Protein AF-A0A932Y9D5-F1 (afdb_monomer_lite)

Foldseek 3Di:
DVLVVVLVVLLVLLPPLPPDDPPPPPVQPPCPDPVVVVLLVVLLVLLVLLQDPPRDLVRLLVSLVVLLVQCQDPRLSSVQSSLNSCSSRPLLDPVSLLSLLVSLLVQLDCVNHVRLNSNLSSLSSLLSSLSSLVSVLVPDDDDPVSNVSSVVSNVSSLVSLLCQLVPPPDLSSNLSSLSSLLVVVLVVDPSSLVSLVVQCVPPRPSSVVSSVVSVPPHNPCPPPDDDPDDDDDDDDDPPVVVVVVVVVVVVVVVVVPPPWDFLQADLVQDDDFDKDKDDPFDPQAPHQNQFANCVLPDDVDDVPDPCSSNAFGGGAAEPVRGVVHHFFKIKMKTAGPAWDWFFKKKWFWPALLLDAQWKWKWFDDPHDIDTFDTGNGDCQRVPDDRPPGGMDMDGGATDTGRMMMIMGGRNRRCNPPDDPVVPPSGRTINHMGTGDDPVRHPDD

Structure (mmCIF, N/CA/C/O backbone):
data_AF-A0A932Y9D5-F1
#
_entry.id   AF-A0A932Y9D5-F1
#
loop_
_atom_site.group_PDB
_atom_site.id
_atom_site.type_symbol
_atom_site.label_atom_id
_atom_site.label_alt_id
_atom_site.label_comp_id
_atom_site.label_asym_id
_atom_site.label_entity_id
_atom_site.label_seq_id
_atom_site.pdbx_PDB_ins_code
_atom_site.Cartn_x
_atom_site.Cartn_y
_atom_site.Cartn_z
_atom_site.occupancy
_atom_site.B_iso_or_equiv
_atom_site.auth_seq_id
_atom_site.auth_comp_id
_atom_site.auth_asym_id
_atom_site.auth_atom_id
_atom_site.pdbx_PDB_model_num
ATOM 1 N N . MET A 1 1 ? -9.494 17.603 19.123 1.00 37.09 1 MET A N 1
ATOM 2 C CA . MET A 1 1 ? -8.384 16.661 18.813 1.00 37.09 1 MET A CA 1
ATOM 3 C C . MET A 1 1 ? -8.783 15.398 18.034 1.00 37.09 1 MET A C 1
ATOM 5 O O . MET A 1 1 ? -8.013 15.004 17.170 1.00 37.09 1 MET A O 1
ATOM 9 N N . LYS A 1 2 ? -9.971 14.791 18.225 1.00 31.47 2 LYS A N 1
ATOM 10 C CA . LYS A 1 2 ? -10.396 13.561 17.504 1.00 31.47 2 LYS A CA 1
ATOM 11 C C . LYS A 1 2 ? -10.462 13.665 15.957 1.00 31.47 2 LYS A C 1
ATOM 13 O O . LYS A 1 2 ? -10.260 12.664 15.281 1.00 31.47 2 LYS A O 1
ATOM 18 N N . ARG A 1 3 ? -10.670 14.862 15.383 1.00 32.28 3 ARG A N 1
ATOM 19 C CA . ARG A 1 3 ? -10.868 15.081 13.927 1.00 32.28 3 ARG A CA 1
ATOM 20 C C . ARG A 1 3 ? -9.587 15.143 13.071 1.00 32.28 3 ARG A C 1
ATOM 22 O O . ARG A 1 3 ? -9.663 14.926 11.871 1.00 32.28 3 ARG A O 1
ATOM 29 N N . ARG A 1 4 ? -8.401 15.387 13.649 1.00 28.61 4 ARG A N 1
ATOM 30 C CA . ARG A 1 4 ? -7.119 15.357 12.896 1.00 28.61 4 ARG A CA 1
ATOM 31 C C . ARG A 1 4 ? -6.656 13.926 12.577 1.00 28.61 4 ARG A C 1
ATOM 33 O O . ARG A 1 4 ? -5.939 13.715 11.602 1.00 28.61 4 ARG A O 1
ATOM 40 N N . ASN A 1 5 ? -7.096 12.944 13.367 1.00 31.56 5 ASN A N 1
ATOM 41 C CA . ASN A 1 5 ? -6.723 11.538 13.199 1.00 31.56 5 ASN A CA 1
ATOM 42 C C . ASN A 1 5 ? -7.509 10.831 12.085 1.00 31.56 5 ASN A C 1
ATOM 44 O O . ASN A 1 5 ? -7.007 9.857 11.535 1.00 31.56 5 ASN A O 1
ATOM 48 N N . SER A 1 6 ? -8.698 11.313 11.711 1.00 33.47 6 SER A N 1
ATOM 49 C CA . SER A 1 6 ? -9.490 10.739 10.614 1.00 33.47 6 SER A CA 1
ATOM 50 C C . SER A 1 6 ? -8.975 11.147 9.229 1.00 33.47 6 SER A C 1
ATOM 52 O O . SER A 1 6 ? -8.921 10.289 8.356 1.00 33.47 6 SER A O 1
ATOM 54 N N . LEU A 1 7 ? -8.474 12.377 9.040 1.00 32.88 7 LEU A N 1
ATOM 55 C CA . LEU A 1 7 ? -7.841 12.801 7.777 1.00 32.88 7 LEU A CA 1
ATOM 56 C C . LEU A 1 7 ? -6.569 11.981 7.473 1.00 32.88 7 LEU A C 1
ATOM 58 O O . LEU A 1 7 ? -6.405 11.476 6.367 1.00 32.88 7 LEU A O 1
ATOM 62 N N . LYS A 1 8 ? -5.719 11.734 8.486 1.00 31.05 8 LYS A N 1
ATOM 63 C CA . LYS A 1 8 ? -4.554 10.831 8.367 1.00 31.05 8 LYS A CA 1
ATOM 64 C C . LYS A 1 8 ? -4.951 9.379 8.059 1.00 31.05 8 LYS A C 1
ATOM 66 O O . LYS A 1 8 ? -4.165 8.659 7.454 1.00 31.05 8 LYS A O 1
ATOM 71 N N . ARG A 1 9 ? -6.148 8.941 8.473 1.00 32.66 9 ARG A N 1
ATOM 72 C CA . ARG A 1 9 ? -6.675 7.583 8.239 1.00 32.66 9 ARG A CA 1
ATOM 73 C C . ARG A 1 9 ? -7.303 7.423 6.854 1.00 32.66 9 ARG A C 1
ATOM 75 O O . ARG A 1 9 ? -7.087 6.382 6.253 1.00 32.66 9 ARG A O 1
ATOM 82 N N . VAL A 1 10 ? -7.998 8.439 6.336 1.00 32.72 10 VAL A N 1
ATOM 83 C CA . VAL A 1 10 ? -8.574 8.456 4.976 1.00 32.72 10 VAL A CA 1
ATOM 84 C C . VAL A 1 10 ? -7.474 8.598 3.917 1.00 32.72 10 VAL A C 1
ATOM 86 O O . VAL A 1 10 ? -7.485 7.863 2.938 1.00 32.72 10 VAL A O 1
ATOM 89 N N . VAL A 1 11 ? -6.448 9.423 4.170 1.00 32.12 11 VAL A N 1
ATOM 90 C CA . VAL A 1 11 ? -5.249 9.529 3.312 1.00 32.12 11 VAL A CA 1
ATOM 91 C C . VAL A 1 11 ? -4.384 8.255 3.367 1.00 32.12 11 VAL A C 1
ATOM 93 O O . VAL A 1 11 ? -3.810 7.870 2.360 1.00 32.12 11 VAL A O 1
ATOM 96 N N . LYS A 1 12 ? -4.342 7.519 4.490 1.00 30.41 12 LYS A N 1
ATOM 97 C CA . LYS A 1 12 ? -3.697 6.185 4.560 1.00 30.41 12 LYS A CA 1
ATOM 98 C C . LYS A 1 12 ? -4.517 5.062 3.901 1.00 30.41 12 LYS A C 1
ATOM 100 O O . LYS A 1 12 ? -3.966 3.992 3.630 1.00 30.41 12 LYS A O 1
ATOM 105 N N . LEU A 1 13 ? -5.822 5.262 3.665 1.00 30.56 13 LEU A N 1
ATOM 106 C CA . LEU A 1 13 ? -6.749 4.205 3.231 1.00 30.56 13 LEU A CA 1
ATOM 107 C C . LEU A 1 13 ? -6.671 3.869 1.727 1.00 30.56 13 LEU A C 1
ATOM 109 O O . LEU A 1 13 ? -7.210 2.849 1.294 1.00 30.56 13 LEU A O 1
ATOM 113 N N . THR A 1 14 ? -5.962 4.668 0.940 1.00 34.12 14 THR A N 1
ATOM 114 C CA . THR A 1 14 ? -5.955 4.568 -0.532 1.00 34.12 14 THR A CA 1
ATOM 115 C C . THR A 1 14 ? -4.533 4.401 -1.098 1.00 34.12 14 THR A C 1
ATOM 117 O O . THR A 1 14 ? -4.371 4.112 -2.279 1.00 34.12 14 THR A O 1
ATOM 120 N N . THR A 1 15 ? -3.477 4.459 -0.262 1.00 32.62 15 THR A N 1
ATOM 121 C CA . THR A 1 15 ? -2.047 4.343 -0.684 1.00 32.62 15 THR A CA 1
ATOM 122 C C . THR A 1 15 ? -1.628 2.936 -1.072 1.00 32.62 15 THR A C 1
ATOM 124 O O . THR A 1 15 ? -0.558 2.734 -1.631 1.00 32.62 15 THR A O 1
ATOM 127 N N . LEU A 1 16 ? -2.526 1.981 -0.869 1.00 33.66 16 LEU A N 1
ATOM 128 C CA . LEU A 1 16 ? -2.295 0.548 -0.985 1.00 33.66 16 LEU A CA 1
ATOM 129 C C . LEU A 1 16 ? -2.865 -0.094 -2.265 1.00 33.66 16 LEU A C 1
ATOM 131 O O . LEU A 1 16 ? -2.818 -1.308 -2.389 1.00 33.66 16 LEU A O 1
ATOM 135 N N . ILE A 1 17 ? -3.399 0.673 -3.224 1.00 41.03 17 ILE A N 1
ATOM 136 C CA . ILE A 1 17 ? -4.200 0.122 -4.347 1.00 41.03 17 ILE A CA 1
ATOM 137 C C . ILE A 1 17 ? -3.358 -0.252 -5.600 1.00 41.03 17 ILE A C 1
ATOM 139 O O . ILE A 1 17 ? -3.897 -0.495 -6.679 1.00 41.03 17 ILE A O 1
ATOM 143 N N . LEU A 1 18 ? -2.022 -0.321 -5.526 1.00 38.31 18 LEU A N 1
ATOM 144 C CA . LEU A 1 18 ? -1.179 -0.308 -6.743 1.00 38.31 18 LEU A CA 1
ATOM 145 C C . LEU A 1 18 ? -0.335 -1.551 -7.074 1.00 38.31 18 LEU A C 1
ATOM 147 O O . LEU A 1 18 ? 0.439 -1.470 -8.018 1.00 38.31 18 LEU A O 1
ATOM 151 N N . ILE A 1 19 ? -0.503 -2.710 -6.427 1.00 40.38 19 ILE A N 1
ATOM 152 C CA . ILE A 1 19 ? 0.405 -3.860 -6.664 1.00 40.38 19 ILE A CA 1
ATOM 153 C C . ILE A 1 19 ? -0.346 -5.119 -7.135 1.00 40.38 19 ILE A C 1
ATOM 155 O O . ILE A 1 19 ? -0.313 -6.160 -6.492 1.00 40.38 19 ILE A O 1
ATOM 159 N N . SER A 1 20 ? -1.083 -5.026 -8.249 1.00 32.78 20 SER A N 1
ATOM 160 C CA . SER A 1 20 ? -1.786 -6.190 -8.841 1.00 32.78 20 SER A CA 1
ATOM 161 C C . SER A 1 20 ? -1.726 -6.294 -10.368 1.00 32.78 20 SER A C 1
ATOM 163 O O . SER A 1 20 ? -2.248 -7.249 -10.937 1.00 32.78 20 SER A O 1
ATOM 165 N N . CYS A 1 21 ? -1.075 -5.355 -11.056 1.00 34.72 21 CYS A N 1
ATOM 166 C CA . CYS A 1 21 ? -0.730 -5.546 -12.460 1.00 34.72 21 CYS A CA 1
ATOM 167 C C . CYS A 1 21 ? 0.728 -5.219 -12.652 1.00 34.72 21 CYS A C 1
ATOM 169 O O . CYS A 1 21 ? 1.192 -4.203 -12.137 1.00 34.72 21 CYS A O 1
ATOM 171 N N . SER A 1 22 ? 1.394 -6.039 -13.459 1.00 34.00 22 SER A N 1
ATOM 172 C CA . SER A 1 22 ? 2.572 -5.637 -14.199 1.00 34.00 22 SER A CA 1
ATOM 173 C C . SER A 1 22 ? 2.224 -4.310 -14.861 1.00 34.00 22 SER A C 1
ATOM 175 O O . SER A 1 22 ? 1.527 -4.252 -15.875 1.00 34.00 22 SER A O 1
ATOM 177 N N . VAL A 1 23 ? 2.646 -3.213 -14.236 1.00 35.41 23 VAL A N 1
ATOM 178 C CA . VAL A 1 23 ? 2.933 -2.008 -14.980 1.00 35.41 23 VAL A CA 1
ATOM 179 C C . VAL A 1 23 ? 4.067 -2.501 -15.852 1.00 35.41 23 VAL A C 1
ATOM 181 O O . VAL A 1 23 ? 5.213 -2.558 -15.415 1.00 35.41 23 VAL A O 1
ATOM 184 N N . SER A 1 24 ? 3.756 -2.934 -17.077 1.00 34.12 24 SER A N 1
ATOM 185 C CA . SER A 1 24 ? 4.700 -2.659 -18.137 1.00 34.12 24 SER A CA 1
ATOM 186 C C . SER A 1 24 ? 4.987 -1.191 -17.903 1.00 34.12 24 SER A C 1
ATOM 188 O O . SER A 1 24 ? 4.091 -0.359 -18.078 1.00 34.12 24 SER A O 1
ATOM 190 N N . ARG A 1 25 ? 6.201 -0.882 -17.405 1.00 38.19 25 ARG A N 1
ATOM 191 C CA . ARG A 1 25 ? 6.871 0.369 -17.750 1.00 38.19 25 ARG A CA 1
ATOM 192 C C . ARG A 1 25 ? 6.384 0.560 -19.160 1.00 38.19 25 ARG A C 1
ATOM 194 O O . ARG A 1 25 ? 6.577 -0.384 -19.948 1.00 38.19 25 ARG A O 1
ATOM 201 N N . ALA A 1 26 ? 5.596 1.613 -19.416 1.00 37.22 26 ALA A N 1
ATOM 202 C CA . ALA A 1 26 ? 5.177 1.860 -20.780 1.00 37.22 26 ALA A CA 1
ATOM 203 C C . ALA A 1 26 ? 6.438 1.568 -21.587 1.00 37.22 26 ALA A C 1
ATOM 205 O O . ALA A 1 26 ? 7.541 1.922 -21.138 1.00 37.22 26 ALA A O 1
ATOM 206 N N . GLN A 1 27 ? 6.330 0.787 -22.658 1.00 37.28 27 GLN A N 1
ATOM 207 C CA . GLN A 1 27 ? 7.337 0.879 -23.696 1.00 37.28 27 GLN A CA 1
ATOM 208 C C . GLN A 1 27 ? 7.244 2.346 -24.125 1.00 37.28 27 GLN A C 1
ATOM 210 O O . GLN A 1 27 ? 6.546 2.707 -25.064 1.00 37.28 27 GLN A O 1
ATOM 215 N N . THR A 1 28 ? 7.783 3.223 -23.278 1.00 40.41 28 THR A N 1
ATOM 216 C CA . THR A 1 28 ? 7.935 4.634 -23.431 1.00 40.41 28 THR A CA 1
ATOM 217 C C . THR A 1 28 ? 8.837 4.581 -24.611 1.00 40.41 28 THR A C 1
ATOM 219 O O . THR A 1 28 ? 9.941 4.034 -24.499 1.00 40.41 28 THR A O 1
ATOM 222 N N . ALA A 1 29 ? 8.275 4.981 -25.751 1.00 42.28 29 ALA A N 1
ATOM 223 C CA . ALA A 1 29 ? 9.026 5.316 -26.934 1.00 42.28 29 ALA A CA 1
ATOM 224 C C . ALA A 1 29 ? 10.408 5.737 -26.455 1.00 42.28 29 ALA A C 1
ATOM 226 O O . ALA A 1 29 ? 10.497 6.680 -25.661 1.00 42.28 29 ALA A O 1
ATOM 227 N N . ASN A 1 30 ? 11.400 4.900 -26.778 1.00 40.31 30 ASN A N 1
ATOM 228 C CA . ASN A 1 30 ? 12.802 5.115 -26.464 1.00 40.31 30 ASN A CA 1
ATOM 229 C C . ASN A 1 30 ? 13.024 6.629 -26.523 1.00 40.31 30 ASN A C 1
ATOM 231 O O . ASN A 1 30 ? 12.700 7.167 -27.587 1.00 40.31 30 ASN A O 1
ATOM 235 N N . PRO A 1 31 ? 13.346 7.331 -25.414 1.00 46.00 31 PRO A N 1
ATOM 236 C CA . PRO A 1 31 ? 13.372 8.784 -25.416 1.00 46.00 31 PRO A CA 1
ATOM 237 C C . PRO A 1 31 ? 14.482 9.191 -26.373 1.00 46.00 31 PRO A C 1
ATOM 239 O O . PRO A 1 31 ? 15.647 9.287 -26.023 1.00 46.00 31 PRO A O 1
ATOM 242 N N . SER A 1 32 ? 14.121 9.373 -27.635 1.00 55.09 32 SER A N 1
ATOM 243 C CA . SER A 1 32 ? 15.052 9.589 -28.733 1.00 55.09 32 SER A CA 1
ATOM 244 C C . SER A 1 32 ? 15.627 11.005 -28.701 1.00 55.09 32 SER A C 1
ATOM 246 O O . SER A 1 32 ? 16.377 11.385 -29.593 1.00 55.09 32 SER A O 1
ATOM 248 N N . SER A 1 33 ? 15.300 11.778 -27.658 1.00 63.97 33 SER A N 1
ATOM 249 C CA . SER A 1 33 ? 15.859 13.085 -27.360 1.00 63.97 33 SER A CA 1
ATOM 250 C C . SER A 1 33 ? 16.179 13.202 -25.857 1.00 63.97 33 SER A C 1
ATOM 252 O O . SER A 1 33 ? 15.265 13.046 -25.036 1.00 63.97 33 SER A O 1
ATOM 254 N N . PRO A 1 34 ? 17.433 13.535 -25.494 1.00 67.81 34 PRO A N 1
ATOM 255 C CA . PRO A 1 34 ? 17.852 13.851 -24.123 1.00 67.81 34 PRO A CA 1
ATOM 256 C C . PRO A 1 34 ? 16.986 14.920 -23.431 1.00 67.81 34 PRO A C 1
ATOM 258 O O . PRO A 1 34 ? 16.823 14.901 -22.209 1.00 67.81 34 PRO A O 1
ATOM 261 N N . ASP A 1 35 ? 16.367 15.819 -24.203 1.00 83.88 35 ASP A N 1
ATOM 262 C CA . ASP A 1 35 ? 15.508 16.880 -23.671 1.00 83.88 35 ASP A CA 1
ATOM 263 C C . ASP A 1 35 ? 14.213 16.330 -23.065 1.00 83.88 35 ASP A C 1
ATOM 265 O O . ASP A 1 35 ? 13.718 16.863 -22.070 1.00 83.88 35 ASP A O 1
ATOM 269 N N . LEU A 1 36 ? 13.658 15.253 -23.633 1.00 81.94 36 LEU A N 1
ATOM 270 C CA . LEU A 1 36 ? 12.440 14.625 -23.118 1.00 81.94 36 LEU A CA 1
ATOM 271 C C . LEU A 1 36 ? 12.712 13.885 -21.805 1.00 81.94 36 LEU A C 1
ATOM 273 O O . LEU A 1 36 ? 11.913 13.974 -20.874 1.00 81.94 36 LEU A O 1
ATOM 277 N N . GLU A 1 37 ? 13.832 13.168 -21.722 1.00 79.56 37 GLU A N 1
ATOM 278 C CA . GLU A 1 37 ? 14.228 12.457 -20.505 1.00 79.56 37 GLU A CA 1
ATOM 279 C C . GLU A 1 37 ? 14.465 13.437 -19.351 1.00 79.56 37 GLU A C 1
ATOM 281 O O . GLU A 1 37 ? 13.924 13.252 -18.259 1.00 79.56 37 GLU A O 1
ATOM 286 N N . SER A 1 38 ? 15.165 14.542 -19.622 1.00 84.38 38 SER A N 1
ATOM 287 C CA . SER A 1 38 ? 15.363 15.629 -18.660 1.00 84.38 38 SER A CA 1
ATOM 288 C C . SER A 1 38 ? 14.034 16.232 -18.184 1.00 84.38 38 SER A C 1
ATOM 290 O O . SER A 1 38 ? 13.810 16.398 -16.981 1.00 84.38 38 SER A O 1
ATOM 292 N N . GLN A 1 39 ? 13.091 16.483 -19.101 1.00 89.62 39 GLN A N 1
ATOM 293 C CA . GLN A 1 39 ? 11.755 16.980 -18.751 1.00 89.62 39 GLN A CA 1
ATOM 294 C C . GLN A 1 39 ? 10.980 15.994 -17.870 1.00 89.62 39 GLN A C 1
ATOM 296 O O . GLN A 1 39 ? 10.440 16.389 -16.835 1.00 89.62 39 GLN A O 1
ATOM 301 N N . VAL A 1 40 ? 10.954 14.710 -18.228 1.00 87.25 40 VAL A N 1
ATOM 302 C CA . VAL A 1 40 ? 10.297 13.660 -17.435 1.00 87.25 40 VAL A CA 1
ATOM 303 C C . VAL A 1 40 ? 10.918 13.567 -16.039 1.00 87.25 40 VAL A C 1
ATOM 305 O O . VAL A 1 40 ? 10.194 13.556 -15.041 1.00 87.25 40 VAL A O 1
ATOM 308 N N . GLN A 1 41 ? 12.248 13.590 -15.949 1.00 85.38 41 GLN A N 1
ATOM 309 C CA . GLN A 1 41 ? 12.958 13.534 -14.676 1.00 85.38 41 GLN A CA 1
ATOM 310 C C . GLN A 1 41 ? 12.672 14.761 -13.804 1.00 85.38 41 GLN A C 1
ATOM 312 O O . GLN A 1 41 ? 12.440 14.618 -12.602 1.00 85.38 41 GLN A O 1
ATOM 317 N N . SER A 1 42 ? 12.600 15.956 -14.398 1.00 91.69 42 SER A N 1
ATOM 318 C CA . SER A 1 42 ? 12.236 17.182 -13.677 1.00 91.69 42 SER A CA 1
ATOM 319 C C . SER A 1 42 ? 10.837 17.090 -13.048 1.00 91.69 42 SER A C 1
ATOM 321 O O . SER A 1 42 ? 10.621 17.534 -11.922 1.00 91.69 42 SER A O 1
ATOM 323 N N . ILE A 1 43 ? 9.887 16.431 -13.721 1.00 93.38 43 ILE A N 1
ATOM 324 C CA . ILE A 1 43 ? 8.523 16.234 -13.212 1.00 93.38 43 ILE A CA 1
ATOM 325 C C . ILE A 1 43 ? 8.498 15.213 -12.072 1.00 93.38 43 ILE A C 1
ATOM 327 O O . ILE A 1 43 ? 7.768 15.401 -11.092 1.00 93.38 43 ILE A O 1
ATOM 331 N N . TYR A 1 44 ? 9.303 14.152 -12.154 1.00 87.75 44 TYR A N 1
ATOM 332 C CA . TYR A 1 44 ? 9.463 13.208 -11.047 1.00 87.75 44 TYR A CA 1
ATOM 333 C C . TYR A 1 44 ? 10.098 13.864 -9.819 1.00 87.75 44 TYR A C 1
ATOM 335 O O . TYR A 1 44 ? 9.637 13.626 -8.703 1.00 87.75 44 TYR A O 1
ATOM 343 N N . GLN A 1 45 ? 11.083 14.743 -10.013 1.00 88.19 45 GLN A N 1
ATOM 344 C CA . GLN A 1 45 ? 11.694 15.515 -8.927 1.00 88.19 45 GLN A CA 1
ATOM 345 C C . GLN A 1 45 ? 10.686 16.425 -8.214 1.00 88.19 45 GLN A C 1
ATOM 347 O O . GLN A 1 45 ? 10.746 16.583 -6.998 1.00 88.19 45 GLN A O 1
ATOM 352 N N . ILE A 1 46 ? 9.706 16.986 -8.930 1.00 92.06 46 ILE A N 1
ATOM 353 C CA . ILE A 1 46 ? 8.599 17.701 -8.279 1.00 92.06 46 ILE A CA 1
ATOM 354 C C . ILE A 1 46 ? 7.810 16.746 -7.366 1.00 92.06 46 ILE A C 1
ATOM 356 O O . ILE A 1 46 ? 7.463 17.106 -6.241 1.00 92.06 46 ILE A O 1
ATOM 360 N N . GLY A 1 47 ? 7.547 15.517 -7.818 1.00 82.81 47 GLY A N 1
ATOM 361 C CA . GLY A 1 47 ? 6.874 14.488 -7.023 1.00 82.81 47 GLY A CA 1
ATOM 362 C C . GLY A 1 47 ? 7.653 14.077 -5.771 1.00 82.81 47 GLY A C 1
ATOM 363 O O . GLY A 1 47 ? 7.051 13.923 -4.710 1.00 82.81 47 GLY A O 1
ATOM 364 N N . THR A 1 48 ? 8.981 13.948 -5.854 1.00 83.06 48 THR A N 1
ATOM 365 C CA . THR A 1 48 ? 9.821 13.636 -4.684 1.00 83.06 48 THR A CA 1
ATOM 366 C C . THR A 1 48 ? 9.863 14.794 -3.688 1.00 83.06 48 THR A C 1
ATOM 368 O O . THR A 1 48 ? 9.741 14.563 -2.488 1.00 83.06 48 THR A O 1
ATOM 371 N N . GLN A 1 49 ? 9.916 16.044 -4.157 1.00 84.19 49 GLN A N 1
ATOM 372 C CA . GLN A 1 49 ? 9.800 17.221 -3.285 1.00 84.19 49 GLN A CA 1
ATOM 373 C C . GLN A 1 49 ? 8.440 17.291 -2.577 1.00 84.19 49 GLN A C 1
ATOM 375 O O . GLN A 1 49 ? 8.359 17.701 -1.424 1.00 84.19 49 GLN A O 1
ATOM 380 N N . LEU A 1 50 ? 7.357 16.869 -3.236 1.00 81.69 50 LEU A N 1
ATOM 381 C CA . LEU A 1 50 ? 6.036 16.793 -2.606 1.00 81.69 50 LEU A CA 1
ATOM 382 C C . LEU A 1 50 ? 5.951 15.719 -1.505 1.00 81.69 50 LEU A C 1
ATOM 384 O O . LEU A 1 50 ? 5.122 15.846 -0.604 1.00 81.69 50 LEU A O 1
ATOM 388 N N . GLN A 1 51 ? 6.797 14.685 -1.551 1.00 78.88 51 GLN A N 1
ATOM 389 C CA . GLN A 1 51 ? 6.884 13.654 -0.507 1.00 78.88 51 GLN A CA 1
ATOM 390 C C . GLN A 1 51 ? 7.680 14.100 0.718 1.00 78.88 51 GLN A C 1
ATOM 392 O O . GLN A 1 51 ? 7.459 13.569 1.807 1.00 78.88 51 GLN A O 1
ATOM 397 N N . ASP A 1 52 ? 8.604 15.043 0.543 1.00 77.62 52 ASP A N 1
ATOM 398 C CA . ASP A 1 52 ? 9.493 15.490 1.603 1.00 77.62 52 ASP A CA 1
ATOM 399 C C . ASP A 1 52 ? 8.705 16.272 2.678 1.00 77.62 52 ASP A C 1
ATOM 401 O O . ASP A 1 52 ? 8.150 17.345 2.403 1.00 77.62 52 ASP A O 1
ATOM 405 N N . PRO A 1 53 ? 8.640 15.763 3.926 1.00 71.88 53 PRO A N 1
ATOM 406 C CA . PRO A 1 53 ? 7.902 16.409 5.006 1.00 71.88 53 PRO A CA 1
ATOM 407 C C . PRO A 1 53 ? 8.522 17.738 5.465 1.00 71.88 53 PRO A C 1
ATOM 409 O O . PRO A 1 53 ? 7.862 18.478 6.195 1.00 71.88 53 PRO A O 1
ATOM 412 N N . SER A 1 54 ? 9.762 18.045 5.067 1.00 78.38 54 SER A N 1
ATOM 413 C CA . SER A 1 54 ? 10.438 19.314 5.363 1.00 78.38 54 SER A CA 1
ATOM 414 C C . SER A 1 54 ? 9.982 20.462 4.453 1.00 78.38 54 SER A C 1
ATOM 416 O O . SER A 1 54 ? 10.126 21.637 4.805 1.00 78.38 54 SER A O 1
ATOM 418 N N . VAL A 1 55 ? 9.373 20.150 3.302 1.00 79.31 55 VAL A N 1
ATOM 419 C CA . VAL A 1 55 ? 8.925 21.155 2.337 1.00 79.31 55 VAL A CA 1
ATOM 420 C C . VAL A 1 55 ? 7.689 21.880 2.865 1.00 79.31 55 VAL A C 1
ATOM 422 O O . VAL A 1 55 ? 6.661 21.285 3.192 1.00 79.31 55 VAL A O 1
ATOM 425 N N . SER A 1 56 ? 7.767 23.213 2.925 1.00 82.69 56 SER A N 1
ATOM 426 C CA . SER A 1 56 ? 6.680 24.037 3.461 1.00 82.69 56 SER A CA 1
ATOM 427 C C . SER A 1 56 ? 5.379 23.878 2.662 1.00 82.69 56 SER A C 1
ATOM 429 O O . SER A 1 56 ? 5.393 23.745 1.438 1.00 82.69 56 SER A O 1
ATOM 431 N N . ALA A 1 57 ? 4.227 24.020 3.324 1.00 78.06 57 ALA A N 1
ATOM 432 C CA . ALA A 1 57 ? 2.924 23.960 2.654 1.00 78.06 57 ALA A CA 1
ATOM 433 C C . ALA A 1 57 ? 2.768 25.005 1.528 1.00 78.06 57 ALA A C 1
ATOM 435 O O . ALA A 1 57 ? 2.057 24.762 0.555 1.00 78.06 57 ALA A O 1
ATOM 436 N N . LYS A 1 58 ? 3.425 26.170 1.640 1.00 86.00 58 LYS A N 1
ATOM 437 C CA . LYS A 1 58 ? 3.449 27.191 0.579 1.00 86.00 58 LYS A CA 1
ATOM 438 C C . LYS A 1 58 ? 4.226 26.684 -0.638 1.00 86.00 58 LYS A C 1
ATOM 440 O O . LYS A 1 58 ? 3.739 26.797 -1.758 1.00 86.00 58 LYS A O 1
ATOM 445 N N . THR A 1 59 ? 5.394 26.091 -0.409 1.00 87.38 59 THR A N 1
ATOM 446 C CA . THR A 1 59 ? 6.215 25.486 -1.464 1.00 87.38 59 THR A CA 1
ATOM 447 C C . THR A 1 59 ? 5.464 24.343 -2.141 1.00 87.38 59 THR A C 1
ATOM 449 O O . THR A 1 59 ? 5.342 24.348 -3.360 1.00 87.38 59 THR A O 1
ATOM 452 N N . GLN A 1 60 ? 4.845 23.442 -1.371 1.00 82.12 60 GLN A N 1
ATOM 453 C CA . GLN A 1 60 ? 4.043 22.344 -1.919 1.00 82.12 60 GLN A CA 1
ATOM 454 C C . GLN A 1 60 ? 2.918 22.846 -2.837 1.00 82.12 60 GLN A C 1
ATOM 456 O O . GLN A 1 60 ? 2.712 22.285 -3.907 1.00 82.12 60 GLN A O 1
ATOM 461 N N . ARG A 1 61 ? 2.214 23.932 -2.479 1.00 86.12 61 ARG A N 1
ATOM 462 C CA . ARG A 1 61 ? 1.187 24.530 -3.357 1.00 86.12 61 ARG A CA 1
ATOM 463 C C . ARG A 1 61 ? 1.765 25.045 -4.672 1.00 86.12 61 ARG A C 1
ATOM 465 O O . ARG A 1 61 ? 1.130 24.868 -5.707 1.00 86.12 61 ARG A O 1
ATOM 472 N N . ASN A 1 62 ? 2.947 25.655 -4.640 1.00 91.62 62 ASN A N 1
ATOM 473 C CA . ASN A 1 62 ? 3.604 26.199 -5.831 1.00 91.62 62 ASN A CA 1
ATOM 474 C C . ASN A 1 62 ? 4.118 25.106 -6.781 1.00 91.62 62 ASN A C 1
ATOM 476 O O . ASN A 1 62 ? 4.299 25.369 -7.967 1.00 91.62 62 ASN A O 1
ATOM 480 N N . LEU A 1 63 ? 4.305 23.883 -6.281 1.00 92.50 63 LEU A N 1
ATOM 481 C CA . LEU A 1 63 ? 4.730 22.724 -7.065 1.00 92.50 63 LEU A CA 1
ATOM 482 C C . LEU A 1 63 ? 3.587 22.055 -7.851 1.00 92.50 63 LEU A C 1
ATOM 484 O O . LEU A 1 63 ? 3.846 21.317 -8.797 1.00 92.50 63 LEU A O 1
ATOM 488 N N . VAL A 1 64 ? 2.317 22.319 -7.520 1.00 92.12 64 VAL A N 1
ATOM 489 C CA . VAL A 1 64 ? 1.164 21.670 -8.180 1.00 92.12 64 VAL A CA 1
ATOM 490 C C . VAL A 1 64 ? 0.843 22.218 -9.585 1.00 92.12 64 VAL A C 1
ATOM 492 O O . VAL A 1 64 ? 0.558 21.411 -10.473 1.00 92.12 64 VAL A O 1
ATOM 495 N N . PRO A 1 65 ? 0.864 23.542 -9.858 1.00 95.25 65 PRO A N 1
ATOM 496 C CA . PRO A 1 65 ? 0.533 24.074 -11.182 1.00 95.25 65 PRO A CA 1
ATOM 497 C C . PRO A 1 65 ? 1.376 23.503 -12.339 1.00 95.25 65 PRO A C 1
ATOM 499 O O . PRO A 1 65 ? 0.777 23.163 -13.365 1.00 95.25 65 PRO A O 1
ATOM 502 N N . PRO A 1 66 ? 2.708 23.318 -12.205 1.00 94.88 66 PRO A N 1
ATOM 503 C CA . PRO A 1 66 ? 3.508 22.640 -13.227 1.00 94.88 66 PRO A CA 1
ATOM 504 C C . PRO A 1 66 ? 3.015 21.222 -13.541 1.00 94.88 66 PRO A C 1
ATOM 506 O O . PRO A 1 66 ? 2.926 20.850 -14.709 1.00 94.88 66 PRO A O 1
ATOM 509 N N . LEU A 1 67 ? 2.610 20.455 -12.524 1.00 95.50 67 LEU A N 1
ATOM 510 C CA . LEU A 1 67 ? 2.085 19.100 -12.712 1.00 95.50 67 LEU A CA 1
ATOM 511 C C . LEU A 1 67 ? 0.730 19.096 -13.435 1.00 95.50 67 LEU A C 1
ATOM 513 O O . LEU A 1 67 ? 0.502 18.280 -14.324 1.00 95.50 67 LEU A O 1
ATOM 517 N N . ILE A 1 68 ? -0.162 20.041 -13.112 1.00 94.94 68 ILE A N 1
ATOM 518 C CA . ILE A 1 68 ? -1.441 20.201 -13.828 1.00 94.94 68 ILE A CA 1
ATOM 519 C C . ILE A 1 68 ? -1.205 20.545 -15.303 1.00 94.94 68 ILE A C 1
ATOM 521 O O . ILE A 1 68 ? -1.918 20.044 -16.175 1.00 94.94 68 ILE A O 1
ATOM 525 N N . LYS A 1 69 ? -0.208 21.390 -15.593 1.00 95.25 69 LYS A N 1
ATOM 526 C CA . LYS A 1 69 ? 0.185 21.700 -16.971 1.00 95.25 69 LYS A CA 1
ATOM 527 C C . LYS A 1 69 ? 0.675 20.436 -17.686 1.00 95.25 69 LYS A C 1
ATOM 529 O O . LYS A 1 69 ? 0.186 20.138 -18.771 1.00 95.25 69 LYS A O 1
ATOM 534 N N . ALA A 1 70 ? 1.557 19.668 -17.048 1.00 94.25 70 ALA A N 1
ATOM 535 C CA . ALA A 1 70 ? 2.119 18.436 -17.597 1.00 94.25 70 ALA A CA 1
ATOM 536 C C . ALA A 1 70 ? 1.072 17.324 -17.830 1.00 94.25 70 ALA A C 1
ATOM 538 O O . ALA A 1 70 ? 1.187 16.564 -18.785 1.00 94.25 70 ALA A O 1
ATOM 539 N N . LEU A 1 71 ? -0.020 17.270 -17.055 1.00 93.00 71 LEU A N 1
ATOM 540 C CA . LEU A 1 71 ? -1.151 16.368 -17.338 1.00 93.00 71 LEU A CA 1
ATOM 541 C C . LEU A 1 71 ? -1.823 16.615 -18.702 1.00 93.00 71 LEU A C 1
ATOM 543 O O . LEU A 1 71 ? -2.487 15.726 -19.239 1.00 93.00 71 LEU A O 1
ATOM 547 N N . SER A 1 72 ? -1.698 17.829 -19.243 1.00 90.62 72 SER A N 1
ATOM 548 C CA . SER A 1 72 ? -2.255 18.198 -20.548 1.00 90.62 72 SER A CA 1
ATOM 549 C C . SER A 1 72 ? -1.247 18.048 -21.691 1.00 90.62 72 SER A C 1
ATOM 551 O O . SER A 1 72 ? -1.613 18.301 -22.837 1.00 90.62 72 SER A O 1
ATOM 553 N N . ASP A 1 73 ? -0.005 17.656 -21.398 1.00 92.19 73 ASP A N 1
ATOM 554 C CA . ASP A 1 73 ? 1.047 17.493 -22.402 1.00 92.19 73 ASP A CA 1
ATOM 555 C C . ASP A 1 73 ? 0.697 16.360 -23.378 1.00 92.19 73 ASP A C 1
ATOM 557 O O . ASP A 1 73 ? 0.204 15.334 -22.925 1.00 92.19 73 ASP A O 1
ATOM 561 N N . PRO A 1 74 ? 0.895 16.482 -24.700 1.00 88.19 74 PRO A N 1
ATOM 562 C CA . PRO A 1 74 ? 0.606 15.390 -25.633 1.00 88.19 74 PRO A CA 1
ATOM 563 C C . PRO A 1 74 ? 1.469 14.139 -25.407 1.00 88.19 74 PRO A C 1
ATOM 565 O O . PRO A 1 74 ? 1.033 13.040 -25.758 1.00 88.19 74 PRO A O 1
ATOM 568 N N . ASN A 1 75 ? 2.657 14.280 -24.815 1.00 87.31 75 ASN A N 1
ATOM 569 C CA . ASN A 1 75 ? 3.590 13.190 -24.590 1.00 87.31 75 ASN A CA 1
ATOM 570 C C . ASN A 1 75 ? 3.124 12.270 -23.438 1.00 87.31 75 ASN A C 1
ATOM 572 O O . ASN A 1 75 ? 2.988 12.716 -22.292 1.00 87.31 75 ASN A O 1
ATOM 576 N N . PRO A 1 76 ? 2.926 10.960 -23.690 1.00 83.56 76 PRO A N 1
ATOM 577 C CA . PRO A 1 76 ? 2.488 10.014 -22.666 1.00 83.56 76 PRO A CA 1
ATOM 578 C C . PRO A 1 76 ? 3.431 9.894 -21.463 1.00 83.56 76 PRO A C 1
ATOM 580 O O . PRO A 1 76 ? 2.946 9.714 -20.350 1.00 83.56 76 PRO A O 1
ATOM 583 N N . ALA A 1 77 ? 4.750 10.020 -21.652 1.00 80.31 77 ALA A N 1
ATOM 584 C CA . ALA A 1 77 ? 5.721 9.935 -20.561 1.00 80.31 77 ALA A CA 1
ATOM 585 C C . ALA A 1 77 ? 5.614 11.142 -19.615 1.00 80.31 77 ALA A C 1
ATOM 587 O O . ALA A 1 77 ? 5.625 10.973 -18.397 1.00 80.31 77 ALA A O 1
ATOM 588 N N . ILE A 1 78 ? 5.410 12.344 -20.166 1.00 88.81 78 ILE A N 1
ATOM 589 C CA . ILE A 1 78 ? 5.184 13.571 -19.387 1.00 88.81 78 ILE A CA 1
ATOM 590 C C . ILE A 1 78 ? 3.867 13.474 -18.606 1.00 88.81 78 ILE A C 1
ATOM 592 O O . ILE A 1 78 ? 3.854 13.716 -17.396 1.00 88.81 78 ILE A O 1
ATOM 596 N N . LYS A 1 79 ? 2.771 13.036 -19.251 1.00 90.75 79 LYS A N 1
ATOM 597 C CA . LYS A 1 79 ? 1.493 12.792 -18.554 1.00 90.75 79 LYS A CA 1
ATOM 598 C C . LYS A 1 79 ? 1.638 11.762 -17.439 1.00 90.75 79 LYS A C 1
ATOM 600 O O . LYS A 1 79 ? 1.077 11.944 -16.361 1.00 90.75 79 LYS A O 1
ATOM 605 N N . HIS A 1 80 ? 2.359 10.675 -17.705 1.00 83.50 80 HIS A N 1
ATOM 606 C CA . HIS A 1 80 ? 2.573 9.598 -16.748 1.00 83.50 80 HIS A CA 1
ATOM 607 C C . HIS A 1 80 ? 3.349 10.089 -15.524 1.00 83.50 80 HIS A C 1
ATOM 609 O O . HIS A 1 80 ? 2.900 9.872 -14.399 1.00 83.50 80 HIS A O 1
ATOM 615 N N . ALA A 1 81 ? 4.463 10.796 -15.733 1.00 81.06 81 ALA A N 1
ATOM 616 C CA . ALA A 1 81 ? 5.241 11.395 -14.653 1.00 81.06 81 ALA A CA 1
ATOM 617 C C . ALA A 1 81 ? 4.395 12.385 -13.841 1.00 81.06 81 ALA A C 1
ATOM 619 O O . ALA A 1 81 ? 4.402 12.349 -12.613 1.00 81.06 81 ALA A O 1
ATOM 620 N N . ALA A 1 82 ? 3.585 13.209 -14.510 1.00 92.12 82 ALA A N 1
ATOM 621 C CA . ALA A 1 82 ? 2.699 14.159 -13.847 1.00 92.12 82 ALA A CA 1
ATOM 622 C C . ALA A 1 82 ? 1.615 13.474 -13.001 1.00 92.12 82 ALA A C 1
ATOM 624 O O . ALA A 1 82 ? 1.387 13.881 -11.862 1.00 92.12 82 ALA A O 1
ATOM 625 N N . ALA A 1 83 ? 0.977 12.420 -13.523 1.00 85.56 83 ALA A N 1
ATOM 626 C CA . ALA A 1 83 ? -0.016 11.636 -12.789 1.00 85.56 83 ALA A CA 1
ATOM 627 C C . ALA A 1 83 ? 0.604 10.929 -11.575 1.00 85.56 83 ALA A C 1
ATOM 629 O O . ALA A 1 83 ? 0.029 10.939 -10.492 1.00 85.56 83 ALA A O 1
ATOM 630 N N . TRP A 1 84 ? 1.810 10.372 -11.718 1.00 84.56 84 TRP A N 1
ATOM 631 C CA . TRP A 1 84 ? 2.532 9.784 -10.591 1.00 84.56 84 TRP A CA 1
ATOM 632 C C . TRP A 1 84 ? 2.867 10.832 -9.517 1.00 84.56 84 TRP A C 1
ATOM 634 O O . TRP A 1 84 ? 2.616 10.600 -8.334 1.00 84.56 84 TRP A O 1
ATOM 644 N N . SER A 1 85 ? 3.379 12.001 -9.917 1.00 85.44 85 SER A N 1
ATOM 645 C CA . SER A 1 85 ? 3.793 13.067 -8.994 1.00 85.44 85 SER A CA 1
ATOM 646 C C . SER A 1 85 ? 2.614 13.715 -8.262 1.00 85.44 85 SER A C 1
ATOM 648 O O . SER A 1 85 ? 2.735 14.063 -7.086 1.00 85.44 85 SER A O 1
ATOM 650 N N . LEU A 1 86 ? 1.454 13.859 -8.916 1.00 86.69 86 LEU A N 1
ATOM 651 C CA . LEU A 1 86 ? 0.268 14.487 -8.321 1.00 86.69 86 LEU A CA 1
ATOM 652 C C . LEU A 1 86 ? -0.293 13.728 -7.125 1.00 86.69 86 LEU A C 1
ATOM 654 O O . LEU A 1 86 ? -0.871 14.359 -6.242 1.00 86.69 86 LEU A O 1
ATOM 658 N N . ARG A 1 87 ? -0.065 12.418 -7.037 1.00 76.38 87 ARG A N 1
ATOM 659 C CA . ARG A 1 87 ? -0.455 11.596 -5.886 1.00 76.38 87 ARG A CA 1
ATOM 660 C C . ARG A 1 87 ? 0.071 12.131 -4.549 1.00 76.38 87 ARG A C 1
ATOM 662 O O . ARG A 1 87 ? -0.530 11.880 -3.505 1.00 76.38 87 ARG A O 1
ATOM 669 N N . TYR A 1 88 ? 1.194 12.844 -4.579 1.00 79.00 88 TYR A N 1
ATOM 670 C CA . TYR A 1 88 ? 1.857 13.399 -3.400 1.00 79.00 88 TYR A CA 1
ATOM 671 C C . TYR A 1 88 ? 1.453 14.849 -3.109 1.00 79.00 88 TYR A C 1
ATOM 673 O O . TYR A 1 88 ? 1.919 15.440 -2.138 1.00 79.00 88 TYR A O 1
ATOM 681 N N . ALA A 1 89 ? 0.573 15.440 -3.921 1.00 78.25 89 ALA A N 1
ATOM 682 C CA . ALA A 1 89 ? 0.114 16.804 -3.712 1.00 78.25 89 ALA A CA 1
ATOM 683 C C . ALA A 1 89 ? -0.651 16.953 -2.376 1.00 78.25 89 ALA A C 1
ATOM 685 O O . ALA A 1 89 ? -1.312 16.020 -1.906 1.00 78.25 89 ALA A O 1
ATOM 686 N N . PRO A 1 90 ? -0.615 18.146 -1.750 1.00 71.88 90 PRO A N 1
ATOM 687 C CA . PRO A 1 90 ? -1.211 18.376 -0.438 1.00 71.88 90 PRO A CA 1
ATOM 688 C C . PRO A 1 90 ? -2.741 18.514 -0.527 1.00 71.88 90 PRO A C 1
ATOM 690 O O . PRO A 1 90 ? -3.296 19.599 -0.353 1.00 71.88 90 PRO A O 1
ATOM 693 N N . PHE A 1 91 ? -3.455 17.405 -0.736 1.00 65.69 91 PHE A N 1
ATOM 694 C CA . PHE A 1 91 ? -4.926 17.365 -0.838 1.00 65.69 91 PHE A CA 1
ATOM 695 C C . PHE A 1 91 ? -5.673 17.784 0.449 1.00 65.69 91 PHE A C 1
ATOM 697 O O . PHE A 1 91 ? -6.898 17.827 0.494 1.00 65.69 91 PHE A O 1
ATOM 704 N N . GLY A 1 92 ? -4.952 18.128 1.520 1.00 61.97 92 GLY A N 1
ATOM 705 C CA . GLY A 1 92 ? -5.522 18.820 2.679 1.00 61.97 92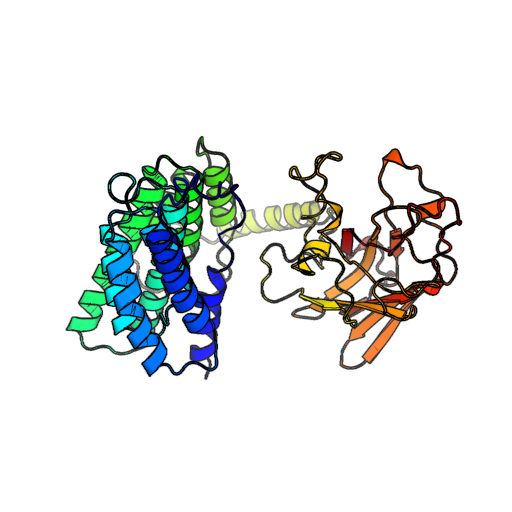 GLY A CA 1
ATOM 706 C C . GLY A 1 92 ? -5.884 20.288 2.406 1.00 61.97 92 GLY A C 1
ATOM 707 O O . GLY A 1 92 ? -6.651 20.871 3.171 1.00 61.97 92 GLY A O 1
ATOM 708 N N . ASP A 1 93 ? -5.363 20.890 1.331 1.00 67.62 93 ASP A N 1
ATOM 709 C CA . ASP A 1 93 ? -5.754 22.220 0.864 1.00 67.62 93 ASP A CA 1
ATOM 710 C C . ASP A 1 93 ? -6.951 22.115 -0.097 1.00 67.62 93 ASP A C 1
ATOM 712 O O . ASP A 1 93 ? -6.891 21.485 -1.158 1.00 67.62 93 ASP A O 1
ATOM 716 N N . SER A 1 94 ? -8.061 22.751 0.283 1.00 66.25 94 SER A N 1
ATOM 717 C CA . SER A 1 94 ? -9.314 22.719 -0.478 1.00 66.25 94 SER A CA 1
ATOM 718 C C . SER A 1 94 ? -9.194 23.352 -1.876 1.00 66.25 94 SER A C 1
ATOM 720 O O . SER A 1 94 ? -9.803 22.866 -2.832 1.00 66.25 94 SER A O 1
ATOM 722 N N . GLY A 1 95 ? -8.355 24.384 -2.027 1.00 74.25 95 GLY A N 1
ATOM 723 C CA . GLY A 1 95 ? -8.106 25.052 -3.302 1.00 74.25 95 GLY A CA 1
ATOM 724 C C . GLY A 1 95 ? -7.313 24.165 -4.257 1.00 74.25 95 GLY A C 1
ATOM 725 O O . GLY A 1 95 ? -7.712 24.002 -5.411 1.00 74.25 95 GLY A O 1
ATOM 726 N N . VAL A 1 96 ? -6.248 23.531 -3.758 1.00 79.38 96 VAL A N 1
ATOM 727 C CA . VAL A 1 96 ? -5.436 22.574 -4.528 1.00 79.38 96 VAL A CA 1
ATOM 728 C C . VAL A 1 96 ? -6.281 21.381 -4.963 1.00 79.38 96 VAL A C 1
ATOM 730 O O . VAL A 1 96 ? -6.336 21.070 -6.152 1.00 79.38 96 VAL A O 1
ATOM 733 N N . SER A 1 97 ? -7.006 20.766 -4.025 1.00 79.62 97 SER A N 1
ATOM 734 C CA . SER A 1 97 ? -7.829 19.581 -4.295 1.00 79.62 97 SER A CA 1
ATOM 735 C C . SER A 1 97 ? -8.845 19.838 -5.400 1.00 79.62 97 SER A C 1
ATOM 737 O O . SER A 1 97 ? -8.951 19.065 -6.349 1.00 79.62 97 SER A O 1
ATOM 739 N N . ARG A 1 98 ? -9.531 20.987 -5.345 1.00 83.62 98 ARG A N 1
ATOM 740 C CA . ARG A 1 98 ? -10.521 21.366 -6.358 1.00 83.62 98 ARG A CA 1
ATOM 741 C C . ARG A 1 98 ? -9.916 21.473 -7.755 1.00 83.62 98 ARG A C 1
ATOM 743 O O . ARG A 1 98 ? -10.543 21.054 -8.728 1.00 83.62 98 ARG A O 1
ATOM 750 N N . VAL A 1 99 ? -8.746 22.101 -7.870 1.00 87.56 99 VAL A N 1
ATOM 751 C CA . VAL A 1 99 ? -8.101 22.338 -9.167 1.00 87.56 99 VAL A CA 1
ATOM 752 C C . VAL A 1 99 ? -7.571 21.027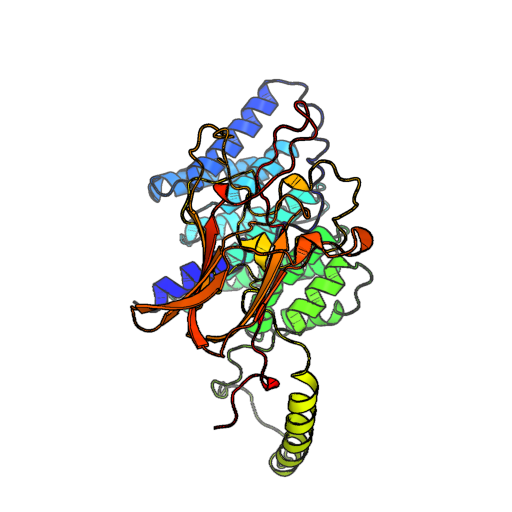 -9.743 1.00 87.56 99 VAL A C 1
ATOM 754 O O . VAL A 1 99 ? -7.856 20.730 -10.903 1.00 87.56 99 VAL A O 1
ATOM 757 N N . VAL A 1 100 ? -6.886 20.214 -8.934 1.00 88.56 100 VAL A N 1
ATOM 758 C CA . VAL A 1 100 ? -6.364 18.913 -9.377 1.00 88.56 100 VAL A CA 1
ATOM 759 C C . VAL A 1 100 ? -7.507 17.985 -9.784 1.00 88.56 100 VAL A C 1
ATOM 761 O O . VAL A 1 100 ? -7.469 17.409 -10.866 1.00 88.56 100 VAL A O 1
ATOM 764 N N . GLN A 1 101 ? -8.577 17.903 -8.992 1.00 89.44 101 GLN A N 1
ATOM 765 C CA . GLN A 1 101 ? -9.709 17.021 -9.286 1.00 89.44 101 GLN A CA 1
ATOM 766 C C . GLN A 1 101 ? -10.387 17.383 -10.611 1.00 89.44 101 GLN A C 1
ATOM 768 O O . GLN A 1 101 ? -10.675 16.500 -11.414 1.00 89.44 101 GLN A O 1
ATOM 773 N N . LYS A 1 102 ? -10.568 18.678 -10.907 1.00 90.75 102 LYS A N 1
ATOM 774 C CA . LYS A 1 102 ? -11.068 19.119 -12.220 1.00 90.75 102 LYS A CA 1
ATOM 775 C C . LYS A 1 102 ? -10.123 18.749 -13.364 1.00 90.75 102 LYS A C 1
ATOM 777 O O . LYS A 1 102 ? -10.599 18.322 -14.415 1.00 90.75 102 LYS A O 1
ATOM 782 N N . ALA A 1 103 ? -8.816 18.925 -13.174 1.00 92.75 103 ALA A N 1
ATOM 783 C CA . ALA A 1 103 ? -7.818 18.592 -14.187 1.00 92.75 103 ALA A CA 1
ATOM 784 C C . ALA A 1 103 ? -7.827 17.090 -14.500 1.00 92.75 103 ALA A C 1
ATOM 786 O O . ALA A 1 103 ? -7.936 16.709 -15.663 1.00 92.75 103 ALA A O 1
ATOM 787 N N . VAL A 1 104 ? -7.819 16.244 -13.467 1.00 92.81 104 VAL A N 1
ATOM 788 C CA . VAL A 1 104 ? -7.843 14.787 -13.621 1.00 92.81 104 VAL A CA 1
ATOM 789 C C . VAL A 1 104 ? -9.150 14.312 -14.267 1.00 92.81 104 VAL A C 1
ATOM 791 O O . VAL A 1 104 ? -9.112 13.524 -15.211 1.00 92.81 104 VAL A O 1
ATOM 794 N N . LEU A 1 105 ? -10.310 14.838 -13.848 1.00 93.31 105 LEU A N 1
ATOM 795 C CA . LEU A 1 105 ? -11.607 14.481 -14.445 1.00 93.31 105 LEU A CA 1
ATOM 796 C C . LEU A 1 105 ? -11.679 14.763 -15.952 1.00 93.31 105 LEU A C 1
ATOM 798 O O . LEU A 1 105 ? -12.364 14.039 -16.671 1.00 93.31 105 LEU A O 1
ATOM 802 N N . LYS A 1 106 ? -10.971 15.788 -16.442 1.00 93.25 106 LYS A N 1
ATOM 803 C CA . LYS A 1 106 ? -10.935 16.138 -17.870 1.00 93.25 106 LYS A CA 1
ATOM 804 C C . LYS A 1 106 ? -10.216 15.082 -18.717 1.00 93.25 106 LYS A C 1
ATOM 806 O O . LYS A 1 106 ? -10.543 14.927 -19.891 1.00 93.25 106 LYS A O 1
ATOM 811 N N . ILE A 1 107 ? -9.247 14.372 -18.140 1.00 92.62 107 ILE A N 1
ATOM 812 C CA . ILE A 1 107 ? -8.364 13.451 -18.871 1.00 92.62 107 ILE A CA 1
ATOM 813 C C . ILE A 1 107 ? -8.567 11.974 -18.506 1.00 92.62 107 ILE A C 1
ATOM 815 O O . ILE A 1 107 ? -7.971 11.102 -19.142 1.00 92.62 107 ILE A O 1
ATOM 819 N N . LEU A 1 108 ? -9.432 11.672 -17.530 1.00 93.56 108 LEU A N 1
ATOM 820 C CA . LEU A 1 108 ? -9.758 10.313 -17.096 1.00 93.56 108 LEU A CA 1
ATOM 821 C C . LEU A 1 108 ? -10.699 9.620 -18.097 1.00 93.56 108 LEU A C 1
ATOM 823 O O . LEU A 1 108 ? -11.891 9.437 -17.859 1.00 93.56 108 LEU A O 1
ATOM 827 N N . SER A 1 109 ? -10.162 9.262 -19.261 1.00 92.50 109 SER A N 1
ATOM 828 C CA . SER A 1 109 ? -10.835 8.419 -20.250 1.00 92.50 109 SER A CA 1
ATOM 829 C C . SER A 1 109 ? -9.814 7.706 -21.141 1.00 92.50 109 SER A C 1
ATOM 831 O O . SER A 1 109 ? -8.730 8.256 -21.362 1.00 92.50 109 SER A O 1
ATOM 833 N N . PRO A 1 110 ? -10.153 6.541 -21.724 1.00 88.81 110 PRO A N 1
ATOM 834 C CA . PRO A 1 110 ? -9.277 5.857 -22.678 1.00 88.81 110 PRO A CA 1
ATOM 835 C C . PRO A 1 110 ? -8.912 6.721 -23.893 1.00 88.81 110 PRO A C 1
ATOM 837 O O . PRO A 1 110 ? -7.810 6.612 -24.417 1.00 88.81 110 PRO A O 1
ATOM 840 N N . LYS A 1 111 ? -9.811 7.625 -24.312 1.00 89.94 111 LYS A N 1
ATOM 841 C CA . LYS A 1 111 ? -9.575 8.547 -25.433 1.00 89.94 111 LYS A CA 1
ATOM 842 C C . LYS A 1 111 ? -8.538 9.623 -25.098 1.00 89.94 111 LYS A C 1
ATOM 844 O O . LYS A 1 111 ? -7.684 9.924 -25.920 1.00 89.94 111 LYS A O 1
ATOM 849 N N . ALA A 1 112 ? -8.631 10.234 -23.917 1.00 88.81 112 ALA A N 1
ATOM 850 C CA . ALA A 1 112 ? -7.729 11.318 -23.516 1.00 88.81 112 ALA A CA 1
ATOM 851 C C . ALA A 1 112 ? -6.375 10.805 -22.993 1.00 88.81 112 ALA A C 1
ATOM 853 O O . ALA A 1 112 ? -5.355 11.487 -23.127 1.00 88.81 112 ALA A O 1
ATOM 854 N N . THR A 1 113 ? -6.376 9.607 -22.408 1.00 89.56 113 THR A N 1
ATOM 855 C CA . THR A 1 113 ? -5.206 8.962 -21.810 1.00 89.56 113 THR A CA 1
ATOM 856 C C . THR A 1 113 ? -5.192 7.490 -22.225 1.00 89.56 113 THR A C 1
ATOM 858 O O . THR A 1 113 ? -5.761 6.666 -21.512 1.00 89.56 113 THR A O 1
ATOM 861 N N . PRO A 1 114 ? -4.590 7.135 -23.375 1.00 85.81 114 PRO A N 1
ATOM 862 C CA . PRO A 1 114 ? -4.597 5.758 -23.879 1.00 85.81 114 PRO A CA 1
ATOM 863 C C . PRO A 1 114 ? -3.818 4.767 -23.007 1.00 85.81 114 PRO A C 1
ATOM 865 O O . PRO A 1 114 ? -4.221 3.608 -22.914 1.00 85.81 114 PRO A O 1
ATOM 868 N N . ASP A 1 115 ? -2.770 5.226 -22.313 1.00 85.56 115 ASP A N 1
ATOM 869 C CA . ASP A 1 115 ? -1.969 4.397 -21.406 1.00 85.56 115 ASP A CA 1
ATOM 870 C C . ASP A 1 115 ? -2.773 3.981 -20.155 1.00 85.56 115 ASP A C 1
ATOM 872 O O . ASP A 1 115 ? -3.183 4.844 -19.365 1.00 85.56 115 ASP A O 1
ATOM 876 N N . PRO A 1 116 ? -3.003 2.674 -19.927 1.00 82.69 116 PRO A N 1
ATOM 877 C CA . PRO A 1 116 ? -3.687 2.194 -18.731 1.00 82.69 116 PRO A CA 1
ATOM 878 C C . PRO A 1 116 ? -2.924 2.491 -17.434 1.00 82.69 116 PRO A C 1
ATOM 880 O O . PRO A 1 116 ? -3.561 2.691 -16.400 1.00 82.69 116 PRO A O 1
ATOM 883 N N . GLY A 1 117 ? -1.586 2.550 -17.473 1.00 79.00 117 GLY A N 1
ATOM 884 C CA . GLY A 1 117 ? -0.758 2.873 -16.307 1.00 79.00 117 GLY A CA 1
ATOM 885 C C . GLY A 1 117 ? -1.047 4.277 -15.775 1.00 79.00 117 GLY A C 1
ATOM 886 O O . GLY A 1 117 ? -1.399 4.446 -14.607 1.00 79.00 117 GLY A O 1
ATOM 887 N N . THR A 1 118 ? -1.011 5.280 -16.654 1.00 85.56 118 THR A N 1
ATOM 888 C CA . THR A 1 118 ? -1.397 6.659 -16.341 1.00 85.56 118 THR A CA 1
ATOM 889 C C . THR A 1 118 ? -2.849 6.730 -15.881 1.00 85.56 118 THR A C 1
ATOM 891 O O . THR A 1 118 ? -3.118 7.333 -14.844 1.00 85.56 118 THR A O 1
ATOM 894 N N . ARG A 1 119 ? -3.796 6.076 -16.577 1.00 92.25 119 ARG A N 1
ATOM 895 C CA . ARG A 1 119 ? -5.204 6.071 -16.130 1.00 92.25 119 ARG A CA 1
ATOM 896 C C . ARG A 1 119 ? -5.369 5.495 -14.729 1.00 92.25 119 ARG A C 1
ATOM 898 O O . ARG A 1 119 ? -6.156 6.037 -13.960 1.00 92.25 119 ARG A O 1
ATOM 905 N N . ARG A 1 120 ? -4.621 4.452 -14.361 1.00 83.31 120 ARG A N 1
ATOM 906 C CA . ARG A 1 120 ? -4.674 3.867 -13.014 1.00 83.31 120 ARG A CA 1
ATOM 907 C C . ARG A 1 120 ? -4.238 4.865 -11.936 1.00 83.31 120 ARG A C 1
ATOM 909 O O . ARG A 1 120 ? -4.903 4.949 -10.903 1.00 83.31 120 ARG A O 1
ATOM 916 N N . TYR A 1 121 ? -3.184 5.650 -12.176 1.00 80.50 121 TYR A N 1
ATOM 917 C CA . TYR A 1 121 ? -2.800 6.734 -11.260 1.00 80.50 121 TYR A CA 1
ATOM 918 C C . TYR A 1 121 ? -3.907 7.781 -11.135 1.00 80.50 121 TYR A C 1
ATOM 920 O O . TYR A 1 121 ? -4.327 8.094 -10.025 1.00 80.50 121 TYR A O 1
ATOM 928 N N . LEU A 1 122 ? -4.477 8.218 -12.260 1.00 88.25 122 LEU A N 1
ATOM 929 C CA . LEU A 1 122 ? -5.572 9.191 -12.276 1.00 88.25 122 LEU A CA 1
ATOM 930 C C . LEU A 1 122 ? -6.827 8.693 -11.530 1.00 88.25 122 LEU A C 1
ATOM 932 O O . LEU A 1 122 ? -7.473 9.470 -10.828 1.00 88.25 122 LEU A O 1
ATOM 936 N N . VAL A 1 123 ? -7.173 7.404 -11.639 1.00 86.88 123 VAL A N 1
ATOM 937 C CA . VAL A 1 123 ? -8.262 6.780 -10.859 1.00 86.88 123 VAL A CA 1
ATOM 938 C C . VAL A 1 123 ? -7.982 6.872 -9.363 1.00 86.88 123 VAL A C 1
ATOM 940 O O . VAL A 1 123 ? -8.849 7.299 -8.598 1.00 86.88 123 VAL A O 1
ATOM 943 N N . SER A 1 124 ? -6.768 6.499 -8.954 1.00 78.50 124 SER A N 1
ATOM 944 C CA . SER A 1 124 ? -6.330 6.584 -7.563 1.00 78.50 124 SER A CA 1
ATOM 945 C C . SER A 1 124 ? -6.428 8.023 -7.052 1.00 78.50 124 SER A C 1
ATOM 947 O O . SER A 1 124 ? -7.065 8.261 -6.023 1.00 78.50 124 SER A O 1
ATOM 949 N N . ASP A 1 125 ? -5.878 8.988 -7.792 1.00 79.38 125 ASP A N 1
ATOM 950 C CA . ASP A 1 125 ? -5.903 10.411 -7.442 1.00 79.38 125 ASP A CA 1
ATOM 951 C C . ASP A 1 125 ? -7.331 10.931 -7.276 1.00 79.38 125 ASP A C 1
ATOM 953 O O . ASP A 1 125 ? -7.630 11.599 -6.286 1.00 79.38 125 ASP A O 1
ATOM 957 N N . ILE A 1 126 ? -8.252 10.570 -8.178 1.00 86.44 126 ILE A N 1
ATOM 958 C CA . ILE A 1 126 ? -9.673 10.908 -8.026 1.00 86.44 126 ILE A CA 1
ATOM 959 C C . ILE A 1 126 ? -10.270 10.297 -6.764 1.00 86.44 126 ILE A C 1
ATOM 961 O O . ILE A 1 126 ? -10.996 10.997 -6.056 1.00 86.44 126 ILE A O 1
ATOM 965 N N . GLY A 1 127 ? -9.972 9.037 -6.447 1.00 80.31 127 GLY A N 1
ATOM 966 C CA . GLY A 1 127 ? -10.429 8.410 -5.206 1.00 80.31 127 GLY A CA 1
ATOM 967 C C . GLY A 1 127 ? -9.979 9.188 -3.965 1.00 80.31 127 GLY A C 1
ATOM 968 O O . GLY A 1 127 ? -10.797 9.503 -3.099 1.00 80.31 127 GLY A O 1
ATOM 969 N N . TYR A 1 128 ? -8.702 9.576 -3.909 1.00 70.25 128 TYR A N 1
ATOM 970 C CA . TYR A 1 128 ? -8.163 10.399 -2.822 1.00 70.25 128 TYR A CA 1
ATOM 971 C C . TYR A 1 128 ? -8.799 11.774 -2.729 1.00 70.25 128 TYR A C 1
ATOM 973 O O . TYR A 1 128 ? -9.210 12.190 -1.648 1.00 70.25 128 TYR A O 1
ATOM 981 N N . LEU A 1 129 ? -8.866 12.478 -3.856 1.00 74.88 129 LEU A N 1
ATOM 982 C CA . LEU A 1 129 ? -9.405 13.828 -3.940 1.00 74.88 129 LEU A CA 1
ATOM 983 C C . LEU A 1 129 ? -10.876 13.862 -3.537 1.00 74.88 129 LEU A C 1
ATOM 985 O O . LEU A 1 129 ? -11.298 14.775 -2.828 1.00 74.88 129 LEU A O 1
ATOM 989 N N . THR A 1 130 ? -11.641 12.841 -3.923 1.00 77.94 130 THR A N 1
ATOM 990 C CA . THR A 1 130 ? -13.045 12.681 -3.523 1.00 77.94 130 THR A CA 1
ATOM 991 C C . THR A 1 130 ? -13.154 12.526 -2.012 1.00 77.94 130 THR A C 1
ATOM 993 O O . THR A 1 130 ? -13.878 13.289 -1.376 1.00 77.94 130 THR A O 1
ATOM 996 N N . ALA A 1 131 ? -12.371 11.625 -1.415 1.00 70.44 131 ALA A N 1
ATOM 997 C CA . ALA A 1 131 ? -12.413 11.375 0.024 1.00 70.44 131 ALA A CA 1
ATOM 998 C C . ALA A 1 131 ? -11.918 12.580 0.853 1.00 70.44 131 ALA A C 1
ATOM 1000 O O . ALA A 1 131 ? -12.493 12.916 1.891 1.00 70.44 131 ALA A O 1
ATOM 1001 N N . ALA A 1 132 ? -10.876 13.272 0.382 1.00 68.12 132 ALA A N 1
ATOM 1002 C CA . ALA A 1 132 ? -10.379 14.502 0.992 1.00 68.12 132 ALA A CA 1
ATOM 1003 C C . ALA A 1 132 ? -11.426 15.627 0.921 1.00 68.12 132 ALA A C 1
ATOM 1005 O O . ALA A 1 132 ? -11.680 16.308 1.916 1.00 68.12 132 ALA A O 1
ATOM 1006 N N . THR A 1 133 ? -12.090 15.784 -0.226 1.00 70.75 133 THR A N 1
ATOM 1007 C CA . THR A 1 133 ? -13.138 16.794 -0.425 1.00 70.75 133 THR A CA 1
ATOM 1008 C C . THR A 1 133 ? -14.376 16.505 0.426 1.00 70.75 133 THR A C 1
ATOM 1010 O O . THR A 1 133 ? -14.910 17.421 1.049 1.00 70.75 133 THR A O 1
ATOM 1013 N N . GLU A 1 134 ? -14.808 15.245 0.525 1.00 73.00 134 GLU A N 1
ATOM 1014 C CA . GLU A 1 134 ? -15.898 14.825 1.420 1.00 73.00 134 GLU A CA 1
ATOM 1015 C C . GLU A 1 134 ? -15.585 15.142 2.884 1.00 73.00 134 GLU A C 1
ATOM 1017 O O . GLU A 1 134 ? -16.429 15.682 3.603 1.00 73.00 134 GLU A O 1
ATOM 1022 N N . PHE A 1 135 ? -14.351 14.879 3.325 1.00 67.19 135 PHE A N 1
ATOM 1023 C CA . PHE A 1 135 ? -13.918 15.239 4.671 1.00 67.19 135 PHE A CA 1
ATOM 1024 C C . PHE A 1 135 ? -14.000 16.749 4.917 1.00 67.19 135 PHE A C 1
ATOM 1026 O O . PHE A 1 135 ? -14.472 17.177 5.971 1.00 67.19 135 PHE A O 1
ATOM 1033 N N . LEU A 1 136 ? -13.555 17.564 3.957 1.00 66.06 136 LEU A N 1
ATOM 1034 C CA . LEU A 1 136 ? -13.611 19.021 4.066 1.00 66.06 136 LEU A CA 1
ATOM 1035 C C . LEU A 1 136 ? -15.061 19.514 4.175 1.00 66.06 136 LEU A C 1
ATOM 1037 O O . LEU A 1 136 ? -15.363 20.308 5.066 1.00 66.06 136 LEU A O 1
ATOM 1041 N N . VAL A 1 137 ? -15.963 18.994 3.336 1.00 68.12 137 VAL A N 1
ATOM 1042 C CA . VAL A 1 137 ? -17.399 19.328 3.343 1.00 68.12 137 VAL A CA 1
ATOM 1043 C C . VAL A 1 137 ? -18.076 18.948 4.662 1.00 68.12 137 VAL A C 1
ATOM 1045 O O . VAL A 1 137 ? -18.894 19.716 5.159 1.00 68.12 137 VAL A O 1
ATOM 1048 N N . ASN A 1 138 ? -17.724 17.800 5.246 1.00 66.50 138 ASN A N 1
ATOM 1049 C CA . ASN A 1 138 ? -18.330 17.312 6.490 1.00 66.50 138 ASN A CA 1
ATOM 1050 C C . ASN A 1 138 ? -17.666 17.882 7.760 1.00 66.50 138 ASN A C 1
ATOM 1052 O O . ASN A 1 138 ? -18.240 17.823 8.848 1.00 66.50 138 ASN A O 1
ATOM 1056 N N . GLY A 1 139 ? -16.436 18.393 7.653 1.00 57.12 139 GLY A N 1
ATOM 1057 C CA . GLY A 1 139 ? -15.620 18.838 8.786 1.00 57.12 139 GLY A CA 1
ATOM 1058 C C . GLY A 1 139 ? -15.600 20.348 9.028 1.00 57.12 139 GLY A C 1
ATOM 1059 O O . GLY A 1 139 ? -15.250 20.769 10.134 1.00 57.12 139 GLY A O 1
ATOM 1060 N N . THR A 1 140 ? -15.963 21.153 8.029 1.00 53.25 140 THR A N 1
ATOM 1061 C CA . THR A 1 140 ? -15.999 22.621 8.110 1.00 53.25 140 THR A CA 1
ATOM 1062 C C . THR A 1 140 ? -17.425 23.148 7.920 1.00 53.25 140 THR A C 1
ATOM 1064 O O . THR A 1 140 ? -18.309 22.416 7.488 1.00 53.25 140 THR A O 1
ATOM 1067 N N . GLN A 1 141 ? -17.659 24.422 8.245 1.00 51.88 141 GLN A N 1
ATOM 1068 C CA . GLN A 1 141 ? -18.823 25.197 7.796 1.00 51.88 141 GLN A CA 1
ATOM 1069 C C . GLN A 1 141 ? -18.364 26.091 6.622 1.00 51.88 141 GLN A C 1
ATOM 1071 O O . GLN A 1 141 ? -18.093 27.272 6.844 1.00 51.88 141 GLN A O 1
ATOM 1076 N N . PRO A 1 142 ? -18.142 25.575 5.391 1.00 56.94 142 PRO A N 1
ATOM 1077 C CA . PRO A 1 142 ? -17.822 26.447 4.269 1.00 56.94 142 PRO A CA 1
ATOM 1078 C C . PRO A 1 142 ? -19.009 27.360 3.964 1.00 56.94 142 PRO A C 1
ATOM 1080 O O . PRO A 1 142 ? -20.160 27.022 4.239 1.00 56.94 142 PRO A O 1
ATOM 1083 N N . SER A 1 143 ? -18.739 28.488 3.308 1.00 59.47 143 SER A N 1
ATOM 1084 C CA . SER A 1 143 ? -19.810 29.292 2.722 1.00 59.47 143 SER A CA 1
ATOM 1085 C C . SER A 1 143 ? -20.683 28.432 1.797 1.00 59.47 143 SER A C 1
ATOM 1087 O O . SER A 1 143 ? -20.193 27.525 1.112 1.00 59.47 143 SER A O 1
ATOM 1089 N N . SER A 1 144 ? -21.983 28.726 1.752 1.00 61.28 144 SER A N 1
ATOM 1090 C CA . SER A 1 144 ? -22.982 27.959 0.991 1.00 61.28 144 SER A CA 1
ATOM 1091 C C . SER A 1 144 ? -22.577 27.720 -0.473 1.00 61.28 144 SER A C 1
ATOM 1093 O O . SER A 1 144 ? -22.706 26.607 -0.982 1.00 61.28 144 SER A O 1
ATOM 1095 N N . LYS A 1 145 ? -21.986 28.724 -1.137 1.00 67.75 145 LYS A N 1
ATOM 1096 C CA . LYS A 1 145 ? -21.487 28.616 -2.523 1.00 67.75 145 LYS A CA 1
ATOM 1097 C C . LYS A 1 145 ? -20.330 27.616 -2.678 1.00 67.75 145 LYS A C 1
ATOM 1099 O O . LYS A 1 145 ? -20.302 26.856 -3.647 1.00 67.75 145 LYS A O 1
ATOM 1104 N N . SER A 1 146 ? -19.392 27.581 -1.731 1.00 68.88 146 SER A N 1
ATOM 1105 C CA . SER A 1 146 ? -18.264 26.638 -1.754 1.00 68.88 146 SER A CA 1
ATOM 1106 C C . SER A 1 146 ? -18.729 25.206 -1.483 1.00 68.88 146 SER A C 1
ATOM 1108 O O . SER A 1 146 ? -18.304 24.290 -2.185 1.00 68.88 146 SER A O 1
ATOM 1110 N N . LEU A 1 147 ? -19.665 25.016 -0.545 1.00 71.50 147 LEU A N 1
ATOM 1111 C CA . LEU A 1 147 ? -20.294 23.718 -0.264 1.00 71.50 147 LEU A CA 1
ATOM 1112 C C . LEU A 1 147 ? -20.955 23.107 -1.504 1.00 71.50 147 LEU A C 1
ATOM 1114 O O . LEU A 1 147 ? -20.709 21.943 -1.819 1.00 71.50 147 LEU A O 1
ATOM 1118 N N . ILE A 1 148 ? -21.755 23.895 -2.229 1.00 77.44 148 ILE A N 1
ATOM 1119 C CA . ILE A 1 148 ? -22.428 23.448 -3.459 1.00 77.44 148 ILE A CA 1
ATOM 1120 C C . ILE A 1 148 ? -21.396 23.015 -4.507 1.00 77.44 148 ILE A C 1
ATOM 1122 O O . ILE A 1 148 ? -21.529 21.951 -5.114 1.00 77.44 148 ILE A O 1
ATOM 1126 N N . SER A 1 149 ? -20.332 23.804 -4.692 1.00 79.88 149 SER A N 1
ATOM 1127 C CA . SER A 1 149 ? -19.274 23.472 -5.650 1.00 79.88 149 SER A CA 1
ATOM 1128 C C . SER A 1 149 ? -18.535 22.181 -5.292 1.00 79.88 149 SER A C 1
ATOM 1130 O O . SER A 1 149 ? -18.205 21.424 -6.204 1.00 79.88 149 SER A O 1
ATOM 1132 N N . TYR A 1 150 ? -18.248 21.929 -4.012 1.00 79.19 150 TYR A N 1
ATOM 1133 C CA . TYR A 1 150 ? -17.552 20.712 -3.585 1.00 79.19 150 TYR A CA 1
ATOM 1134 C C . TYR A 1 150 ? -18.443 19.475 -3.687 1.00 79.19 150 TYR A C 1
ATOM 1136 O O . TYR A 1 150 ? -17.996 18.459 -4.210 1.00 79.19 150 TYR A O 1
ATOM 1144 N N . ARG A 1 151 ? -19.718 19.570 -3.289 1.00 83.19 151 ARG A N 1
ATOM 1145 C CA . ARG A 1 151 ? -20.687 18.472 -3.451 1.00 83.19 151 ARG A CA 1
ATOM 1146 C C . ARG A 1 151 ? -20.852 18.068 -4.913 1.00 83.19 151 ARG A C 1
ATOM 1148 O O . ARG A 1 151 ? -20.805 16.884 -5.227 1.00 83.19 151 ARG A O 1
ATOM 1155 N N . ARG A 1 152 ? -20.956 19.046 -5.820 1.00 87.62 152 ARG A N 1
ATOM 1156 C CA . ARG A 1 152 ? -21.006 18.777 -7.265 1.00 87.62 152 ARG A CA 1
ATOM 1157 C C . ARG A 1 152 ? -19.752 18.055 -7.761 1.00 87.62 152 ARG A C 1
ATOM 1159 O O . ARG A 1 152 ? -19.851 17.189 -8.621 1.00 87.62 152 ARG A O 1
ATOM 1166 N N . LEU A 1 153 ? -18.583 18.423 -7.248 1.00 85.81 153 LEU A N 1
ATOM 1167 C CA . LEU A 1 153 ? -17.316 17.835 -7.672 1.00 85.81 153 LEU A CA 1
ATOM 1168 C C . LEU A 1 153 ? -17.140 16.398 -7.153 1.00 85.81 153 LEU A C 1
ATOM 1170 O O . LEU A 1 153 ? -16.695 15.536 -7.905 1.00 85.81 153 LEU A O 1
ATOM 1174 N N . ILE A 1 154 ? -17.558 16.131 -5.911 1.00 85.62 154 ILE A N 1
ATOM 1175 C CA . ILE A 1 154 ? -17.643 14.776 -5.342 1.00 85.62 154 ILE A CA 1
ATOM 1176 C C . ILE A 1 154 ? -18.520 13.890 -6.230 1.00 85.62 154 ILE A C 1
ATOM 1178 O O . ILE A 1 154 ? -18.100 12.810 -6.639 1.00 85.62 154 ILE A O 1
ATOM 1182 N N . GLU A 1 155 ? -19.704 14.382 -6.592 1.00 89.69 155 GLU A N 1
ATOM 1183 C CA . GLU A 1 155 ? -20.642 13.649 -7.439 1.00 89.69 155 GLU A CA 1
ATOM 1184 C C . GLU A 1 155 ? -20.058 13.356 -8.830 1.00 89.69 155 GLU A C 1
ATOM 1186 O O . GLU A 1 155 ? -20.087 12.223 -9.308 1.00 89.69 155 GLU A O 1
ATOM 1191 N N . GLN A 1 156 ? -19.417 14.348 -9.456 1.00 92.50 156 GLN A N 1
ATOM 1192 C CA . GLN A 1 156 ? -18.724 14.157 -10.734 1.00 92.50 156 GLN A CA 1
ATOM 1193 C C . GLN A 1 156 ? -17.632 13.084 -10.657 1.00 92.50 156 GLN A C 1
ATOM 1195 O O . GLN A 1 156 ? -17.465 12.308 -11.601 1.00 92.50 156 GLN A O 1
ATOM 1200 N N . SER A 1 157 ? -16.900 13.018 -9.546 1.00 90.88 157 SER A N 1
ATOM 1201 C CA . SER A 1 157 ? -15.882 11.994 -9.333 1.00 90.88 157 SER A CA 1
ATOM 1202 C C . SER A 1 157 ? -16.459 10.602 -9.135 1.00 90.88 157 SER A C 1
ATOM 1204 O O . SER A 1 157 ? -15.952 9.661 -9.741 1.00 90.88 157 SER A O 1
ATOM 1206 N N . ARG A 1 158 ? -17.548 10.457 -8.377 1.00 90.62 158 ARG A N 1
ATOM 1207 C CA . ARG A 1 158 ? -18.245 9.171 -8.215 1.00 90.62 158 ARG A CA 1
ATOM 1208 C C . ARG A 1 158 ? -18.784 8.652 -9.547 1.00 90.62 158 ARG A C 1
ATOM 1210 O O . ARG A 1 158 ? -18.568 7.489 -9.893 1.00 90.62 158 ARG A O 1
ATOM 1217 N N . GLN A 1 159 ? -19.390 9.530 -10.345 1.00 93.31 159 GLN A N 1
ATOM 1218 C CA . GLN A 1 159 ? -19.850 9.197 -11.694 1.00 93.31 159 GLN A CA 1
ATOM 1219 C C . GLN A 1 159 ? -18.690 8.819 -12.620 1.00 93.31 159 GLN A C 1
ATOM 1221 O O . GLN A 1 159 ? -18.805 7.887 -13.415 1.00 93.31 159 GLN A O 1
ATOM 1226 N N . ALA A 1 160 ? -17.555 9.519 -12.532 1.00 94.38 160 ALA A N 1
ATOM 1227 C CA . ALA A 1 160 ? -16.369 9.175 -13.307 1.00 94.38 160 ALA A CA 1
ATOM 1228 C C . ALA A 1 160 ? -15.818 7.793 -12.928 1.00 94.38 160 ALA A C 1
ATOM 1230 O O . ALA A 1 160 ? -15.592 6.985 -13.823 1.00 94.38 160 ALA A O 1
ATOM 1231 N N . LEU A 1 161 ? -15.677 7.492 -11.633 1.00 93.88 161 LEU A N 1
ATOM 1232 C CA . LEU A 1 161 ? -15.229 6.180 -11.152 1.00 93.88 161 LEU A CA 1
ATOM 1233 C C . LEU A 1 161 ? -16.191 5.060 -11.567 1.00 93.88 161 LEU A C 1
ATOM 1235 O O . LEU A 1 161 ? -15.746 4.018 -12.038 1.00 93.88 161 LEU A O 1
ATOM 1239 N N . THR A 1 162 ? -17.502 5.295 -11.481 1.00 94.38 162 THR A N 1
ATOM 1240 C CA . THR A 1 162 ? -18.518 4.337 -11.946 1.00 94.38 162 THR A CA 1
ATOM 1241 C C . THR A 1 162 ? -18.375 4.068 -13.443 1.00 94.38 162 THR A C 1
ATOM 1243 O O . THR A 1 162 ? -18.308 2.916 -13.861 1.00 94.38 162 THR A O 1
ATOM 1246 N N . ARG A 1 163 ? -18.216 5.116 -14.264 1.00 94.94 163 ARG A N 1
ATOM 1247 C CA . ARG A 1 163 ? -17.967 4.953 -15.706 1.00 94.94 163 ARG A CA 1
ATOM 1248 C C . ARG A 1 163 ? -16.671 4.204 -16.001 1.00 94.94 163 ARG A C 1
ATOM 1250 O O . ARG A 1 163 ? -16.646 3.433 -16.953 1.00 94.94 163 ARG A O 1
ATOM 1257 N N . VAL A 1 164 ? -15.612 4.428 -15.225 1.00 95.94 164 VAL A N 1
ATOM 1258 C CA . VAL A 1 164 ? -14.346 3.696 -15.371 1.00 95.94 164 VAL A CA 1
ATOM 1259 C C . VAL A 1 164 ? -14.544 2.211 -15.070 1.00 95.94 164 VAL A C 1
ATOM 1261 O O . VAL A 1 164 ? -14.128 1.376 -15.867 1.00 95.94 164 VAL A O 1
ATOM 1264 N N . LEU A 1 165 ? -15.219 1.874 -13.970 1.00 95.06 165 LEU A N 1
ATOM 1265 C CA . LEU A 1 165 ? -15.539 0.489 -13.622 1.00 95.06 165 LEU A CA 1
ATOM 1266 C C . LEU A 1 165 ? -16.319 -0.211 -14.751 1.00 95.06 165 LEU A C 1
ATOM 1268 O O . LEU A 1 165 ? -15.958 -1.313 -15.174 1.00 95.06 165 LEU A O 1
ATOM 1272 N N . GLU A 1 166 ? -17.340 0.462 -15.281 1.00 93.06 166 GLU A N 1
ATOM 1273 C CA . GLU A 1 166 ? -18.228 -0.101 -16.299 1.00 93.06 166 GLU A CA 1
ATOM 1274 C C . GLU A 1 166 ? -17.615 -0.172 -17.702 1.00 93.06 166 GLU A C 1
ATOM 1276 O O . GLU A 1 166 ? -17.932 -1.092 -18.453 1.00 93.06 166 GLU A O 1
ATOM 1281 N N . LYS A 1 167 ? -16.802 0.818 -18.094 1.00 94.19 167 LYS A N 1
ATOM 1282 C CA . LYS A 1 167 ? -16.446 1.043 -19.506 1.00 94.19 167 LYS A CA 1
ATOM 1283 C C . LYS A 1 167 ? -14.951 1.069 -19.800 1.00 94.19 167 LYS A C 1
ATOM 1285 O O . LYS A 1 167 ? -14.596 1.092 -20.977 1.00 94.19 167 LYS A O 1
ATOM 1290 N N . ASP A 1 168 ? -14.069 1.113 -18.798 1.00 95.19 168 ASP A N 1
ATOM 1291 C CA . ASP A 1 168 ? -12.634 1.086 -19.093 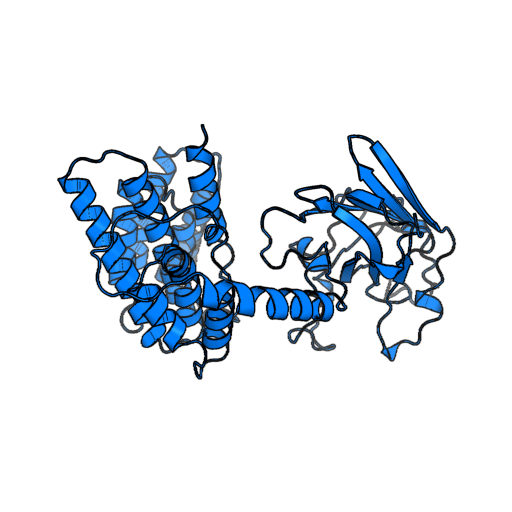1.00 95.19 168 ASP A CA 1
ATOM 1292 C C . ASP A 1 168 ? -12.231 -0.309 -19.603 1.00 95.19 168 ASP A C 1
ATOM 1294 O O . ASP A 1 168 ? -12.531 -1.314 -18.945 1.00 95.19 168 ASP A O 1
ATOM 1298 N N . PRO A 1 169 ? -11.555 -0.395 -20.765 1.00 92.75 169 PRO A N 1
ATOM 1299 C CA . PRO A 1 169 ? -11.147 -1.675 -21.336 1.00 92.75 169 PRO A CA 1
ATOM 1300 C C . PRO A 1 169 ? -10.083 -2.379 -20.489 1.00 92.75 169 PRO A C 1
ATOM 1302 O O . PRO A 1 169 ? -9.925 -3.594 -20.583 1.00 92.75 169 PRO A O 1
ATOM 1305 N N . SER A 1 170 ? -9.344 -1.640 -19.657 1.00 90.75 170 SER A N 1
ATOM 1306 C CA . SER A 1 170 ? -8.325 -2.224 -18.799 1.00 90.75 170 SER A CA 1
ATOM 1307 C C . SER A 1 170 ? -8.931 -2.739 -17.498 1.00 90.75 170 SER A C 1
ATOM 1309 O O . SER A 1 170 ? -9.437 -1.965 -16.678 1.00 90.75 170 SER A O 1
ATOM 1311 N N . SER A 1 171 ? -8.798 -4.046 -17.253 1.00 87.06 171 SER A N 1
ATOM 1312 C CA . SER A 1 171 ? -9.225 -4.660 -15.992 1.00 87.06 171 SER A CA 1
ATOM 1313 C C . SER A 1 171 ? -8.517 -4.059 -14.777 1.00 87.06 171 SER A C 1
ATOM 1315 O O . SER A 1 171 ? -9.125 -3.973 -13.717 1.00 87.06 171 SER A O 1
ATOM 1317 N N . CYS A 1 172 ? -7.281 -3.575 -14.929 1.00 81.12 172 CYS A N 1
ATOM 1318 C CA . CYS A 1 172 ? -6.512 -2.975 -13.839 1.00 81.12 172 CYS A CA 1
ATOM 1319 C C . CYS A 1 172 ? -6.996 -1.568 -13.464 1.00 81.12 172 CYS A C 1
ATOM 1321 O O . CYS A 1 172 ? -6.975 -1.184 -12.294 1.00 81.12 172 CYS A O 1
ATOM 1323 N N . VAL A 1 173 ? -7.467 -0.804 -14.453 1.00 86.31 173 VAL A N 1
ATOM 1324 C CA . VAL A 1 173 ? -8.024 0.537 -14.241 1.00 86.31 173 VAL A CA 1
ATOM 1325 C C . VAL A 1 173 ? -9.422 0.415 -13.631 1.00 86.31 173 VAL A C 1
ATOM 1327 O O . VAL A 1 173 ? -9.731 1.101 -12.656 1.00 86.31 173 VAL A O 1
ATOM 1330 N N . ALA A 1 174 ? -10.235 -0.516 -14.141 1.00 92.00 174 ALA A N 1
ATOM 1331 C CA . ALA A 1 174 ? -11.545 -0.832 -13.581 1.00 92.00 174 ALA A CA 1
ATOM 1332 C C . ALA A 1 174 ? -11.453 -1.388 -12.147 1.00 92.00 174 ALA A C 1
ATOM 1334 O O . ALA A 1 174 ? -12.228 -0.977 -11.287 1.00 92.00 174 ALA A O 1
ATOM 1335 N N . GLU A 1 175 ? -10.474 -2.252 -11.853 1.00 86.12 175 GLU A N 1
ATOM 1336 C CA . GLU A 1 175 ? -10.193 -2.730 -10.491 1.00 86.12 175 GLU A CA 1
ATOM 1337 C C . GLU A 1 175 ? -9.897 -1.558 -9.543 1.00 86.12 175 GLU A C 1
ATOM 1339 O O . GLU A 1 175 ? -10.483 -1.464 -8.463 1.00 86.12 175 GLU A O 1
ATOM 1344 N N . GLY A 1 176 ? -9.038 -0.622 -9.962 1.00 81.00 176 GLY A N 1
ATOM 1345 C CA . GLY A 1 176 ? -8.757 0.595 -9.198 1.00 81.00 176 GLY A CA 1
ATOM 1346 C C . GLY A 1 176 ? -10.028 1.381 -8.861 1.00 81.00 176 GLY A C 1
ATOM 1347 O O . GLY A 1 176 ? -10.185 1.844 -7.732 1.00 81.00 176 GLY A O 1
ATOM 1348 N N . ALA A 1 177 ? -10.976 1.465 -9.800 1.00 90.62 177 ALA A N 1
ATOM 1349 C CA . ALA A 1 177 ? -12.250 2.136 -9.568 1.00 90.62 177 ALA A CA 1
ATOM 1350 C C . ALA A 1 177 ? -13.117 1.417 -8.521 1.00 90.62 177 ALA A C 1
ATOM 1352 O O . ALA A 1 177 ? -13.719 2.097 -7.690 1.00 90.62 177 ALA A O 1
ATOM 1353 N N . VAL A 1 178 ? -13.128 0.076 -8.481 1.00 86.12 178 VAL A N 1
ATOM 1354 C CA . VAL A 1 178 ? -13.810 -0.689 -7.414 1.00 86.12 178 VAL A CA 1
ATOM 1355 C C . VAL A 1 178 ? -13.254 -0.317 -6.041 1.00 86.12 178 VAL A C 1
ATOM 1357 O O . VAL A 1 178 ? -14.012 -0.021 -5.115 1.00 86.12 178 VAL A O 1
ATOM 1360 N N . TRP A 1 179 ? -11.928 -0.288 -5.906 1.00 81.12 179 TRP A N 1
ATOM 1361 C CA . TRP A 1 179 ? -11.283 0.052 -4.640 1.00 81.12 179 TRP A CA 1
ATOM 1362 C C . TRP A 1 179 ? -11.564 1.493 -4.200 1.00 81.12 179 TRP A C 1
ATOM 1364 O O . TRP A 1 179 ? -11.751 1.734 -3.006 1.00 81.12 179 TRP A O 1
ATOM 1374 N N . CYS A 1 180 ? -11.643 2.439 -5.140 1.00 83.25 180 CYS A N 1
ATOM 1375 C CA . CYS A 1 180 ? -11.999 3.830 -4.855 1.00 83.25 180 CYS A CA 1
ATOM 1376 C C . CYS A 1 180 ? -13.488 4.014 -4.515 1.00 83.25 180 CYS A C 1
ATOM 1378 O O . CYS A 1 180 ? -13.815 4.843 -3.668 1.00 83.25 180 CYS A O 1
ATOM 1380 N N . LEU A 1 181 ? -14.386 3.236 -5.126 1.00 85.62 181 LEU A N 1
ATOM 1381 C CA . LEU A 1 181 ? -15.821 3.253 -4.817 1.00 85.62 181 LEU A CA 1
ATOM 1382 C C . LEU A 1 181 ? -16.147 2.531 -3.502 1.00 85.62 181 LEU A C 1
ATOM 1384 O O . LEU A 1 181 ? -17.134 2.860 -2.853 1.00 85.62 181 LEU A O 1
ATOM 1388 N N . GLY A 1 182 ? -15.321 1.579 -3.061 1.00 79.44 182 GLY A N 1
ATOM 1389 C CA . GLY A 1 182 ? -15.591 0.774 -1.869 1.00 79.44 182 GLY A CA 1
ATOM 1390 C C . GLY A 1 182 ? -15.818 1.558 -0.568 1.00 79.44 182 GLY A C 1
ATOM 1391 O O . GLY A 1 182 ? -16.782 1.263 0.136 1.00 79.44 182 GLY A O 1
ATOM 1392 N N . PRO A 1 183 ? -14.988 2.557 -0.208 1.00 73.25 183 PRO A N 1
ATOM 1393 C CA . PRO A 1 183 ? -15.264 3.433 0.931 1.00 73.25 183 PRO A CA 1
ATOM 1394 C C . PRO A 1 183 ? -16.603 4.172 0.821 1.00 73.25 183 PRO A C 1
ATOM 1396 O O . PRO A 1 183 ? -17.294 4.309 1.825 1.00 73.25 183 PRO A O 1
ATOM 1399 N N . VAL A 1 184 ? -16.973 4.604 -0.388 1.00 74.62 184 VAL A N 1
ATOM 1400 C CA . VAL A 1 184 ? -18.223 5.327 -0.666 1.00 74.62 184 VAL A CA 1
ATOM 1401 C C . VAL A 1 184 ? -19.426 4.391 -0.517 1.00 74.62 184 VAL A C 1
ATOM 1403 O O . VAL A 1 184 ? -20.393 4.730 0.158 1.00 74.62 184 VAL A O 1
ATOM 1406 N N . ALA A 1 185 ? -19.324 3.167 -1.040 1.00 75.31 185 ALA A N 1
ATOM 1407 C CA . ALA A 1 185 ? -20.336 2.128 -0.869 1.00 75.31 185 ALA A CA 1
ATOM 1408 C C . ALA A 1 185 ? -20.531 1.746 0.610 1.00 75.31 185 ALA A C 1
ATOM 1410 O O . ALA A 1 185 ? -21.663 1.638 1.074 1.00 75.31 185 ALA A O 1
ATOM 1411 N N . ARG A 1 186 ? -19.443 1.615 1.384 1.00 71.44 186 ARG A N 1
ATOM 1412 C CA . ARG A 1 186 ? -19.515 1.357 2.836 1.00 71.44 186 ARG A CA 1
ATOM 1413 C C . ARG A 1 186 ? -20.172 2.489 3.620 1.00 71.44 186 ARG A C 1
ATOM 1415 O O . ARG A 1 186 ? -20.771 2.228 4.650 1.00 71.44 186 ARG A O 1
ATOM 1422 N N . ALA A 1 187 ? -20.086 3.724 3.133 1.00 66.19 187 ALA A N 1
ATOM 1423 C CA . ALA A 1 187 ? -20.790 4.861 3.718 1.00 66.19 187 ALA A CA 1
ATOM 1424 C C . ALA A 1 187 ? -22.296 4.897 3.366 1.00 66.19 187 ALA A C 1
ATOM 1426 O O . ALA A 1 187 ? -22.979 5.851 3.736 1.00 66.19 187 ALA A O 1
ATOM 1427 N N . GLY A 1 188 ? -22.819 3.884 2.664 1.00 69.12 188 GLY A N 1
ATOM 1428 C CA . GLY A 1 188 ? -24.241 3.747 2.339 1.00 69.12 188 GLY A CA 1
ATOM 1429 C C . GLY A 1 188 ? -24.661 4.373 1.008 1.00 69.12 188 GLY A C 1
ATOM 1430 O O . GLY A 1 188 ? -25.856 4.520 0.756 1.00 69.12 188 GLY A O 1
ATOM 1431 N N . ASP A 1 189 ? -23.713 4.752 0.147 1.00 76.44 189 ASP A N 1
ATOM 1432 C CA . ASP A 1 189 ? -24.030 5.297 -1.172 1.00 76.44 189 ASP A CA 1
ATOM 1433 C C . ASP A 1 189 ? -24.608 4.211 -2.092 1.00 76.44 189 ASP A C 1
ATOM 1435 O O . ASP A 1 189 ? -23.913 3.282 -2.513 1.00 76.44 189 ASP A O 1
ATOM 1439 N N . SER A 1 190 ? -25.899 4.327 -2.405 1.00 80.25 190 SER A N 1
ATOM 1440 C CA . SER A 1 190 ? -26.632 3.310 -3.161 1.00 80.25 190 SER A CA 1
ATOM 1441 C C . SER A 1 190 ? -26.119 3.133 -4.589 1.00 80.25 190 SER A C 1
ATOM 1443 O O . SER A 1 190 ? -26.151 2.014 -5.100 1.00 80.25 190 SER A O 1
ATOM 1445 N N . GLN A 1 191 ? -25.608 4.192 -5.222 1.00 84.62 191 GLN A N 1
ATOM 1446 C CA . GLN A 1 191 ? -25.067 4.117 -6.578 1.00 84.62 191 GLN A CA 1
ATOM 1447 C C . GLN A 1 191 ? -23.731 3.376 -6.592 1.00 84.62 191 GLN A C 1
ATOM 1449 O O . GLN A 1 191 ? -23.532 2.493 -7.426 1.00 84.62 191 GLN A O 1
ATOM 1454 N N . ALA A 1 192 ? -22.841 3.668 -5.640 1.00 83.81 192 ALA A N 1
ATOM 1455 C CA . ALA A 1 192 ? -21.584 2.941 -5.491 1.00 83.81 192 ALA A CA 1
ATOM 1456 C C . ALA A 1 192 ? -21.823 1.465 -5.128 1.00 83.81 192 ALA A C 1
ATOM 1458 O O . ALA A 1 192 ? -21.169 0.588 -5.693 1.00 83.81 192 ALA A O 1
ATOM 1459 N N . ILE A 1 193 ? -22.786 1.178 -4.240 1.00 84.06 193 ILE A N 1
ATOM 1460 C CA . ILE A 1 193 ? -23.197 -0.197 -3.913 1.00 84.06 193 ILE A CA 1
ATOM 1461 C C . ILE A 1 193 ? -23.672 -0.914 -5.179 1.00 84.06 193 ILE A C 1
ATOM 1463 O O . ILE A 1 193 ? -23.134 -1.964 -5.521 1.00 84.06 193 ILE A O 1
ATOM 1467 N N . GLN A 1 194 ? -24.624 -0.334 -5.913 1.00 88.25 194 GLN A N 1
ATOM 1468 C CA . GLN A 1 194 ? -25.174 -0.945 -7.122 1.00 88.25 194 GLN A CA 1
ATOM 1469 C C . GLN A 1 194 ? -24.094 -1.184 -8.187 1.00 88.25 194 GLN A C 1
ATOM 1471 O O . GLN A 1 194 ? -24.044 -2.266 -8.780 1.00 88.25 194 GLN A O 1
ATOM 1476 N N . ALA A 1 195 ? -23.208 -0.206 -8.398 1.00 88.81 195 ALA A N 1
ATOM 1477 C CA . ALA A 1 195 ? -22.098 -0.318 -9.335 1.00 88.81 195 ALA A CA 1
ATOM 1478 C C . ALA A 1 195 ? -21.174 -1.489 -8.973 1.00 88.81 195 ALA A C 1
ATOM 1480 O O . ALA A 1 195 ? -20.863 -2.304 -9.838 1.00 88.81 195 ALA A O 1
ATOM 1481 N N . ILE A 1 196 ? -20.779 -1.629 -7.704 1.00 90.12 196 ILE A N 1
ATOM 1482 C CA . ILE A 1 196 ? -19.888 -2.711 -7.258 1.00 90.12 196 ILE A CA 1
ATOM 1483 C C . ILE A 1 196 ? -20.598 -4.070 -7.291 1.00 90.12 196 ILE A C 1
ATOM 1485 O O . ILE A 1 196 ? -20.025 -5.039 -7.788 1.00 90.12 196 ILE A O 1
ATOM 1489 N N . THR A 1 197 ? -21.846 -4.157 -6.820 1.00 89.88 197 THR A N 1
ATOM 1490 C CA . THR A 1 197 ? -22.614 -5.412 -6.773 1.00 89.88 197 THR A CA 1
ATOM 1491 C C . THR A 1 197 ? -22.786 -6.031 -8.156 1.00 89.88 197 THR A C 1
ATOM 1493 O O . THR A 1 197 ? -22.617 -7.239 -8.306 1.00 89.88 197 THR A O 1
ATOM 1496 N N . LYS A 1 198 ? -23.021 -5.212 -9.188 1.00 91.88 198 LYS A N 1
ATOM 1497 C CA . LYS A 1 198 ? -23.105 -5.666 -10.587 1.00 91.88 198 LYS A CA 1
ATOM 1498 C C . LYS A 1 198 ? -21.833 -6.382 -11.073 1.00 91.88 198 LYS A C 1
ATOM 1500 O O . LYS A 1 198 ? -21.898 -7.158 -12.018 1.00 91.88 198 LYS A O 1
ATOM 1505 N N . HIS A 1 199 ? -20.693 -6.139 -10.426 1.00 92.50 199 HIS A N 1
ATOM 1506 C CA . HIS A 1 199 ? -19.379 -6.637 -10.833 1.00 92.50 199 HIS A CA 1
ATOM 1507 C C . HIS A 1 199 ? -18.850 -7.770 -9.924 1.00 92.50 199 HIS A C 1
ATOM 1509 O O . HIS A 1 199 ? -17.710 -8.207 -10.083 1.00 92.50 199 HIS A O 1
ATOM 1515 N N . ILE A 1 200 ? -19.666 -8.303 -8.999 1.00 87.69 200 ILE A N 1
ATOM 1516 C CA . ILE A 1 200 ? -19.305 -9.450 -8.132 1.00 87.69 200 ILE A CA 1
ATOM 1517 C C . ILE A 1 200 ? -18.998 -10.722 -8.935 1.00 87.69 200 ILE A C 1
ATOM 1519 O O . ILE A 1 200 ? -18.199 -11.548 -8.482 1.00 87.69 200 ILE A O 1
ATOM 1523 N N . ASP A 1 201 ? -19.585 -10.844 -10.125 1.00 87.00 201 ASP A N 1
ATOM 1524 C CA . ASP A 1 201 ? -19.360 -11.927 -11.086 1.00 87.00 201 ASP A CA 1
ATOM 1525 C C . ASP A 1 201 ? -18.811 -11.399 -12.423 1.00 87.00 201 ASP A C 1
ATOM 1527 O O . ASP A 1 201 ? -19.034 -11.988 -13.477 1.00 87.00 201 ASP A O 1
ATOM 1531 N N . ASP A 1 202 ? -18.068 -10.282 -12.391 1.00 91.69 202 ASP A N 1
ATOM 1532 C CA . ASP A 1 202 ? -17.453 -9.700 -13.590 1.00 91.69 202 ASP A CA 1
ATOM 1533 C C . ASP A 1 202 ? -16.566 -10.726 -14.317 1.00 91.69 202 ASP A C 1
ATOM 1535 O O . ASP A 1 202 ? -15.833 -11.499 -13.693 1.00 91.69 202 ASP A O 1
ATOM 1539 N N . SER A 1 203 ? -16.604 -10.723 -15.650 1.00 91.69 203 SER A N 1
ATOM 1540 C CA . SER A 1 203 ? -15.754 -11.581 -16.487 1.00 91.69 203 SER A CA 1
ATOM 1541 C C . SER A 1 203 ? -14.252 -11.349 -16.247 1.00 91.69 203 SER A C 1
ATOM 1543 O O . SER A 1 203 ? -13.466 -12.298 -16.256 1.00 91.69 203 SER A O 1
ATOM 1545 N N . ARG A 1 204 ? -13.853 -10.110 -15.933 1.00 88.19 204 ARG A N 1
ATOM 1546 C CA . ARG A 1 204 ? -12.487 -9.677 -15.619 1.00 88.19 204 ARG A CA 1
ATOM 1547 C C . ARG A 1 204 ? -12.113 -10.146 -14.205 1.00 88.19 204 ARG A C 1
ATOM 1549 O O . ARG A 1 204 ? -12.663 -9.635 -13.225 1.00 88.19 204 ARG A O 1
ATOM 1556 N N . PRO A 1 205 ? -11.153 -11.081 -14.048 1.00 76.19 205 PRO A N 1
ATOM 1557 C CA . PRO A 1 205 ? -10.844 -11.685 -12.751 1.00 76.19 205 PRO A CA 1
ATOM 1558 C C . PRO A 1 205 ? -10.443 -10.693 -11.656 1.00 76.19 205 PRO A C 1
ATOM 1560 O O . PRO A 1 205 ? -10.846 -10.873 -10.508 1.00 76.19 205 PRO A O 1
ATOM 1563 N N . GLN A 1 206 ? -9.695 -9.640 -12.002 1.00 77.06 206 GLN A N 1
ATOM 1564 C CA . GLN A 1 206 ? -9.264 -8.613 -11.047 1.00 77.06 206 GLN A CA 1
ATOM 1565 C C . GLN A 1 206 ? -10.455 -7.814 -10.503 1.00 77.06 206 GLN A C 1
ATOM 1567 O O . GLN A 1 206 ? -10.585 -7.630 -9.295 1.00 77.06 206 GLN A O 1
ATOM 1572 N N . VAL A 1 207 ? -11.366 -7.402 -11.389 1.00 83.38 207 VAL A N 1
ATOM 1573 C CA . VAL A 1 207 ? -12.569 -6.638 -11.030 1.00 83.38 207 VAL A CA 1
ATOM 1574 C C . VAL A 1 207 ? -13.496 -7.485 -10.165 1.00 83.38 207 VAL A C 1
ATOM 1576 O O . VAL A 1 207 ? -13.942 -7.028 -9.115 1.00 83.38 207 VAL A O 1
ATOM 1579 N N . ARG A 1 208 ? -13.704 -8.749 -10.549 1.00 86.81 208 ARG A N 1
ATOM 1580 C CA . ARG A 1 208 ? -14.494 -9.719 -9.785 1.00 86.81 208 ARG A CA 1
ATOM 1581 C C . ARG A 1 208 ? -13.948 -9.926 -8.375 1.00 86.81 208 ARG A C 1
ATOM 1583 O O . ARG A 1 208 ? -14.700 -9.919 -7.401 1.00 86.81 208 ARG A O 1
ATOM 1590 N N . PHE A 1 209 ? -12.632 -10.109 -8.260 1.00 74.50 209 PHE A N 1
ATOM 1591 C CA . PHE A 1 209 ? -11.955 -10.249 -6.974 1.00 74.50 209 PHE A CA 1
ATOM 1592 C C . PHE A 1 209 ? -12.146 -9.000 -6.107 1.00 74.50 209 PHE A C 1
ATOM 1594 O O . PHE A 1 209 ? -12.612 -9.116 -4.973 1.00 74.50 209 PHE A O 1
ATOM 1601 N N . ALA A 1 210 ? -11.855 -7.814 -6.647 1.00 72.31 210 ALA A N 1
ATOM 1602 C CA . ALA A 1 210 ? -12.008 -6.558 -5.923 1.00 72.31 210 ALA A CA 1
ATOM 1603 C C . ALA A 1 210 ? -13.462 -6.327 -5.482 1.00 72.31 210 ALA A C 1
ATOM 1605 O O . ALA A 1 210 ? -13.702 -5.976 -4.328 1.00 72.31 210 ALA A O 1
ATOM 1606 N N . ALA A 1 211 ? -14.441 -6.593 -6.352 1.00 79.00 211 ALA A N 1
ATOM 1607 C CA . ALA A 1 211 ? -15.858 -6.417 -6.046 1.00 79.00 211 ALA A CA 1
ATOM 1608 C C . ALA A 1 211 ? -16.309 -7.344 -4.911 1.00 79.00 211 ALA A C 1
ATOM 1610 O O . ALA A 1 211 ? -16.921 -6.877 -3.952 1.00 79.00 211 ALA A O 1
ATOM 1611 N N . ARG A 1 212 ? -15.924 -8.629 -4.958 1.00 77.44 212 ARG A N 1
ATOM 1612 C CA . ARG A 1 212 ? -16.188 -9.601 -3.883 1.00 77.44 212 ARG A CA 1
ATOM 1613 C C . ARG A 1 212 ? -15.523 -9.209 -2.571 1.00 77.44 212 ARG A C 1
ATOM 1615 O O . ARG A 1 212 ? -16.122 -9.363 -1.512 1.00 77.44 212 ARG A O 1
ATOM 1622 N N . MET A 1 213 ? -14.285 -8.723 -2.618 1.00 69.69 213 MET A N 1
ATOM 1623 C CA . MET A 1 213 ? -13.581 -8.274 -1.418 1.00 69.69 213 MET A CA 1
ATOM 1624 C C . MET A 1 213 ? -14.285 -7.076 -0.790 1.00 69.69 213 MET A C 1
ATOM 1626 O O . MET A 1 213 ? -14.558 -7.082 0.407 1.00 69.69 213 MET A O 1
ATOM 1630 N N . VAL A 1 214 ? -14.634 -6.073 -1.594 1.00 69.81 214 VAL A N 1
ATOM 1631 C CA . VAL A 1 214 ? -15.324 -4.879 -1.106 1.00 69.81 214 VAL A CA 1
ATOM 1632 C C . VAL A 1 214 ? -16.731 -5.204 -0.593 1.00 69.81 214 VAL A C 1
ATOM 1634 O O . VAL A 1 214 ? -17.121 -4.646 0.429 1.00 69.81 214 VAL A O 1
ATOM 1637 N N . SER A 1 215 ? -17.458 -6.129 -1.229 1.00 70.38 215 SER A N 1
ATOM 1638 C CA . SER A 1 215 ? -18.807 -6.536 -0.809 1.00 70.38 215 SER A CA 1
ATOM 1639 C C . SER A 1 215 ? -18.827 -7.429 0.438 1.00 70.38 215 SER A C 1
ATOM 1641 O O . SER A 1 215 ? -19.838 -7.484 1.132 1.00 70.38 215 SER A O 1
ATOM 1643 N N . ARG A 1 216 ? -17.733 -8.149 0.730 1.00 62.31 216 ARG A N 1
ATOM 1644 C CA . ARG A 1 216 ? -17.585 -9.007 1.924 1.00 62.31 216 ARG A CA 1
ATOM 1645 C C . ARG A 1 216 ? -17.199 -8.240 3.184 1.00 62.31 216 ARG A C 1
ATOM 1647 O O . ARG A 1 216 ? -17.362 -8.765 4.284 1.00 62.31 216 ARG A O 1
ATOM 1654 N N . ILE A 1 217 ? -16.680 -7.023 3.047 1.00 48.38 217 ILE A N 1
ATOM 1655 C CA . ILE A 1 217 ? -16.397 -6.161 4.193 1.00 48.38 217 ILE A CA 1
ATOM 1656 C C . ILE A 1 217 ? -17.748 -5.651 4.710 1.00 48.38 217 ILE A C 1
ATOM 1658 O O . ILE A 1 217 ? -18.257 -4.644 4.220 1.00 48.38 217 ILE A O 1
ATOM 1662 N N . LYS A 1 218 ? -18.333 -6.361 5.690 1.00 42.03 218 LYS A N 1
ATOM 1663 C CA . LYS A 1 218 ? -19.413 -5.809 6.520 1.00 42.03 218 LYS A CA 1
ATOM 1664 C C . LYS A 1 218 ? -18.951 -4.461 7.068 1.00 42.03 218 LYS A C 1
ATOM 1666 O O . LYS A 1 218 ? -17.789 -4.310 7.449 1.00 42.03 218 LYS A O 1
ATOM 1671 N N . ASP A 1 219 ? -19.864 -3.499 7.077 1.00 38.50 219 ASP A N 1
ATOM 1672 C CA . ASP A 1 219 ? -19.655 -2.201 7.698 1.00 38.50 219 ASP A CA 1
ATOM 1673 C C . ASP A 1 219 ? -19.190 -2.400 9.157 1.00 38.50 219 ASP A C 1
ATOM 1675 O O . ASP A 1 219 ? -19.951 -2.944 9.957 1.00 38.50 219 ASP A O 1
ATOM 1679 N N . PRO A 1 220 ? -17.963 -1.996 9.540 1.00 34.25 220 PRO A N 1
ATOM 1680 C CA . PRO A 1 220 ? -17.524 -2.058 10.933 1.00 34.25 220 PRO A CA 1
ATOM 1681 C C . PRO A 1 220 ? -18.287 -1.073 11.842 1.00 34.25 220 PRO A C 1
ATOM 1683 O O . PRO A 1 220 ? -17.970 -0.979 13.026 1.00 34.25 220 PRO A O 1
ATOM 1686 N N . PHE A 1 221 ? -19.267 -0.334 11.308 1.00 36.50 221 PHE A N 1
ATOM 1687 C CA . PHE A 1 221 ? -20.120 0.600 12.035 1.00 36.50 221 PHE A CA 1
ATOM 1688 C C . PHE A 1 221 ? -21.611 0.221 12.045 1.00 36.50 221 PHE A C 1
ATOM 1690 O O . PHE A 1 221 ? -22.399 0.987 12.600 1.00 36.50 221 PHE A O 1
ATOM 1697 N N . SER A 1 222 ? -22.019 -0.955 11.537 1.00 38.28 222 SER A N 1
ATOM 1698 C CA . SER A 1 222 ? -23.443 -1.347 11.556 1.00 38.28 222 SER A CA 1
ATOM 1699 C C . SER A 1 222 ? -24.015 -1.623 12.955 1.00 38.28 222 SER A C 1
ATOM 1701 O O . SER A 1 222 ? -25.217 -1.834 13.072 1.00 38.28 222 SER A O 1
ATOM 1703 N N . ASP A 1 223 ? -23.189 -1.577 14.005 1.00 33.25 223 ASP A N 1
ATOM 1704 C CA . ASP A 1 223 ? -23.628 -1.684 15.404 1.00 33.25 223 ASP A CA 1
ATOM 1705 C C . ASP A 1 223 ? -23.830 -0.315 16.088 1.00 33.25 223 ASP A C 1
ATOM 1707 O O . ASP A 1 223 ? -24.060 -0.243 17.294 1.00 33.25 223 ASP A O 1
ATOM 1711 N N . ALA A 1 224 ? -23.785 0.797 15.346 1.00 33.22 224 ALA A N 1
ATOM 1712 C CA . ALA A 1 224 ? -24.068 2.129 15.881 1.00 33.22 224 ALA A CA 1
ATOM 1713 C C . ALA A 1 224 ? -25.341 2.728 15.263 1.00 33.22 224 ALA A C 1
ATOM 1715 O O . ALA A 1 224 ? -25.247 3.512 14.330 1.00 33.22 224 ALA A O 1
ATOM 1716 N N . THR A 1 225 ? -26.492 2.333 15.827 1.00 28.22 225 THR A N 1
ATOM 1717 C CA . THR A 1 225 ? -27.822 2.997 15.854 1.00 28.22 225 THR A CA 1
ATOM 1718 C C . THR A 1 225 ? -28.436 3.590 14.557 1.00 28.22 225 THR A C 1
ATOM 1720 O O . THR A 1 225 ? -27.757 4.082 13.662 1.00 28.22 225 THR A O 1
ATOM 1723 N N . PRO A 1 226 ? -29.781 3.592 14.418 1.00 33.06 226 PRO A N 1
ATOM 1724 C CA . PRO A 1 226 ? -30.437 3.942 13.158 1.00 33.06 226 PRO A CA 1
ATOM 1725 C C . PRO A 1 226 ? -30.350 5.446 12.853 1.00 33.06 226 PRO A C 1
ATOM 1727 O O . PRO A 1 226 ? -30.667 6.285 13.695 1.00 33.06 226 PRO A O 1
ATOM 1730 N N . ASN A 1 227 ? -29.997 5.788 11.613 1.00 28.95 227 ASN A N 1
ATOM 1731 C CA . ASN A 1 227 ? -30.145 7.138 11.065 1.00 28.95 227 ASN A CA 1
ATOM 1732 C C . ASN A 1 227 ? -31.652 7.485 10.903 1.00 28.95 227 ASN A C 1
ATOM 1734 O O . ASN A 1 227 ? -32.352 6.757 10.195 1.00 28.95 227 ASN A O 1
ATOM 1738 N N . PRO A 1 228 ? -32.166 8.577 11.508 1.00 27.11 228 PRO A N 1
ATOM 1739 C CA . PRO A 1 228 ? -33.601 8.872 11.634 1.00 27.11 228 PRO A CA 1
ATOM 1740 C C . PRO A 1 228 ? -34.266 9.514 10.400 1.00 27.11 228 PRO A C 1
ATOM 1742 O O . PRO A 1 228 ? -35.263 10.215 10.538 1.00 27.11 228 PRO A O 1
ATOM 1745 N N . TYR A 1 229 ? -33.773 9.283 9.182 1.00 27.33 229 TYR A N 1
ATOM 1746 C CA . TYR A 1 229 ? -34.425 9.797 7.970 1.00 27.33 229 TYR A CA 1
ATOM 1747 C C . TYR A 1 229 ? -34.701 8.690 6.953 1.00 27.33 229 TYR A C 1
ATOM 1749 O O . TYR A 1 229 ? -33.961 8.489 5.991 1.00 27.33 229 TYR A O 1
ATOM 1757 N N . LYS A 1 230 ? -35.838 8.014 7.135 1.00 26.06 230 LYS A N 1
ATOM 1758 C CA . LYS A 1 230 ? -36.594 7.424 6.026 1.00 26.06 230 LYS A CA 1
ATOM 1759 C C . LYS A 1 230 ? -38.096 7.536 6.323 1.00 26.06 230 LYS A C 1
ATOM 1761 O O . LYS A 1 230 ? -38.489 7.187 7.434 1.00 26.06 230 LYS A O 1
ATOM 1766 N N . PRO A 1 231 ? -38.935 8.012 5.383 1.00 27.20 231 PRO A N 1
ATOM 1767 C CA . PRO A 1 231 ? -40.378 8.000 5.569 1.00 27.20 231 PRO A CA 1
ATOM 1768 C C . PRO A 1 231 ? -40.888 6.556 5.573 1.00 27.20 231 PRO A C 1
ATOM 1770 O O . PRO A 1 231 ? -40.469 5.727 4.761 1.00 27.20 231 PRO A O 1
ATOM 1773 N N . THR A 1 232 ? -41.770 6.292 6.527 1.00 27.53 232 THR A N 1
ATOM 1774 C CA . THR A 1 232 ? -42.511 5.059 6.804 1.00 27.53 232 THR A CA 1
ATOM 1775 C C . THR A 1 232 ? -43.370 4.606 5.620 1.00 27.53 232 THR A C 1
ATOM 1777 O O . THR A 1 232 ? -43.842 5.466 4.889 1.00 27.53 232 THR A O 1
ATOM 1780 N N . VAL A 1 233 ? -43.555 3.282 5.467 1.00 27.17 233 VAL A N 1
ATOM 1781 C CA . VAL A 1 233 ? -44.781 2.424 5.339 1.00 27.17 233 VAL A CA 1
ATOM 1782 C C . VAL A 1 233 ? -44.244 1.066 4.787 1.00 27.17 233 VAL A C 1
ATOM 1784 O O . VAL A 1 233 ? -43.424 1.093 3.879 1.00 27.17 233 VAL A O 1
ATOM 1787 N N . ALA A 1 234 ? -44.489 -0.161 5.270 1.00 26.02 234 ALA A N 1
ATOM 1788 C CA . ALA A 1 234 ? -45.659 -0.824 5.845 1.00 26.02 234 ALA A CA 1
ATOM 1789 C C . ALA A 1 234 ? -45.262 -1.954 6.832 1.00 26.02 234 ALA A C 1
ATOM 1791 O O . ALA A 1 234 ? -44.103 -2.339 6.954 1.00 26.02 234 ALA A O 1
ATOM 1792 N N . THR A 1 235 ? -46.275 -2.473 7.515 1.00 35.97 235 THR A N 1
ATOM 1793 C CA . THR A 1 235 ? -46.315 -3.290 8.736 1.00 35.97 235 THR A CA 1
ATOM 1794 C C . THR A 1 235 ? -45.942 -4.774 8.593 1.00 35.97 235 THR A C 1
ATOM 1796 O O . THR A 1 235 ? -46.548 -5.495 7.806 1.00 35.97 235 THR A O 1
ATOM 1799 N N . GLY A 1 236 ? -45.052 -5.251 9.472 1.00 29.25 236 GLY A N 1
ATOM 1800 C CA . GLY A 1 236 ? -44.827 -6.664 9.808 1.00 29.25 236 GLY A CA 1
ATOM 1801 C C . GLY A 1 236 ? -43.858 -6.773 10.994 1.00 29.25 236 GLY A C 1
ATOM 1802 O O . GLY A 1 236 ? -42.772 -6.206 10.935 1.00 29.25 236 GLY A O 1
ATOM 1803 N N . SER A 1 237 ? -44.267 -7.419 12.094 1.00 30.05 237 SER A N 1
ATOM 1804 C CA . SER A 1 237 ? -43.515 -7.474 13.366 1.00 30.05 237 SER A CA 1
ATOM 1805 C C . SER A 1 237 ? -42.134 -8.158 13.190 1.00 30.05 237 SER A C 1
ATOM 1807 O O . SER A 1 237 ? -42.088 -9.335 12.823 1.00 30.05 237 SER A O 1
ATOM 1809 N N . PRO A 1 238 ? -41.006 -7.455 13.447 1.00 31.06 238 PRO A N 1
ATOM 1810 C CA . PRO A 1 238 ? -39.643 -7.981 13.266 1.00 31.06 238 PRO A CA 1
ATOM 1811 C C . PRO A 1 238 ? -39.238 -9.069 14.273 1.00 31.06 238 PRO A C 1
ATOM 1813 O O . PRO A 1 238 ? -38.327 -9.852 14.018 1.00 31.06 238 PRO A O 1
ATOM 1816 N N . GLU A 1 239 ? -39.906 -9.152 15.420 1.00 30.56 239 GLU A N 1
ATOM 1817 C CA . GLU A 1 239 ? -39.406 -9.886 16.592 1.00 30.56 239 GLU A CA 1
ATOM 1818 C C . GLU A 1 239 ? -39.384 -11.412 16.406 1.00 30.56 239 GLU A C 1
ATOM 1820 O O . GLU A 1 239 ? -38.552 -12.095 17.000 1.00 30.56 239 GLU A O 1
ATOM 1825 N N . LYS A 1 240 ? -40.227 -11.964 15.521 1.00 30.02 240 LYS A N 1
ATOM 1826 C CA . LYS A 1 240 ? -40.262 -13.415 15.254 1.00 30.02 240 LYS A CA 1
ATOM 1827 C C . LYS A 1 240 ? -39.254 -13.893 14.202 1.00 30.02 240 LYS A C 1
ATOM 1829 O O . LYS A 1 240 ? -38.911 -15.070 14.206 1.00 30.02 240 LYS A O 1
ATOM 1834 N N . LEU A 1 241 ? -38.743 -13.007 13.343 1.00 29.25 241 LEU A N 1
ATOM 1835 C CA . LEU A 1 241 ? -37.736 -13.355 12.327 1.00 29.25 241 LEU A CA 1
ATOM 1836 C C . LEU A 1 241 ? -36.298 -13.286 12.871 1.00 29.25 241 LEU A C 1
ATOM 1838 O O . LEU A 1 241 ? -35.439 -14.038 12.413 1.00 29.25 241 LEU A O 1
ATOM 1842 N N . PHE A 1 242 ? -36.040 -12.457 13.889 1.00 28.33 242 PHE A N 1
ATOM 1843 C CA . PHE A 1 242 ? -34.716 -12.348 14.516 1.00 28.33 242 PHE A CA 1
ATOM 1844 C C . PHE A 1 242 ? -34.367 -13.546 15.417 1.00 28.33 242 PHE A C 1
ATOM 1846 O O . PHE A 1 242 ? -33.243 -14.041 15.364 1.00 28.33 242 PHE A O 1
ATOM 1853 N N . ALA A 1 243 ? -35.333 -14.108 16.152 1.00 29.30 243 ALA A N 1
ATOM 1854 C CA . ALA A 1 243 ? -35.074 -15.227 17.068 1.00 29.30 243 ALA A CA 1
ATOM 1855 C C . ALA A 1 243 ? -34.685 -16.545 16.359 1.00 29.30 243 ALA A C 1
ATOM 1857 O O . ALA A 1 243 ? -33.970 -17.376 16.920 1.00 29.30 243 ALA A O 1
ATOM 1858 N N . GLN A 1 244 ? -35.132 -16.744 15.114 1.00 28.02 244 GLN A N 1
ATOM 1859 C CA . GLN A 1 244 ? -34.862 -17.964 14.341 1.00 28.02 244 GLN A CA 1
ATOM 1860 C C . GLN A 1 244 ? -33.559 -17.876 13.521 1.00 28.02 244 GLN A C 1
ATOM 1862 O O . GLN A 1 244 ? -32.976 -18.906 13.177 1.00 28.02 244 GLN A O 1
ATOM 1867 N N . ALA A 1 245 ? -33.068 -16.660 13.252 1.00 28.94 245 ALA A N 1
ATOM 1868 C CA . ALA A 1 245 ? -31.782 -16.415 12.599 1.00 28.94 245 ALA A CA 1
ATOM 1869 C C . ALA A 1 245 ? -30.594 -16.541 13.576 1.00 28.94 245 ALA A C 1
ATOM 1871 O O . ALA A 1 245 ? -29.541 -17.047 13.184 1.00 28.94 245 ALA A O 1
ATOM 1872 N N . ASP A 1 246 ? -30.775 -16.180 14.852 1.00 33.25 246 ASP A N 1
ATOM 1873 C CA . ASP A 1 246 ? -29.709 -16.240 15.862 1.00 33.25 246 ASP A CA 1
ATOM 1874 C C . ASP A 1 246 ? -29.271 -17.675 16.211 1.00 33.25 246 ASP A C 1
ATOM 1876 O O . ASP A 1 246 ? -28.078 -17.947 16.347 1.00 33.25 246 ASP A O 1
ATOM 1880 N N . SER A 1 247 ? -30.189 -18.647 16.288 1.00 29.70 247 SER A N 1
ATOM 1881 C CA . SER A 1 247 ? -29.814 -20.017 16.694 1.00 29.70 247 SER A CA 1
ATOM 1882 C C . SER A 1 247 ? -29.022 -20.782 15.620 1.00 29.70 247 SER A C 1
ATOM 1884 O O . SER A 1 247 ? -28.134 -21.579 15.940 1.00 29.70 247 SER A O 1
ATOM 1886 N N . ASN A 1 248 ? -29.279 -20.494 14.340 1.00 33.62 248 ASN A N 1
ATOM 1887 C CA . ASN A 1 248 ? -28.516 -21.043 13.217 1.00 33.62 248 ASN A CA 1
ATOM 1888 C C . ASN A 1 248 ? -27.175 -20.316 13.025 1.00 33.62 248 ASN A C 1
ATOM 1890 O O . ASN A 1 248 ? -26.192 -20.940 12.619 1.00 33.62 248 ASN A O 1
ATOM 1894 N N . PHE A 1 249 ? -27.107 -19.031 13.386 1.00 35.59 249 PHE A N 1
ATOM 1895 C CA . PHE A 1 249 ? -25.890 -18.224 13.342 1.00 35.59 249 PHE A CA 1
ATOM 1896 C C . PHE A 1 249 ? -24.832 -18.709 14.350 1.00 35.59 249 PHE A C 1
ATOM 1898 O O . PHE A 1 249 ? -23.675 -18.893 13.971 1.00 35.59 249 PHE A O 1
ATOM 1905 N N . PHE A 1 250 ? -25.212 -19.041 15.591 1.00 32.97 250 PHE A N 1
ATOM 1906 C CA . PHE A 1 250 ? -24.258 -19.573 16.580 1.00 32.97 250 PHE A CA 1
ATOM 1907 C C . PHE A 1 250 ? -23.769 -20.997 16.266 1.00 32.97 250 PHE A C 1
ATOM 1909 O O . PHE A 1 250 ? -22.601 -21.310 16.510 1.00 32.97 250 PHE A O 1
ATOM 1916 N N . LYS A 1 251 ? -24.605 -21.846 15.651 1.00 31.44 251 LYS A N 1
ATOM 1917 C CA . LYS A 1 251 ? -24.172 -23.173 15.178 1.00 31.44 251 LYS A CA 1
ATOM 1918 C C . LYS A 1 251 ? -23.150 -23.071 14.042 1.00 31.44 251 LYS A C 1
ATOM 1920 O O . LYS A 1 251 ? -22.142 -23.774 14.076 1.00 31.44 251 LYS A O 1
ATOM 1925 N N . GLN A 1 252 ? -23.344 -22.152 13.094 1.00 33.97 252 GLN A N 1
ATOM 1926 C CA . GLN A 1 252 ? -22.392 -21.925 11.998 1.00 33.97 252 GLN A CA 1
ATOM 1927 C C . GLN A 1 252 ? -21.090 -21.248 12.464 1.00 33.97 252 GLN A C 1
ATOM 1929 O O . GLN A 1 252 ? -20.025 -21.557 11.931 1.00 33.97 252 GLN A O 1
ATOM 1934 N N . LEU A 1 253 ? -21.135 -20.402 13.501 1.00 32.34 253 LEU A N 1
ATOM 1935 C CA . LEU A 1 253 ? -19.936 -19.790 14.089 1.00 32.34 253 LEU A CA 1
ATOM 1936 C C . LEU A 1 253 ? -19.042 -20.811 14.816 1.00 32.34 253 LEU A C 1
ATOM 1938 O O . LEU A 1 253 ? -17.821 -20.682 14.787 1.00 32.34 253 LEU A O 1
ATOM 1942 N N . SER A 1 254 ? -19.637 -21.840 15.432 1.00 36.16 254 SER A N 1
ATOM 1943 C CA . SER A 1 254 ? -18.881 -22.931 16.066 1.00 36.16 254 SER A CA 1
ATOM 1944 C C . SER A 1 254 ? -18.190 -23.848 15.049 1.00 36.16 254 SER A C 1
ATOM 1946 O O . SER A 1 254 ? -17.092 -24.325 15.311 1.00 36.16 254 SER A O 1
ATOM 1948 N N . ALA A 1 255 ? -18.780 -24.018 13.860 1.00 34.84 255 ALA A N 1
ATOM 1949 C CA . ALA A 1 255 ? -18.219 -24.834 12.783 1.00 34.84 255 ALA A CA 1
ATOM 1950 C C . ALA A 1 255 ? -17.138 -24.104 11.954 1.00 34.84 255 ALA A C 1
ATOM 1952 O O . ALA A 1 255 ? -16.306 -24.748 11.325 1.00 34.84 255 ALA A O 1
ATOM 1953 N N . ALA A 1 256 ? -17.119 -22.765 11.955 1.00 34.94 256 ALA A N 1
ATOM 1954 C CA . ALA A 1 256 ? -16.132 -21.959 11.224 1.00 34.94 256 ALA A CA 1
ATOM 1955 C C . ALA A 1 256 ? -14.839 -21.658 12.018 1.00 34.94 256 ALA A C 1
ATOM 1957 O O . ALA A 1 256 ? -13.924 -21.037 11.479 1.00 34.94 256 ALA A O 1
ATOM 1958 N N . GLN A 1 257 ? -14.746 -22.071 13.289 1.00 37.44 257 GLN A N 1
ATOM 1959 C CA . GLN A 1 257 ? -13.589 -21.809 14.163 1.00 37.44 257 GLN A CA 1
ATOM 1960 C C . GLN A 1 257 ? -12.481 -22.877 14.112 1.00 37.44 257 GLN A C 1
ATOM 1962 O O . GLN A 1 257 ? -11.453 -22.687 14.758 1.00 37.44 257 GLN A O 1
ATOM 1967 N N . ASP A 1 258 ? -12.635 -23.940 13.318 1.00 41.16 258 ASP A N 1
ATOM 1968 C CA . ASP A 1 258 ? -11.627 -25.009 13.196 1.00 41.16 258 ASP A CA 1
ATOM 1969 C C . ASP A 1 258 ? -10.478 -24.701 12.218 1.00 41.16 258 ASP A C 1
ATOM 1971 O O . ASP A 1 258 ? -9.507 -25.452 12.131 1.00 41.16 258 ASP A O 1
ATOM 1975 N N . THR A 1 259 ? -10.511 -23.571 11.505 1.00 54.34 259 THR A N 1
ATOM 1976 C CA . THR A 1 259 ? -9.338 -23.097 10.755 1.00 54.34 259 THR A CA 1
ATOM 1977 C C . THR A 1 259 ? -8.538 -22.130 11.616 1.00 54.34 259 THR A C 1
ATOM 1979 O O . THR A 1 259 ? -8.967 -20.997 11.837 1.00 54.34 259 THR A O 1
ATOM 1982 N N . ALA A 1 260 ? -7.371 -22.568 12.096 1.00 67.88 260 ALA A N 1
ATOM 1983 C CA . ALA A 1 260 ? -6.446 -21.738 12.862 1.00 67.88 260 ALA A CA 1
ATOM 1984 C C . ALA A 1 260 ? -6.133 -20.429 12.106 1.00 67.88 260 ALA A C 1
ATOM 1986 O O . ALA A 1 260 ? -5.458 -20.431 11.077 1.00 67.88 260 ALA A O 1
ATOM 1987 N N . VAL A 1 261 ? -6.651 -19.304 12.605 1.00 82.56 261 VAL A N 1
ATOM 1988 C CA . VAL A 1 261 ? -6.445 -17.978 12.008 1.00 82.56 261 VAL A CA 1
ATOM 1989 C C . VAL A 1 261 ? -5.032 -17.495 12.331 1.00 82.56 261 VAL A C 1
ATOM 1991 O O . VAL A 1 261 ? -4.650 -17.452 13.501 1.00 82.56 261 VAL A O 1
ATOM 1994 N N . ASN A 1 262 ? -4.270 -17.084 11.310 1.00 90.31 262 ASN A N 1
ATOM 1995 C CA . ASN A 1 262 ? -2.982 -16.421 11.512 1.00 90.31 262 ASN A CA 1
ATOM 1996 C C . ASN A 1 262 ? -3.192 -15.016 12.097 1.00 90.31 262 ASN A C 1
ATOM 1998 O O . ASN A 1 262 ? -3.499 -14.063 11.390 1.00 90.31 262 ASN A O 1
ATOM 2002 N N . LEU A 1 263 ? -2.985 -14.887 13.403 1.00 90.94 263 LEU A N 1
ATOM 2003 C CA . LEU A 1 263 ? -3.080 -13.654 14.180 1.00 90.94 263 LEU A CA 1
ATOM 2004 C C . LEU A 1 263 ? -2.057 -12.602 13.765 1.00 90.94 263 LEU A C 1
ATOM 2006 O O . LEU A 1 263 ? -2.278 -11.425 14.033 1.00 90.94 263 LEU A O 1
ATOM 2010 N N . ALA A 1 264 ? -0.942 -13.015 13.155 1.00 89.50 264 ALA A N 1
ATOM 2011 C CA . ALA A 1 264 ? 0.068 -12.110 12.623 1.00 89.50 264 ALA A CA 1
ATOM 2012 C C . ALA A 1 264 ? -0.311 -11.568 11.236 1.00 89.50 264 ALA A C 1
ATOM 2014 O O . ALA A 1 264 ? 0.318 -10.628 10.759 1.00 89.5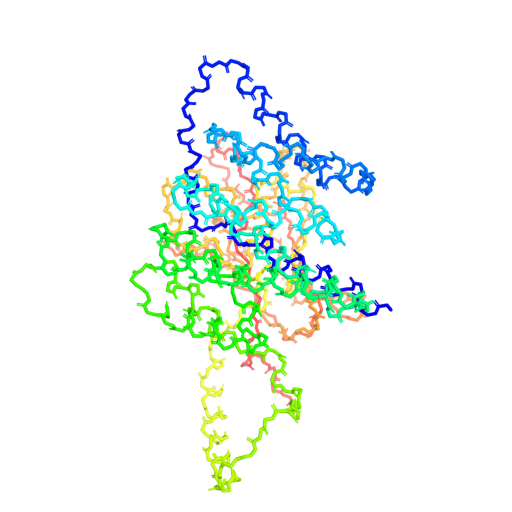0 264 ALA A O 1
ATOM 2015 N N . GLN A 1 265 ? -1.345 -12.116 10.592 1.00 87.44 265 GLN A N 1
ATOM 2016 C CA . GLN A 1 265 ? -1.743 -11.709 9.255 1.00 87.44 265 GLN A CA 1
ATOM 2017 C C . GLN A 1 265 ? -2.330 -10.294 9.264 1.00 87.44 265 GLN A C 1
ATOM 2019 O O . GLN A 1 265 ? -3.338 -10.007 9.907 1.00 87.44 265 GLN A O 1
ATOM 2024 N N . ASN A 1 266 ? -1.728 -9.410 8.476 1.00 79.94 266 ASN A N 1
ATOM 2025 C CA . ASN A 1 266 ? -2.235 -8.073 8.201 1.00 79.94 266 ASN A CA 1
ATOM 2026 C C . ASN A 1 266 ? -2.183 -7.832 6.695 1.00 79.94 266 ASN A C 1
ATOM 2028 O O . ASN A 1 266 ? -1.415 -7.000 6.205 1.00 79.94 266 ASN A O 1
ATOM 2032 N N . ILE A 1 267 ? -3.003 -8.576 5.942 1.00 74.25 267 ILE A N 1
ATOM 2033 C CA . ILE A 1 267 ? -3.104 -8.438 4.476 1.00 74.25 267 ILE A CA 1
ATOM 2034 C C . ILE A 1 267 ? -3.386 -6.980 4.087 1.00 74.25 267 ILE A C 1
ATOM 2036 O O . ILE A 1 267 ? -2.885 -6.492 3.080 1.00 74.25 267 ILE A O 1
ATOM 2040 N N . ALA A 1 268 ? -4.141 -6.257 4.920 1.00 69.00 268 ALA A N 1
ATOM 2041 C CA . ALA A 1 268 ? -4.451 -4.848 4.710 1.00 69.00 268 ALA A CA 1
ATOM 2042 C C . ALA A 1 268 ? -3.241 -3.906 4.884 1.00 69.00 268 ALA A C 1
ATOM 2044 O O . ALA A 1 268 ? -3.366 -2.723 4.558 1.00 69.00 268 ALA A O 1
ATOM 2045 N N . ARG A 1 269 ? -2.117 -4.403 5.426 1.00 69.56 269 ARG A N 1
ATOM 2046 C CA . ARG A 1 269 ? -0.896 -3.674 5.813 1.00 69.56 269 ARG A CA 1
ATOM 2047 C C . ARG A 1 269 ? -1.204 -2.367 6.555 1.00 69.56 269 ARG A C 1
ATOM 2049 O O . ARG A 1 269 ? -0.640 -1.308 6.274 1.00 69.56 269 ARG A O 1
ATOM 2056 N N . ARG A 1 270 ? -2.173 -2.402 7.475 1.00 69.00 270 ARG A N 1
ATOM 2057 C CA . ARG A 1 270 ? -2.627 -1.227 8.238 1.00 69.00 270 ARG A CA 1
ATOM 2058 C C . ARG A 1 270 ? -2.833 -1.549 9.695 1.00 69.00 270 ARG A C 1
ATOM 2060 O O . ARG A 1 270 ? -3.317 -2.617 10.036 1.00 69.00 270 ARG A O 1
ATOM 2067 N N . GLY A 1 271 ? -2.554 -0.560 10.540 1.00 80.31 271 GLY A N 1
ATOM 2068 C CA . GLY A 1 271 ? -2.719 -0.719 11.978 1.00 80.31 271 GLY A CA 1
ATOM 2069 C C . GLY A 1 271 ? -1.856 -1.871 12.458 1.00 80.31 271 GLY A C 1
ATOM 2070 O O . GLY A 1 271 ? -0.658 -1.863 12.196 1.00 80.31 271 GLY A O 1
ATOM 2071 N N . TYR A 1 272 ? -2.486 -2.834 13.111 1.00 82.81 272 TYR A N 1
ATOM 2072 C CA . TYR A 1 272 ? -1.844 -4.010 13.661 1.00 82.81 272 TYR A CA 1
ATOM 2073 C C . TYR A 1 272 ? -2.461 -5.286 13.065 1.00 82.81 272 TYR A C 1
ATOM 2075 O O . TYR A 1 272 ? -3.605 -5.241 12.611 1.00 82.81 272 TYR A O 1
ATOM 2083 N N . PRO A 1 273 ? -1.751 -6.420 13.106 1.00 82.88 273 PRO A N 1
ATOM 2084 C CA . PRO A 1 273 ? -0.391 -6.573 13.618 1.00 82.88 273 PRO A CA 1
ATOM 2085 C C . PRO A 1 273 ? 0.674 -5.844 12.782 1.00 82.88 273 PRO A C 1
ATOM 2087 O O . PRO A 1 273 ? 0.499 -5.671 11.578 1.00 82.88 273 PRO A O 1
ATOM 2090 N N . GLN A 1 274 ? 1.735 -5.363 13.435 1.00 86.19 274 GLN A N 1
ATOM 2091 C CA . GLN A 1 274 ? 2.917 -4.765 12.794 1.00 86.19 274 GLN A CA 1
ATOM 2092 C C . GLN A 1 274 ? 4.123 -5.653 13.036 1.00 86.19 274 GLN A C 1
ATOM 2094 O O . GLN A 1 274 ? 4.300 -6.118 14.160 1.00 86.19 274 GLN A O 1
ATOM 2099 N N . ILE A 1 275 ? 4.975 -5.823 12.031 1.00 86.56 275 ILE A N 1
ATOM 2100 C CA . ILE A 1 275 ? 6.284 -6.445 12.227 1.00 86.56 275 ILE A CA 1
ATOM 2101 C C . ILE A 1 275 ? 7.344 -5.365 12.412 1.00 86.56 275 ILE A C 1
ATOM 2103 O O . ILE A 1 275 ? 7.380 -4.382 11.676 1.00 86.56 275 ILE A O 1
ATOM 2107 N N . ALA A 1 276 ? 8.203 -5.563 13.401 1.00 85.50 276 ALA A N 1
ATOM 2108 C CA . ALA A 1 276 ? 9.443 -4.828 13.579 1.00 85.50 276 ALA A CA 1
ATOM 2109 C C . ALA A 1 276 ? 10.593 -5.823 13.742 1.00 85.50 276 ALA A C 1
ATOM 2111 O O . ALA A 1 276 ? 10.410 -6.868 14.361 1.00 85.50 276 ALA A O 1
ATOM 2112 N N . THR A 1 277 ? 11.768 -5.481 13.237 1.00 77.94 277 THR A N 1
ATOM 2113 C CA . THR A 1 277 ? 13.014 -6.228 13.443 1.00 77.94 277 THR A CA 1
ATOM 2114 C C . THR A 1 277 ? 13.982 -5.344 14.225 1.00 77.94 277 THR A C 1
ATOM 2116 O O . THR A 1 277 ? 13.809 -4.123 14.254 1.00 77.94 277 THR A O 1
ATOM 2119 N N . ASP A 1 278 ? 14.924 -5.934 14.950 1.00 67.44 278 ASP A N 1
ATOM 2120 C CA . ASP A 1 278 ? 15.848 -5.210 15.837 1.00 67.44 278 ASP A CA 1
ATOM 2121 C C . ASP A 1 278 ? 17.174 -4.796 15.182 1.00 67.44 278 ASP A C 1
ATOM 2123 O O . ASP A 1 278 ? 17.890 -3.983 15.765 1.00 67.44 278 ASP A O 1
ATOM 2127 N N . ALA A 1 279 ? 17.473 -5.276 13.974 1.00 55.59 279 ALA A N 1
ATOM 2128 C CA . ALA A 1 279 ? 18.745 -5.023 13.304 1.00 55.59 279 ALA A CA 1
ATOM 2129 C C . ALA A 1 279 ? 18.625 -4.215 11.994 1.00 55.59 279 ALA A C 1
ATOM 2131 O O . ALA A 1 279 ? 17.587 -4.186 11.325 1.00 55.59 279 ALA A O 1
ATOM 2132 N N . GLU A 1 280 ? 19.758 -3.610 11.601 1.00 54.69 280 GLU A N 1
ATOM 2133 C CA . GLU A 1 280 ? 20.069 -3.062 10.261 1.00 54.69 280 GLU A CA 1
ATOM 2134 C C . GLU A 1 280 ? 20.069 -4.145 9.158 1.00 54.69 280 GLU A C 1
ATOM 2136 O O . GLU A 1 280 ? 20.374 -3.892 7.994 1.00 54.69 280 GLU A O 1
ATOM 2141 N N . SER A 1 281 ? 19.690 -5.363 9.530 1.00 49.75 281 SER A N 1
ATOM 2142 C CA . SER A 1 281 ? 19.559 -6.571 8.741 1.00 49.75 281 SER A CA 1
ATOM 2143 C C . SER A 1 281 ? 18.487 -6.448 7.658 1.00 49.75 281 SER A C 1
ATOM 2145 O O . SER A 1 281 ? 17.349 -6.890 7.830 1.00 49.75 281 SER A O 1
ATOM 2147 N N . TRP A 1 282 ? 18.855 -5.830 6.539 1.00 51.16 282 TRP A N 1
ATOM 2148 C CA . TRP A 1 282 ? 18.083 -5.857 5.303 1.00 51.16 282 TRP A CA 1
ATOM 2149 C C . TRP A 1 282 ? 18.868 -6.595 4.226 1.00 51.16 282 TRP A C 1
ATOM 2151 O O . TRP A 1 282 ? 19.630 -6.004 3.465 1.00 51.16 282 TRP A O 1
ATOM 2161 N N . GLY A 1 283 ? 18.614 -7.896 4.114 1.00 49.59 283 GLY A N 1
ATOM 2162 C CA . GLY A 1 283 ? 18.664 -8.559 2.815 1.00 49.59 283 GLY A CA 1
ATOM 2163 C C . GLY A 1 283 ? 17.380 -8.239 2.048 1.00 49.59 283 GLY A C 1
ATOM 2164 O O . GLY A 1 283 ? 16.376 -8.907 2.245 1.00 49.59 283 GLY A O 1
ATOM 2165 N N . PHE A 1 284 ? 17.411 -7.177 1.240 1.00 49.22 284 PHE A N 1
ATOM 2166 C CA . PHE A 1 284 ? 16.544 -6.859 0.087 1.00 49.22 284 PHE A CA 1
ATOM 2167 C C . PHE A 1 284 ? 15.002 -6.889 0.179 1.00 49.22 284 PHE A C 1
ATOM 2169 O O . PHE A 1 284 ? 14.384 -6.381 -0.753 1.00 49.22 284 PHE A O 1
ATOM 2176 N N . ALA A 1 285 ? 14.352 -7.371 1.241 1.00 53.50 285 ALA A N 1
ATOM 2177 C CA . ALA A 1 285 ? 12.891 -7.406 1.287 1.00 53.50 285 ALA A CA 1
ATOM 2178 C C . ALA A 1 285 ? 12.288 -6.047 1.597 1.00 53.50 285 ALA A C 1
ATOM 2180 O O . ALA A 1 285 ? 12.370 -5.627 2.740 1.00 53.50 285 ALA A O 1
ATOM 2181 N N . PRO A 1 286 ? 11.628 -5.367 0.642 1.00 58.69 286 PRO A N 1
ATOM 2182 C CA . PRO A 1 286 ? 11.218 -3.972 0.792 1.00 58.69 286 PRO A CA 1
ATOM 2183 C C . PRO A 1 286 ? 10.132 -3.747 1.862 1.00 58.69 286 PRO A C 1
ATOM 2185 O O . PRO A 1 286 ? 9.848 -2.597 2.202 1.00 58.69 286 PRO A O 1
ATOM 2188 N N . ASP A 1 287 ? 9.511 -4.812 2.388 1.00 74.06 287 ASP A N 1
ATOM 2189 C CA . ASP A 1 287 ? 8.447 -4.741 3.392 1.00 74.06 287 ASP A CA 1
ATOM 2190 C C . ASP A 1 287 ? 8.418 -5.982 4.323 1.00 74.06 287 ASP A C 1
ATOM 2192 O O . ASP A 1 287 ? 7.944 -7.046 3.909 1.00 74.06 287 ASP A O 1
ATOM 2196 N N . PRO A 1 288 ? 8.814 -5.860 5.609 1.00 75.25 288 PRO A N 1
ATOM 2197 C CA . PRO A 1 288 ? 8.761 -6.944 6.596 1.00 75.25 288 PRO A CA 1
ATOM 2198 C C . PRO A 1 288 ? 7.370 -7.567 6.742 1.00 75.25 288 PRO A C 1
ATOM 2200 O O . PRO A 1 288 ? 7.233 -8.741 7.079 1.00 75.25 288 PRO A O 1
ATOM 2203 N N . GLN A 1 289 ? 6.308 -6.812 6.446 1.00 80.81 289 GLN A N 1
ATOM 2204 C CA . GLN A 1 289 ? 4.931 -7.285 6.536 1.00 80.81 289 GLN A CA 1
ATOM 2205 C C . GLN A 1 289 ? 4.626 -8.440 5.561 1.00 80.81 289 GLN A C 1
ATOM 2207 O O . GLN A 1 289 ? 3.638 -9.158 5.746 1.00 80.81 289 GLN A O 1
ATOM 2212 N N . GLU A 1 290 ? 5.454 -8.651 4.535 1.00 77.81 290 GLU A N 1
ATOM 2213 C CA . GLU A 1 290 ? 5.328 -9.771 3.593 1.00 77.81 290 GLU A CA 1
ATOM 2214 C C . GLU A 1 290 ? 5.454 -11.135 4.274 1.00 77.81 290 GLU A C 1
ATOM 2216 O O . GLU A 1 290 ? 4.701 -12.051 3.924 1.00 77.81 290 GLU A O 1
ATOM 2221 N N . MET A 1 291 ? 6.272 -11.227 5.325 1.00 77.81 291 MET A N 1
ATOM 2222 C CA . MET A 1 291 ? 6.530 -12.471 6.052 1.00 77.81 291 MET A CA 1
ATOM 2223 C C . MET A 1 291 ? 5.289 -13.046 6.736 1.00 77.81 291 MET A C 1
ATOM 2225 O O . MET A 1 291 ? 5.120 -14.253 6.829 1.00 77.81 291 MET A O 1
ATOM 2229 N N . VAL A 1 292 ? 4.381 -12.219 7.245 1.00 78.81 292 VAL A N 1
ATOM 2230 C CA . VAL A 1 292 ? 3.191 -12.730 7.963 1.00 78.81 292 VAL A CA 1
ATOM 2231 C C . VAL A 1 292 ? 1.940 -12.758 7.102 1.00 78.81 292 VAL A C 1
ATOM 2233 O O . VAL A 1 292 ? 0.936 -13.369 7.464 1.00 78.81 292 VAL A O 1
ATOM 2236 N N . ASN A 1 293 ? 1.982 -12.118 5.935 1.00 72.88 293 ASN A N 1
ATOM 2237 C CA . ASN A 1 293 ? 0.826 -12.033 5.055 1.00 72.88 293 ASN A CA 1
ATOM 2238 C C . ASN A 1 293 ? 0.677 -13.250 4.139 1.00 72.88 293 ASN A C 1
ATOM 2240 O O . ASN A 1 293 ? -0.345 -13.367 3.464 1.00 72.88 293 ASN A O 1
ATOM 2244 N N . GLY A 1 294 ? 1.668 -14.148 4.101 1.00 59.72 294 GLY A N 1
ATOM 2245 C CA . GLY A 1 294 ? 1.663 -15.300 3.199 1.00 59.72 294 GLY A CA 1
ATOM 2246 C C . GLY A 1 294 ? 1.774 -14.910 1.723 1.00 59.72 294 GLY A C 1
ATOM 2247 O O . GLY A 1 294 ? 1.608 -15.763 0.852 1.00 59.72 294 GLY A O 1
ATOM 2248 N N . MET A 1 295 ? 2.098 -13.642 1.432 1.00 55.94 295 MET A N 1
ATOM 2249 C CA . MET A 1 295 ? 2.392 -13.185 0.071 1.00 55.94 295 MET A CA 1
ATOM 2250 C C . MET A 1 295 ? 3.695 -13.778 -0.469 1.00 55.94 295 MET A C 1
ATOM 2252 O O . MET A 1 295 ? 3.931 -13.634 -1.655 1.00 55.94 295 MET A O 1
ATOM 2256 N N . GLY A 1 296 ? 4.444 -14.503 0.373 1.00 51.34 296 GLY A N 1
ATOM 2257 C CA . GLY A 1 296 ? 5.520 -15.456 0.074 1.00 51.34 296 GLY A CA 1
ATOM 2258 C C . GLY A 1 296 ? 5.121 -16.750 -0.657 1.00 51.34 296 GLY A C 1
ATOM 2259 O O . GLY A 1 296 ? 5.989 -17.515 -1.044 1.00 51.34 296 GLY A O 1
ATOM 2260 N N . THR A 1 297 ? 3.823 -17.076 -0.779 1.00 45.28 297 THR A N 1
ATOM 2261 C CA . THR A 1 297 ? 3.406 -18.477 -1.053 1.00 45.28 297 THR A CA 1
ATOM 2262 C C . THR A 1 297 ? 2.356 -18.672 -2.155 1.00 45.28 297 THR A C 1
ATOM 2264 O O . THR A 1 297 ? 1.883 -19.787 -2.360 1.00 45.28 297 THR A O 1
ATOM 2267 N N . GLY A 1 298 ? 1.958 -17.627 -2.891 1.00 40.31 298 GLY A N 1
ATOM 2268 C CA . GLY A 1 298 ? 0.836 -17.713 -3.839 1.00 40.31 298 GLY A CA 1
ATOM 2269 C C . GLY A 1 298 ? 1.128 -17.173 -5.238 1.00 40.31 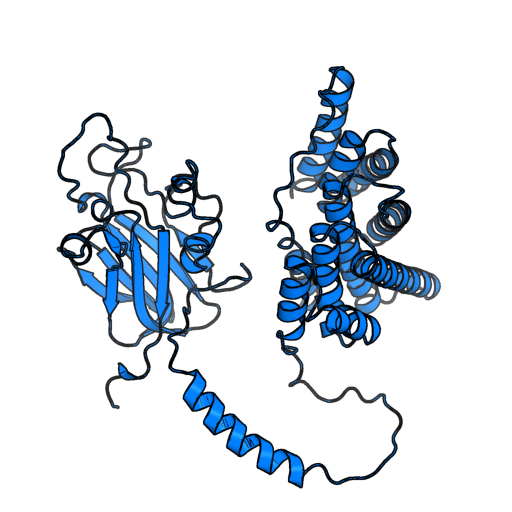298 GLY A C 1
ATOM 2270 O O . GLY A 1 298 ? 1.368 -15.982 -5.378 1.00 40.31 298 GLY A O 1
ATOM 2271 N N . LYS A 1 299 ? 1.020 -18.049 -6.254 1.00 39.12 299 LYS A N 1
ATOM 2272 C CA . LYS A 1 299 ? 0.839 -17.850 -7.721 1.00 39.12 299 LYS A CA 1
ATOM 2273 C C . LYS A 1 299 ? 1.783 -16.911 -8.503 1.00 39.12 299 LYS A C 1
ATOM 2275 O O . LYS A 1 299 ? 1.880 -17.067 -9.714 1.00 39.12 299 LYS A O 1
ATOM 2280 N N . TYR A 1 300 ? 2.486 -15.996 -7.846 1.00 41.66 300 TYR A N 1
ATOM 2281 C CA . TYR A 1 300 ? 3.639 -15.252 -8.368 1.00 41.66 300 TYR A CA 1
ATOM 2282 C C . TYR A 1 300 ? 4.962 -16.001 -8.116 1.00 41.66 300 TYR A C 1
ATOM 2284 O O . TYR A 1 300 ? 6.006 -15.610 -8.620 1.00 41.66 300 TYR A O 1
ATOM 2292 N N . TYR A 1 301 ? 4.884 -17.116 -7.382 1.00 47.69 301 TYR A N 1
ATOM 2293 C CA . TYR A 1 301 ? 5.980 -18.023 -7.062 1.00 47.69 301 TYR A CA 1
ATOM 2294 C C . TYR A 1 301 ? 6.011 -19.149 -8.082 1.00 47.69 301 TYR A C 1
ATOM 2296 O O . TYR A 1 301 ? 5.396 -20.199 -7.898 1.00 47.69 301 TYR A O 1
ATOM 2304 N N . THR A 1 302 ? 6.717 -18.928 -9.180 1.00 41.12 302 THR A N 1
ATOM 2305 C CA . THR A 1 302 ? 7.313 -20.045 -9.908 1.00 41.12 302 THR A CA 1
ATOM 2306 C C . THR A 1 302 ? 8.677 -20.310 -9.274 1.00 41.12 302 THR A C 1
ATOM 2308 O O . THR A 1 302 ? 9.427 -19.346 -9.096 1.00 41.12 302 THR A O 1
ATOM 2311 N N . PRO A 1 303 ? 9.048 -21.567 -8.967 1.00 45.62 303 PRO A N 1
ATOM 2312 C CA . PRO A 1 303 ? 10.408 -21.925 -8.547 1.00 45.62 303 PRO A CA 1
ATOM 2313 C C . PRO A 1 303 ? 11.508 -21.385 -9.481 1.00 45.62 303 PRO A C 1
ATOM 2315 O O . PRO A 1 303 ? 12.665 -21.322 -9.093 1.00 45.62 303 PRO A O 1
ATOM 2318 N N . GLN A 1 304 ? 11.146 -20.984 -10.706 1.00 42.50 304 GLN A N 1
ATOM 2319 C CA . GLN A 1 304 ? 12.034 -20.421 -11.720 1.00 42.50 304 GLN A CA 1
ATOM 2320 C C . GLN A 1 304 ? 12.151 -18.882 -11.728 1.00 42.50 304 GLN A C 1
ATOM 2322 O O . GLN A 1 304 ? 12.835 -18.360 -12.603 1.00 42.50 304 GLN A O 1
ATOM 2327 N N . SER A 1 305 ? 11.489 -18.138 -10.831 1.00 47.72 305 SER A N 1
ATOM 2328 C CA . SER A 1 305 ? 11.657 -16.674 -10.786 1.00 47.72 305 SER A CA 1
ATOM 2329 C C . SER A 1 305 ? 12.957 -16.322 -10.041 1.00 47.72 305 SER A C 1
ATOM 2331 O O . SER A 1 305 ? 13.058 -16.619 -8.846 1.00 47.72 305 SER A O 1
ATOM 2333 N N . PRO A 1 306 ? 13.952 -15.708 -10.711 1.00 50.88 306 PRO A N 1
ATOM 2334 C CA . PRO A 1 306 ? 15.265 -15.417 -10.130 1.00 50.88 306 PRO A CA 1
ATOM 2335 C C . PRO A 1 306 ? 15.240 -14.354 -9.019 1.00 50.88 306 PRO A C 1
ATOM 2337 O O . PRO A 1 306 ? 16.246 -14.188 -8.342 1.00 50.88 306 PRO A O 1
ATOM 2340 N N . ASP A 1 307 ? 14.105 -13.686 -8.787 1.00 53.22 307 ASP A N 1
ATOM 2341 C CA . ASP A 1 307 ? 13.966 -12.589 -7.815 1.00 53.22 307 ASP A CA 1
ATOM 2342 C C . ASP A 1 307 ? 13.261 -13.012 -6.509 1.00 53.22 307 ASP A C 1
ATOM 2344 O O . ASP A 1 307 ? 13.023 -12.197 -5.621 1.00 53.22 307 ASP A O 1
ATOM 2348 N N . ASN A 1 308 ? 12.927 -14.300 -6.351 1.00 56.56 308 ASN A N 1
ATOM 2349 C CA . ASN A 1 308 ? 12.194 -14.795 -5.174 1.00 56.56 308 ASN A CA 1
ATOM 2350 C C . ASN A 1 308 ? 12.983 -14.664 -3.867 1.00 56.56 308 ASN A C 1
ATOM 2352 O O . ASN A 1 308 ? 12.387 -14.540 -2.799 1.00 56.56 308 ASN A O 1
ATOM 2356 N N . TRP A 1 309 ? 14.313 -14.647 -3.958 1.00 57.53 309 TRP A N 1
ATOM 2357 C CA . TRP A 1 309 ? 15.192 -14.370 -2.830 1.00 57.53 309 TRP A CA 1
ATOM 2358 C C . TRP A 1 309 ? 15.086 -12.916 -2.368 1.00 57.53 309 TRP A C 1
ATOM 2360 O O . TRP A 1 309 ? 15.903 -12.515 -1.581 1.00 57.53 309 TRP A O 1
ATOM 2370 N N . GLN A 1 310 ? 14.191 -12.062 -2.863 1.00 60.91 310 GLN A N 1
ATOM 2371 C CA . GLN A 1 310 ? 14.057 -10.691 -2.355 1.00 60.91 310 GLN A CA 1
ATOM 2372 C C . GLN A 1 310 ? 12.867 -10.536 -1.406 1.00 60.91 310 GLN A C 1
ATOM 2374 O O . GLN A 1 310 ? 12.590 -9.428 -0.982 1.00 60.91 310 GLN A O 1
ATOM 2379 N N . HIS A 1 311 ? 12.141 -11.601 -1.054 1.00 66.25 311 HIS A N 1
ATOM 2380 C CA . HIS A 1 311 ? 10.897 -11.509 -0.276 1.00 66.25 311 HIS A CA 1
ATOM 2381 C C . HIS A 1 311 ? 10.950 -12.353 1.012 1.00 66.25 311 HIS A C 1
ATOM 2383 O O . HIS A 1 311 ? 10.747 -13.563 0.977 1.00 66.25 311 HIS A O 1
ATOM 2389 N N . GLY A 1 312 ? 11.271 -11.736 2.157 1.00 71.25 312 GLY A N 1
ATOM 2390 C CA . GLY A 1 312 ? 11.470 -12.434 3.439 1.00 71.25 312 GLY A CA 1
ATOM 2391 C C . GLY A 1 312 ? 12.410 -11.698 4.401 1.00 71.25 312 GLY A C 1
ATOM 2392 O O . GLY A 1 312 ? 12.717 -10.530 4.204 1.00 71.25 312 GLY A O 1
ATOM 2393 N N . PHE A 1 313 ? 12.866 -12.353 5.467 1.00 76.75 313 PHE A N 1
ATOM 2394 C CA . PHE A 1 313 ? 13.865 -11.776 6.374 1.00 76.75 313 PHE A CA 1
ATOM 2395 C C . PHE A 1 313 ? 15.264 -12.307 6.087 1.00 76.75 313 PHE A C 1
ATOM 2397 O O . PHE A 1 313 ? 15.647 -13.354 6.606 1.00 76.75 313 PHE A O 1
ATOM 2404 N N . ALA A 1 314 ? 15.981 -11.532 5.276 1.00 75.12 314 ALA A N 1
ATOM 2405 C CA . ALA A 1 314 ? 17.431 -11.432 5.167 1.00 75.12 314 ALA A CA 1
ATOM 2406 C C . ALA A 1 314 ? 18.169 -11.030 6.443 1.00 75.12 314 ALA A C 1
ATOM 2408 O O . ALA A 1 314 ? 18.203 -9.825 6.700 1.00 75.12 314 ALA A O 1
ATOM 2409 N N . PHE A 1 315 ? 18.823 -11.937 7.177 1.00 75.00 315 PHE A N 1
ATOM 2410 C CA . PHE A 1 315 ? 19.784 -11.509 8.202 1.00 75.00 315 PHE A CA 1
ATOM 2411 C C . PHE A 1 315 ? 21.246 -11.628 7.736 1.00 75.00 315 PHE A C 1
ATOM 2413 O O . PHE A 1 315 ? 21.709 -12.731 7.436 1.00 75.00 315 PHE A O 1
ATOM 2420 N N . PRO A 1 316 ? 21.983 -10.499 7.669 1.00 66.06 316 PRO A N 1
ATOM 2421 C CA . PRO A 1 316 ? 23.418 -10.484 7.467 1.00 66.06 316 PRO A CA 1
ATOM 2422 C C . PRO A 1 316 ? 24.157 -10.902 8.740 1.00 66.06 316 PRO A C 1
ATOM 2424 O O . PRO A 1 316 ? 23.588 -10.895 9.829 1.00 66.06 316 PRO A O 1
ATOM 2427 N N . GLY A 1 317 ? 25.438 -11.237 8.601 1.00 71.69 317 GLY A N 1
ATOM 2428 C CA . GLY A 1 317 ? 26.255 -11.736 9.699 1.00 71.69 317 GLY A CA 1
ATOM 2429 C C . GLY A 1 317 ? 26.668 -13.192 9.529 1.00 71.69 317 GLY A C 1
ATOM 2430 O O . GLY A 1 317 ? 27.308 -13.560 8.538 1.00 71.69 317 GLY A O 1
ATOM 2431 N N . GLY A 1 318 ? 26.389 -14.005 10.546 1.00 72.00 318 GLY A N 1
ATOM 2432 C CA . GLY A 1 318 ? 26.949 -15.344 10.689 1.00 72.00 318 GLY A CA 1
ATOM 2433 C C . GLY A 1 318 ? 28.467 -15.367 10.963 1.00 72.00 318 GLY A C 1
ATOM 2434 O O . GLY A 1 318 ? 29.109 -14.324 11.116 1.00 72.00 318 GLY A O 1
ATOM 2435 N N . PRO A 1 319 ? 29.086 -16.564 11.004 1.00 69.25 319 PRO A N 1
ATOM 2436 C CA . PRO A 1 319 ? 30.488 -16.736 11.411 1.00 69.25 319 PRO A CA 1
ATOM 2437 C C . PRO A 1 319 ? 31.523 -15.998 10.546 1.00 69.25 319 PRO A C 1
ATOM 2439 O O . PRO A 1 319 ? 32.662 -15.825 10.970 1.00 69.25 319 PRO A O 1
ATOM 2442 N N . LYS A 1 320 ? 31.149 -15.591 9.326 1.00 71.62 320 LYS A N 1
ATOM 2443 C CA . LYS A 1 320 ? 32.017 -14.879 8.373 1.00 71.62 320 LYS A CA 1
ATOM 2444 C C . LYS A 1 320 ? 31.712 -13.385 8.243 1.00 71.62 320 LYS A C 1
ATOM 2446 O O . LYS A 1 320 ? 32.383 -12.706 7.474 1.00 71.62 320 LYS A O 1
ATOM 2451 N N . GLY A 1 321 ? 30.707 -12.886 8.959 1.00 69.50 321 GLY A N 1
ATOM 2452 C CA . GLY A 1 321 ? 30.303 -11.486 8.912 1.00 69.50 321 GLY A CA 1
ATOM 2453 C C . GLY A 1 321 ? 29.795 -11.019 7.542 1.00 69.50 321 GLY A C 1
ATOM 2454 O O . GLY A 1 321 ? 30.235 -9.992 7.021 1.00 69.50 321 GLY A O 1
ATOM 2455 N N . TRP A 1 322 ? 28.901 -11.796 6.922 1.00 67.38 322 TRP A N 1
ATOM 2456 C CA . TRP A 1 322 ? 28.308 -11.466 5.622 1.00 67.38 322 TRP A CA 1
ATOM 2457 C C . TRP A 1 322 ? 27.620 -10.095 5.660 1.00 67.38 322 TRP A C 1
ATOM 2459 O O . TRP A 1 322 ? 27.013 -9.724 6.664 1.00 67.38 322 TRP A O 1
ATOM 2469 N N . GLY A 1 323 ? 27.734 -9.319 4.578 1.00 67.06 323 GLY A N 1
ATOM 2470 C CA . GLY A 1 323 ? 27.242 -7.936 4.539 1.00 67.06 323 GLY A CA 1
ATOM 2471 C C . GLY A 1 323 ? 28.001 -6.970 5.461 1.00 67.06 323 GLY A C 1
ATOM 2472 O O . GLY A 1 323 ? 27.531 -5.860 5.687 1.00 67.06 323 GLY A O 1
ATOM 2473 N N . GLY A 1 324 ? 29.154 -7.380 6.009 1.00 67.75 324 GLY A N 1
ATOM 2474 C CA . GLY A 1 324 ? 29.963 -6.576 6.929 1.00 67.75 324 GLY A CA 1
ATOM 2475 C C . GLY A 1 324 ? 29.408 -6.490 8.354 1.00 67.75 324 GLY A C 1
ATOM 2476 O O . GLY A 1 324 ? 29.946 -5.734 9.160 1.00 67.75 324 GLY A O 1
ATOM 2477 N N . MET A 1 325 ? 28.352 -7.242 8.679 1.00 71.75 325 MET A N 1
ATOM 2478 C CA . MET A 1 325 ? 27.738 -7.245 10.012 1.00 71.75 325 MET A CA 1
ATOM 2479 C C . MET A 1 325 ? 28.278 -8.393 10.862 1.00 71.75 325 MET A C 1
ATOM 2481 O O . MET A 1 325 ? 28.629 -9.441 10.334 1.00 71.75 325 MET A O 1
ATOM 2485 N N . ALA A 1 326 ? 28.354 -8.222 12.180 1.00 80.69 326 ALA A N 1
ATOM 2486 C CA . ALA A 1 326 ? 28.696 -9.323 13.078 1.00 80.69 326 ALA A CA 1
ATOM 2487 C C . ALA A 1 326 ? 27.515 -10.301 13.196 1.00 80.69 326 ALA A C 1
ATOM 2489 O O . ALA A 1 326 ? 26.366 -9.868 13.271 1.00 80.69 326 ALA A O 1
ATOM 2490 N N . GLY A 1 327 ? 27.794 -11.606 13.243 1.00 81.62 327 GLY A N 1
ATOM 2491 C CA . GLY A 1 327 ? 26.785 -12.578 13.663 1.00 81.62 327 GLY A CA 1
ATOM 2492 C C . GLY A 1 327 ? 26.444 -12.436 15.152 1.00 81.62 327 GLY A C 1
ATOM 2493 O O . GLY A 1 327 ? 27.233 -11.916 15.943 1.00 81.62 327 GLY A O 1
ATOM 2494 N N . GLY A 1 328 ? 25.269 -12.915 15.537 1.00 88.06 328 GLY A N 1
ATOM 2495 C CA . GLY A 1 328 ? 24.777 -12.953 16.901 1.00 88.06 328 GLY A CA 1
ATOM 2496 C C . GLY A 1 328 ? 23.264 -13.146 16.976 1.00 88.06 328 GLY A C 1
ATOM 2497 O O . GLY A 1 328 ? 22.643 -13.849 16.177 1.00 88.06 328 GLY A O 1
ATOM 2498 N N . TRP A 1 329 ? 22.678 -12.529 17.998 1.00 90.06 329 TRP A N 1
ATOM 2499 C CA . TRP A 1 329 ? 21.241 -12.563 18.234 1.00 90.06 329 TRP A CA 1
ATOM 2500 C C . TRP A 1 329 ? 20.512 -11.517 17.400 1.00 90.06 329 TRP A C 1
ATOM 2502 O O . TRP A 1 329 ? 20.882 -10.346 17.408 1.00 90.06 329 TRP A O 1
ATOM 2512 N N . HIS A 1 330 ? 19.430 -11.957 16.768 1.00 88.25 330 HIS A N 1
ATOM 2513 C CA . HIS A 1 330 ? 18.502 -11.136 15.996 1.00 88.25 330 HIS A CA 1
ATOM 2514 C C . HIS A 1 330 ? 17.074 -11.384 16.472 1.00 88.25 330 HIS A C 1
ATOM 2516 O O . HIS A 1 330 ? 16.779 -12.441 17.039 1.00 88.25 330 HIS A O 1
ATOM 2522 N N . ALA A 1 331 ? 16.165 -10.454 16.196 1.00 90.62 331 ALA A N 1
ATOM 2523 C CA . ALA A 1 331 ? 14.775 -10.553 16.597 1.00 90.62 331 ALA A CA 1
ATOM 2524 C C . ALA A 1 331 ? 13.774 -10.052 15.557 1.00 90.62 331 ALA A C 1
ATOM 2526 O O . ALA A 1 331 ? 13.918 -9.003 14.931 1.00 90.62 331 ALA A O 1
ATOM 2527 N N . ILE A 1 332 ? 12.650 -10.761 15.492 1.00 91.00 332 ILE A N 1
ATOM 2528 C CA . ILE A 1 332 ? 11.455 -10.377 14.747 1.00 91.00 332 ILE A CA 1
ATOM 2529 C C . ILE A 1 332 ? 10.306 -10.243 15.742 1.00 91.00 332 ILE A C 1
ATOM 2531 O O . ILE A 1 332 ? 9.936 -11.194 16.426 1.00 91.00 332 ILE A O 1
ATOM 2535 N N . THR A 1 333 ? 9.727 -9.052 15.842 1.00 93.69 333 THR A N 1
ATOM 2536 C CA . THR A 1 333 ? 8.644 -8.721 16.770 1.00 93.69 333 THR A CA 1
ATOM 2537 C C . THR A 1 333 ? 7.347 -8.447 16.019 1.00 93.69 333 THR A C 1
ATOM 2539 O O . THR A 1 333 ? 7.253 -7.484 15.264 1.00 93.69 333 THR A O 1
ATOM 2542 N N . VAL A 1 334 ? 6.310 -9.233 16.299 1.00 94.19 334 VAL A N 1
ATOM 2543 C CA . VAL A 1 334 ? 4.928 -8.973 15.889 1.00 94.19 334 VAL A CA 1
ATOM 2544 C C . VAL A 1 334 ? 4.215 -8.223 17.011 1.00 94.19 334 VAL A C 1
ATOM 2546 O O . VAL A 1 334 ? 4.071 -8.736 18.117 1.00 94.19 334 VAL A O 1
ATOM 2549 N N . ARG A 1 335 ? 3.755 -7.005 16.739 1.00 94.19 335 ARG A N 1
ATOM 2550 C CA . ARG A 1 335 ? 3.004 -6.151 17.673 1.00 94.19 335 ARG A CA 1
ATOM 2551 C C . ARG A 1 335 ? 1.524 -6.200 17.337 1.00 94.19 335 ARG A C 1
ATOM 2553 O O . ARG A 1 335 ? 1.200 -6.167 16.157 1.00 94.19 335 ARG A O 1
ATOM 2560 N N . PHE A 1 336 ? 0.636 -6.206 18.325 1.00 91.81 336 PHE A N 1
ATOM 2561 C CA . PHE A 1 336 ? -0.820 -6.205 18.140 1.00 91.81 336 PHE A CA 1
ATOM 2562 C C . PHE A 1 336 ? -1.466 -4.873 18.555 1.00 91.81 336 PHE A C 1
ATOM 2564 O O . PHE A 1 336 ? -0.874 -4.078 19.278 1.00 91.81 336 PHE A O 1
ATOM 2571 N N . ASP A 1 337 ? -2.708 -4.635 18.117 1.00 85.25 337 ASP A N 1
ATOM 2572 C CA . ASP A 1 337 ? -3.511 -3.467 18.530 1.00 85.25 337 ASP A CA 1
ATOM 2573 C C . ASP A 1 337 ? -4.021 -3.583 19.964 1.00 85.25 337 ASP A C 1
ATOM 2575 O O . ASP A 1 337 ? -4.327 -2.596 20.629 1.00 85.25 337 ASP A O 1
ATOM 2579 N N . SER A 1 338 ? -4.165 -4.823 20.396 1.00 89.38 338 SER A N 1
ATOM 2580 C CA . SER A 1 338 ? -4.742 -5.266 21.642 1.00 89.38 338 SER A CA 1
ATOM 2581 C C . SER A 1 338 ? -4.166 -6.640 21.932 1.00 89.38 338 SER A C 1
ATOM 2583 O O . SER A 1 338 ? -3.829 -7.390 21.012 1.00 89.38 338 SER A O 1
ATOM 2585 N N . ALA A 1 339 ? -4.062 -6.977 23.212 1.00 91.62 339 ALA A N 1
ATOM 2586 C CA . ALA A 1 339 ? -3.514 -8.260 23.605 1.00 91.62 339 ALA A CA 1
ATOM 2587 C C . ALA A 1 339 ? -4.304 -9.426 22.980 1.00 91.62 339 ALA A C 1
ATOM 2589 O O . ALA A 1 339 ? -5.528 -9.491 23.125 1.00 91.62 339 ALA A O 1
ATOM 2590 N N . LYS A 1 340 ? -3.604 -10.351 22.320 1.00 93.00 340 LYS A N 1
ATOM 2591 C CA . LYS A 1 340 ? -4.165 -11.570 21.721 1.00 93.00 340 LYS A CA 1
ATOM 2592 C C . LYS A 1 340 ? -3.793 -12.789 22.553 1.00 93.00 340 LYS A C 1
ATOM 2594 O O . LYS A 1 340 ? -2.773 -12.781 23.237 1.00 93.00 340 LYS A O 1
ATOM 2599 N N . LEU A 1 341 ? -4.617 -13.831 22.487 1.00 92.94 341 LEU A N 1
ATOM 2600 C CA . LEU A 1 341 ? -4.218 -15.159 22.944 1.00 92.94 341 LEU A CA 1
ATOM 2601 C C . LEU A 1 341 ? -3.392 -15.811 21.840 1.00 92.94 341 LEU A C 1
ATOM 2603 O O . LEU A 1 341 ? -3.810 -15.789 20.689 1.00 92.94 341 LEU A O 1
ATOM 2607 N N . VAL A 1 342 ? -2.232 -16.358 22.181 1.00 94.31 342 VAL A N 1
ATOM 2608 C CA . VAL A 1 342 ? -1.314 -17.010 21.240 1.00 94.31 342 VAL A CA 1
ATOM 2609 C C . VAL A 1 342 ? -0.793 -18.282 21.895 1.00 94.31 342 VAL A C 1
ATOM 2611 O O . VAL A 1 342 ? -0.441 -18.264 23.071 1.00 94.31 342 VAL A O 1
ATOM 2614 N N . SER A 1 343 ? -0.744 -19.380 21.150 1.00 94.19 343 SER A N 1
ATOM 2615 C CA . SER A 1 343 ? -0.263 -20.681 21.648 1.00 94.19 343 SER A CA 1
ATOM 2616 C C . SER A 1 343 ? 0.722 -21.358 20.698 1.00 94.19 343 SER A C 1
ATOM 2618 O O . SER A 1 343 ? 1.346 -22.360 21.044 1.00 94.19 343 SER A O 1
ATOM 2620 N N . THR A 1 344 ? 0.826 -20.861 19.467 1.00 95.25 344 THR A N 1
ATOM 2621 C CA . THR A 1 344 ? 1.644 -21.492 18.438 1.00 95.25 344 THR A CA 1
ATOM 2622 C C . THR A 1 344 ? 2.262 -20.432 17.545 1.00 95.25 344 THR A C 1
ATOM 2624 O O . THR A 1 344 ? 1.596 -19.476 17.146 1.00 95.25 344 THR A O 1
ATOM 2627 N N . MET A 1 345 ? 3.527 -20.630 17.200 1.00 95.25 345 MET A N 1
ATOM 2628 C CA . MET A 1 345 ? 4.223 -19.902 16.151 1.00 95.25 345 MET A CA 1
ATOM 2629 C C . MET A 1 345 ? 4.661 -20.898 15.079 1.00 95.25 345 MET A C 1
ATOM 2631 O O . MET A 1 345 ? 5.177 -21.964 15.405 1.00 95.25 345 MET A O 1
ATOM 2635 N N . LYS A 1 346 ? 4.460 -20.565 13.807 1.00 93.69 346 LYS A N 1
ATOM 2636 C CA . LYS A 1 346 ? 5.043 -21.302 12.683 1.00 93.69 346 LYS A CA 1
ATOM 2637 C C . LYS A 1 346 ? 6.025 -20.411 11.951 1.00 93.69 346 LYS A C 1
ATOM 2639 O O . LYS A 1 346 ? 5.742 -19.233 11.753 1.00 93.69 346 LYS A O 1
ATOM 2644 N N . ILE A 1 347 ? 7.151 -20.976 11.543 1.00 90.69 347 ILE A N 1
ATOM 2645 C CA . ILE A 1 347 ? 8.192 -20.279 10.793 1.00 90.69 347 ILE A CA 1
ATOM 2646 C C . ILE A 1 347 ? 8.527 -21.119 9.569 1.00 90.69 347 ILE A C 1
ATOM 2648 O O . ILE A 1 347 ? 8.707 -22.330 9.680 1.00 90.69 347 ILE A O 1
ATOM 2652 N N . VAL A 1 348 ? 8.607 -20.476 8.412 1.00 88.44 348 VAL A N 1
ATOM 2653 C CA . VAL A 1 348 ? 9.008 -21.101 7.151 1.00 88.44 348 VAL A CA 1
ATOM 2654 C C . VAL A 1 348 ? 10.365 -20.519 6.768 1.00 88.44 348 VAL A C 1
ATOM 2656 O O . VAL A 1 348 ? 10.415 -19.380 6.300 1.00 88.44 348 VAL A O 1
ATOM 2659 N N . PRO A 1 349 ? 11.474 -21.219 7.045 1.00 85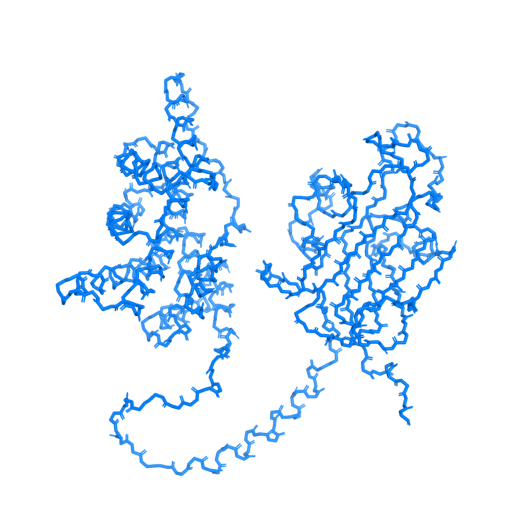.19 349 PRO A N 1
ATOM 2660 C CA . PRO A 1 349 ? 12.780 -20.830 6.541 1.00 85.19 349 PRO A CA 1
ATOM 2661 C C . PRO A 1 349 ? 12.900 -21.156 5.048 1.00 85.19 349 PRO A C 1
ATOM 2663 O O . PRO A 1 349 ? 12.331 -22.138 4.576 1.00 85.19 349 PRO A O 1
ATOM 2666 N N . HIS A 1 350 ? 13.723 -20.388 4.336 1.00 76.69 350 HIS A N 1
ATOM 2667 C CA . HIS A 1 350 ? 13.973 -20.548 2.893 1.00 76.69 350 HIS A CA 1
ATOM 2668 C C . HIS A 1 350 ? 14.584 -21.898 2.505 1.00 76.69 350 HIS A C 1
ATOM 2670 O O . HIS A 1 350 ? 14.577 -22.320 1.353 1.00 76.69 350 HIS A O 1
ATOM 2676 N N . GLY A 1 351 ? 15.158 -22.588 3.484 1.00 76.81 351 GLY A N 1
ATOM 2677 C CA . GLY A 1 351 ? 15.738 -23.903 3.312 1.00 76.81 351 GLY A CA 1
ATOM 2678 C C . GLY A 1 351 ? 16.154 -24.485 4.650 1.00 76.81 351 GLY A C 1
ATOM 2679 O O . GLY A 1 351 ? 16.308 -23.776 5.648 1.00 76.81 351 GLY A O 1
ATOM 2680 N N . LYS A 1 352 ? 16.380 -25.799 4.674 1.00 78.56 352 LYS A N 1
ATOM 2681 C CA . LYS A 1 352 ? 16.763 -26.521 5.897 1.00 78.56 352 LYS A CA 1
ATOM 2682 C C . LYS A 1 352 ? 18.029 -25.966 6.544 1.00 78.56 352 LYS A C 1
ATOM 2684 O O . LYS A 1 352 ? 18.110 -25.887 7.766 1.00 78.56 352 LYS A O 1
ATOM 2689 N N . ILE A 1 353 ? 18.995 -25.564 5.719 1.00 75.06 353 ILE A N 1
ATOM 2690 C CA . ILE A 1 353 ? 20.283 -25.023 6.168 1.00 75.06 353 ILE A CA 1
ATOM 2691 C C . ILE A 1 353 ? 20.161 -23.619 6.773 1.00 75.06 353 ILE A C 1
ATOM 2693 O O . ILE A 1 353 ? 21.039 -23.221 7.522 1.00 75.06 353 ILE A O 1
ATOM 2697 N N . ASN A 1 354 ? 19.057 -22.911 6.512 1.00 78.06 354 ASN A N 1
ATOM 2698 C CA . ASN A 1 354 ? 18.812 -21.539 6.971 1.00 78.06 354 ASN A CA 1
ATOM 2699 C C . ASN A 1 354 ? 18.027 -21.486 8.288 1.00 78.06 354 ASN A C 1
ATOM 2701 O O . ASN A 1 354 ? 17.560 -20.428 8.704 1.00 78.06 354 ASN A O 1
ATOM 2705 N N . THR A 1 355 ? 17.830 -22.639 8.926 1.00 84.50 355 THR A N 1
ATOM 2706 C CA . THR A 1 355 ? 17.067 -22.735 10.167 1.00 84.50 355 THR A CA 1
ATOM 2707 C C . THR A 1 355 ? 18.016 -22.638 11.361 1.00 84.50 355 THR A C 1
ATOM 2709 O O . THR A 1 355 ? 18.890 -23.503 11.486 1.00 84.50 355 THR A O 1
ATOM 2712 N N . PRO A 1 356 ? 17.848 -21.653 12.263 1.00 85.88 356 PRO A N 1
ATOM 2713 C CA . PRO A 1 356 ? 18.697 -21.537 13.442 1.00 85.88 356 PRO A CA 1
ATOM 2714 C C . PRO A 1 356 ? 18.513 -22.754 14.355 1.00 85.88 356 PRO A C 1
ATOM 2716 O O . PRO A 1 356 ? 17.396 -23.272 14.504 1.00 85.88 356 PRO A O 1
ATOM 2719 N N . ALA A 1 357 ? 19.614 -23.207 14.961 1.00 87.56 357 ALA A N 1
ATOM 2720 C CA . ALA A 1 357 ? 19.578 -24.256 15.977 1.00 87.56 357 ALA A CA 1
ATOM 2721 C C . ALA A 1 357 ? 19.129 -23.688 17.330 1.00 87.56 357 ALA A C 1
ATOM 2723 O O . ALA A 1 357 ? 18.373 -24.340 18.044 1.00 87.56 357 ALA A O 1
ATOM 2724 N N . GLU A 1 358 ? 19.539 -22.461 17.646 1.00 93.00 358 GLU A N 1
ATOM 2725 C CA . GLU A 1 358 ? 19.198 -21.761 18.878 1.00 93.00 358 GLU A CA 1
ATOM 2726 C C . GLU A 1 358 ? 18.236 -20.598 18.604 1.00 93.00 358 GLU A C 1
ATOM 2728 O O . GLU A 1 358 ? 18.527 -19.683 17.827 1.00 93.00 358 GLU A O 1
ATOM 2733 N N . PHE A 1 359 ? 17.081 -20.627 19.268 1.00 95.06 359 PHE A N 1
ATOM 2734 C CA . PHE A 1 359 ? 16.108 -19.540 19.253 1.00 95.06 359 PHE A CA 1
ATOM 2735 C C . PHE A 1 359 ? 15.191 -19.573 20.477 1.00 95.06 359 PHE A C 1
ATOM 2737 O O . PHE A 1 359 ? 15.049 -20.583 21.170 1.00 95.06 359 PHE A O 1
ATOM 2744 N N . ARG A 1 360 ? 14.499 -18.462 20.718 1.00 97.50 360 ARG A N 1
ATOM 2745 C CA . ARG A 1 360 ? 13.474 -18.327 21.751 1.00 97.50 360 ARG A CA 1
ATOM 2746 C C . ARG A 1 360 ? 12.297 -17.486 21.280 1.00 97.50 360 ARG A C 1
ATOM 2748 O O . ARG A 1 360 ? 12.411 -16.652 20.386 1.00 97.50 360 ARG A O 1
ATOM 2755 N N . VAL A 1 361 ? 11.152 -17.707 21.912 1.00 97.69 361 VAL A N 1
ATOM 2756 C CA . VAL A 1 361 ? 9.942 -16.909 21.725 1.00 97.69 361 VAL A CA 1
ATOM 2757 C C . VAL A 1 361 ? 9.641 -16.188 23.028 1.00 97.69 361 VAL A C 1
ATOM 2759 O O . VAL A 1 361 ? 9.511 -16.809 24.085 1.00 97.69 361 VAL A O 1
ATOM 2762 N N . LEU A 1 362 ? 9.507 -14.869 22.945 1.00 98.06 362 LEU A N 1
ATOM 2763 C CA . LEU A 1 362 ? 9.145 -13.999 24.052 1.00 98.06 362 LEU A CA 1
ATOM 2764 C C . LEU A 1 362 ? 7.745 -13.422 23.814 1.00 98.06 362 LEU A C 1
ATOM 2766 O O . LEU A 1 362 ? 7.395 -13.039 22.698 1.00 98.06 362 LEU A O 1
ATOM 2770 N N . ALA A 1 363 ? 6.949 -13.313 24.871 1.00 97.75 363 ALA A N 1
ATOM 2771 C CA . ALA A 1 363 ? 5.659 -12.639 24.868 1.00 97.75 363 ALA A CA 1
ATOM 2772 C C . ALA A 1 363 ? 5.730 -11.377 25.729 1.00 97.75 363 ALA A C 1
ATOM 2774 O O . ALA A 1 363 ? 6.174 -11.433 26.874 1.00 97.75 363 ALA A O 1
ATOM 2775 N N . PHE A 1 364 ? 5.288 -10.245 25.189 1.00 97.38 364 PHE A N 1
ATOM 2776 C CA . PHE A 1 364 ? 5.172 -8.988 25.921 1.00 97.38 364 PHE A CA 1
ATOM 2777 C C . PHE A 1 364 ? 3.732 -8.763 26.360 1.00 97.38 364 PHE A C 1
ATOM 2779 O O . PHE A 1 364 ? 2.824 -8.767 25.525 1.00 97.38 364 PHE A O 1
ATOM 2786 N N . PHE A 1 365 ? 3.514 -8.502 27.643 1.00 96.00 365 PHE A N 1
ATOM 2787 C CA . PHE A 1 365 ? 2.208 -8.120 28.169 1.00 96.00 365 PHE A CA 1
ATOM 2788 C C . PHE A 1 365 ? 2.383 -7.192 29.369 1.00 96.00 365 PHE A C 1
ATOM 2790 O O . PHE A 1 365 ? 3.159 -7.492 30.273 1.00 96.00 365 PHE A O 1
ATOM 2797 N N . ARG A 1 366 ? 1.664 -6.059 29.386 1.00 95.06 366 ARG A N 1
ATOM 2798 C CA . ARG A 1 366 ? 1.670 -5.104 30.512 1.00 95.06 366 ARG A CA 1
ATOM 2799 C C . ARG A 1 366 ? 3.072 -4.634 30.930 1.00 95.06 366 ARG A C 1
ATOM 2801 O O . ARG A 1 366 ? 3.366 -4.522 32.115 1.00 95.06 366 ARG A O 1
ATOM 2808 N N . GLY A 1 367 ? 3.938 -4.347 29.960 1.00 93.44 367 GLY A N 1
ATOM 2809 C CA . GLY A 1 367 ? 5.272 -3.808 30.245 1.00 93.44 367 GLY A CA 1
ATOM 2810 C C . GLY A 1 367 ? 6.360 -4.854 30.490 1.00 93.44 367 GLY A C 1
ATOM 2811 O O . GLY A 1 367 ? 7.509 -4.467 30.675 1.00 93.44 367 GLY A O 1
ATOM 2812 N N . GLN A 1 368 ? 6.039 -6.151 30.475 1.00 96.56 368 GLN A N 1
ATOM 2813 C CA . GLN A 1 368 ? 6.998 -7.215 30.781 1.00 96.56 368 GLN A CA 1
ATOM 2814 C C . GLN A 1 368 ? 7.131 -8.208 29.629 1.00 96.56 368 GLN A C 1
ATOM 2816 O O . GLN A 1 368 ? 6.132 -8.646 29.060 1.00 96.56 368 GLN A O 1
ATOM 2821 N N . TRP A 1 369 ? 8.375 -8.579 29.314 1.00 97.62 369 TRP A N 1
ATOM 2822 C CA . TRP A 1 369 ? 8.692 -9.708 28.442 1.00 97.62 369 TRP A CA 1
ATOM 2823 C C . TRP A 1 369 ? 8.767 -10.993 29.265 1.00 97.62 369 TRP A C 1
ATOM 2825 O O . TRP A 1 369 ? 9.351 -11.019 30.344 1.00 97.62 369 TRP A O 1
ATOM 2835 N N . THR A 1 370 ? 8.185 -12.070 28.753 1.00 97.62 370 THR A N 1
ATOM 2836 C CA . THR A 1 370 ? 8.251 -13.410 29.340 1.00 97.62 370 THR A CA 1
ATOM 2837 C C . THR A 1 370 ? 8.670 -14.401 28.268 1.00 97.62 370 THR A C 1
ATOM 2839 O O . THR A 1 370 ? 8.065 -14.437 27.198 1.00 97.62 370 THR A O 1
ATOM 2842 N N . GLU A 1 371 ? 9.678 -15.223 28.548 1.00 98.25 371 GLU A N 1
ATOM 2843 C CA . GLU A 1 371 ? 10.035 -16.342 27.677 1.00 98.25 371 GLU A CA 1
ATOM 2844 C C . GLU A 1 371 ? 8.939 -17.412 27.732 1.00 98.25 371 GLU A C 1
ATOM 2846 O O . GLU A 1 371 ? 8.540 -17.869 28.807 1.00 98.25 371 GLU A O 1
ATOM 2851 N N . VAL A 1 372 ? 8.403 -17.766 26.564 1.00 97.38 372 VAL A N 1
ATOM 2852 C CA . VAL A 1 372 ? 7.341 -18.777 26.423 1.00 97.38 372 VAL A CA 1
ATOM 2853 C C . VAL A 1 372 ? 7.835 -20.043 25.737 1.00 97.38 372 VAL A C 1
ATOM 2855 O O . VAL A 1 372 ? 7.188 -21.081 25.849 1.00 97.38 372 VAL A O 1
ATOM 2858 N N . PHE A 1 373 ? 8.980 -19.964 25.058 1.00 97.81 373 PHE A N 1
ATOM 2859 C CA . PHE A 1 373 ? 9.662 -21.091 24.437 1.00 97.81 373 PHE A CA 1
ATOM 2860 C C . PHE A 1 373 ? 11.151 -20.775 24.261 1.00 97.81 373 PHE A C 1
ATOM 2862 O O . PHE A 1 373 ? 11.489 -19.639 23.931 1.00 97.81 373 PHE A O 1
ATOM 2869 N N . LYS A 1 374 ? 12.020 -21.780 24.388 1.00 97.00 374 LYS A N 1
ATOM 2870 C CA . LYS A 1 374 ? 13.441 -21.711 24.032 1.00 97.00 374 LYS A CA 1
ATOM 2871 C C . LYS A 1 374 ? 13.928 -23.076 23.550 1.00 97.00 374 LYS A C 1
ATOM 2873 O O . LYS A 1 374 ? 13.482 -24.107 24.046 1.00 97.00 374 LYS A O 1
ATOM 2878 N N . THR A 1 375 ? 14.859 -23.070 22.606 1.00 94.50 375 THR A N 1
ATOM 2879 C CA . THR A 1 375 ? 15.642 -24.239 22.206 1.00 94.50 375 THR A CA 1
ATOM 2880 C C . THR A 1 375 ? 17.062 -23.814 21.847 1.00 94.50 375 THR A C 1
ATOM 2882 O O . THR A 1 375 ? 17.275 -22.698 21.382 1.00 94.50 375 THR A O 1
ATOM 2885 N N . ASP A 1 376 ? 18.020 -24.703 22.078 1.00 93.38 376 ASP A N 1
ATOM 2886 C CA . ASP A 1 376 ? 19.431 -24.610 21.690 1.00 93.38 376 ASP A CA 1
ATOM 2887 C C . ASP A 1 376 ? 19.812 -25.652 20.620 1.00 93.38 376 ASP A C 1
ATOM 2889 O O . ASP A 1 376 ? 20.950 -25.694 20.156 1.00 93.38 376 ASP A O 1
ATOM 2893 N N . ASN A 1 377 ? 18.860 -26.501 20.216 1.00 88.88 377 ASN A N 1
ATOM 2894 C CA . ASN A 1 377 ? 19.102 -27.630 19.326 1.00 88.88 377 ASN A CA 1
ATOM 2895 C C . ASN A 1 377 ? 17.884 -27.950 18.444 1.00 88.88 377 ASN A C 1
ATOM 2897 O O . ASN A 1 377 ? 17.372 -29.072 18.413 1.00 88.88 377 ASN A O 1
ATOM 2901 N N . ASN A 1 378 ? 17.386 -26.958 17.714 1.00 87.00 378 ASN A N 1
ATOM 2902 C CA . ASN A 1 378 ? 16.302 -27.168 16.769 1.00 87.00 378 ASN A CA 1
ATOM 2903 C C . ASN A 1 378 ? 16.738 -28.049 15.585 1.00 87.00 378 ASN A C 1
ATOM 2905 O O . ASN A 1 378 ? 17.579 -27.672 14.769 1.00 87.00 378 ASN A O 1
ATOM 2909 N N . GLN A 1 379 ? 16.085 -29.204 15.456 1.00 85.81 379 GLN A N 1
ATOM 2910 C CA . GLN A 1 379 ? 16.303 -30.161 14.367 1.00 85.81 379 GLN A CA 1
ATOM 2911 C C . GLN A 1 379 ? 15.069 -30.326 13.462 1.00 85.81 379 GLN A C 1
ATOM 2913 O O . GLN A 1 379 ? 15.123 -31.114 12.518 1.00 85.81 379 GLN A O 1
ATOM 2918 N N . GLN A 1 380 ? 13.975 -29.582 13.703 1.00 85.75 380 GLN A N 1
ATOM 2919 C CA . GLN A 1 380 ? 12.683 -29.804 13.032 1.00 85.75 380 GLN A CA 1
ATOM 2920 C C . GLN A 1 380 ? 12.803 -29.801 11.502 1.00 85.75 380 GLN A C 1
ATOM 2922 O O . GLN A 1 380 ? 12.272 -30.690 10.849 1.00 85.75 380 GLN A O 1
ATOM 2927 N N . CYS A 1 381 ? 13.555 -28.856 10.927 1.00 80.81 381 CYS A N 1
ATOM 2928 C CA . CYS A 1 381 ? 13.760 -28.790 9.477 1.00 80.81 381 CYS A CA 1
ATOM 2929 C C . CYS A 1 381 ? 14.710 -29.840 8.924 1.00 80.81 381 CYS A C 1
ATOM 2931 O O . CYS A 1 381 ? 14.549 -30.297 7.794 1.00 80.81 381 CYS A O 1
ATOM 2933 N N . ARG A 1 382 ? 15.726 -30.212 9.702 1.00 77.00 382 ARG A N 1
ATOM 2934 C CA . ARG A 1 382 ? 16.781 -31.126 9.252 1.00 77.00 382 ARG A CA 1
ATOM 2935 C C . ARG A 1 382 ? 16.251 -32.548 9.068 1.00 77.00 382 ARG A C 1
ATOM 2937 O O . ARG A 1 382 ? 16.800 -33.298 8.273 1.00 77.00 382 ARG A O 1
ATOM 2944 N N . GLN A 1 383 ? 15.166 -32.880 9.763 1.00 75.50 383 GLN A N 1
ATOM 2945 C CA . GLN A 1 383 ? 14.509 -34.186 9.724 1.00 75.50 383 GLN A CA 1
ATOM 2946 C C . GLN A 1 383 ? 13.345 -34.265 8.718 1.00 75.50 383 GLN A C 1
ATOM 2948 O O . GLN A 1 383 ? 12.838 -35.354 8.466 1.00 75.50 383 GLN A O 1
ATOM 2953 N N . GLN A 1 384 ? 12.906 -33.140 8.139 1.00 74.62 384 GLN A N 1
ATOM 2954 C CA . GLN A 1 384 ? 11.820 -33.114 7.148 1.00 74.62 384 GLN A CA 1
ATOM 2955 C C . GLN A 1 384 ? 12.334 -33.512 5.753 1.00 74.62 384 GLN A C 1
ATOM 2957 O O . GLN A 1 384 ? 13.505 -33.319 5.442 1.00 74.62 384 GLN A O 1
ATOM 2962 N N . ASN A 1 385 ? 11.483 -34.054 4.878 1.00 68.81 385 ASN A N 1
ATOM 2963 C CA . ASN A 1 385 ? 11.844 -34.326 3.479 1.00 68.81 385 ASN A CA 1
ATOM 2964 C C . ASN A 1 385 ? 11.796 -33.032 2.644 1.00 68.81 385 ASN A C 1
ATOM 2966 O O . ASN A 1 385 ? 10.928 -32.193 2.856 1.00 68.81 385 ASN A O 1
ATOM 2970 N N . ASP A 1 386 ? 12.706 -32.861 1.674 1.00 59.31 386 ASP A N 1
ATOM 2971 C CA . ASP A 1 386 ? 12.872 -31.594 0.924 1.00 59.31 386 ASP A CA 1
ATOM 2972 C C . ASP A 1 386 ? 11.666 -31.178 0.065 1.00 59.31 386 ASP A C 1
ATOM 2974 O O . ASP A 1 386 ? 11.584 -30.029 -0.360 1.00 59.31 386 ASP A O 1
ATOM 2978 N N . LYS A 1 387 ? 10.727 -32.090 -0.205 1.00 56.66 387 LYS A N 1
ATOM 2979 C CA . LYS A 1 387 ? 9.620 -31.844 -1.142 1.00 56.66 387 LYS A CA 1
ATOM 2980 C C . LYS A 1 387 ? 8.535 -30.907 -0.602 1.00 56.66 387 LYS A C 1
ATOM 2982 O O . LYS A 1 387 ? 7.843 -30.298 -1.412 1.00 56.66 387 LYS A O 1
ATOM 2987 N N . ASP A 1 388 ? 8.410 -30.767 0.717 1.00 54.16 388 ASP A N 1
ATOM 2988 C CA . ASP A 1 388 ? 7.256 -30.096 1.336 1.00 54.16 388 ASP A CA 1
ATOM 2989 C C . ASP A 1 388 ? 7.546 -28.656 1.800 1.00 54.16 388 ASP A C 1
ATOM 2991 O O . ASP A 1 388 ? 6.639 -27.954 2.249 1.00 54.16 388 ASP A O 1
ATOM 2995 N N . GLY A 1 389 ? 8.796 -28.196 1.660 1.00 70.56 389 GLY A N 1
ATOM 2996 C CA . GLY A 1 389 ? 9.275 -26.962 2.288 1.00 70.56 389 GLY A CA 1
ATOM 2997 C C . GLY A 1 389 ? 9.392 -27.130 3.805 1.00 70.56 389 GLY A C 1
ATOM 2998 O O . GLY A 1 389 ? 8.563 -27.782 4.438 1.00 70.56 389 GLY A O 1
ATOM 2999 N N . CYS A 1 390 ? 10.439 -26.576 4.425 1.00 84.44 390 CYS A N 1
ATOM 3000 C CA . CYS A 1 390 ? 10.520 -26.704 5.875 1.00 84.44 390 CYS A CA 1
ATOM 3001 C C . CYS A 1 390 ? 9.489 -25.803 6.568 1.00 84.44 390 CYS A C 1
ATOM 3003 O O . CYS A 1 390 ? 9.440 -24.603 6.307 1.00 84.44 390 CYS A O 1
ATOM 3005 N N . ILE A 1 391 ? 8.752 -26.353 7.537 1.00 88.94 391 ILE A N 1
ATOM 3006 C CA . ILE A 1 391 ? 7.982 -25.570 8.506 1.00 88.94 391 ILE A CA 1
ATOM 3007 C C . ILE A 1 391 ? 8.427 -25.933 9.927 1.00 88.94 391 ILE A C 1
ATOM 3009 O O . ILE A 1 391 ? 8.259 -27.071 10.371 1.00 88.94 391 ILE A O 1
ATOM 3013 N N . VAL A 1 392 ? 8.946 -24.954 10.669 1.00 90.56 392 VAL A N 1
ATOM 3014 C CA . VAL A 1 392 ? 9.203 -25.064 12.111 1.00 90.56 392 VAL A CA 1
ATOM 3015 C C . VAL A 1 392 ? 7.923 -24.695 12.848 1.00 90.56 392 VAL A C 1
ATOM 3017 O O . VAL A 1 392 ? 7.453 -23.563 12.747 1.00 90.56 392 VAL A O 1
ATOM 3020 N N . THR A 1 393 ? 7.353 -25.637 13.596 1.00 93.00 393 THR A N 1
ATOM 3021 C CA . THR A 1 393 ? 6.177 -25.392 14.440 1.00 93.00 393 THR A CA 1
ATOM 3022 C C . THR A 1 393 ? 6.601 -25.347 15.902 1.00 93.00 393 THR A C 1
ATOM 3024 O O . THR A 1 393 ? 7.143 -26.303 16.452 1.00 93.00 393 THR A O 1
ATOM 3027 N N . ILE A 1 394 ? 6.333 -24.220 16.548 1.00 94.50 394 ILE A N 1
ATOM 3028 C CA . ILE A 1 394 ? 6.686 -23.943 17.934 1.00 94.50 394 ILE A CA 1
ATOM 3029 C C . ILE A 1 394 ? 5.383 -23.852 18.718 1.00 94.50 394 ILE A C 1
ATOM 3031 O O . ILE A 1 394 ? 4.616 -22.905 18.550 1.00 94.50 394 ILE A O 1
ATOM 3035 N N . SER A 1 395 ? 5.125 -24.843 19.566 1.00 94.31 395 SER A N 1
ATOM 3036 C CA . SER A 1 395 ? 3.968 -24.838 20.464 1.00 94.31 395 SER A CA 1
ATOM 3037 C C . SER A 1 395 ? 4.407 -24.444 21.868 1.00 94.31 395 SER A C 1
ATOM 3039 O O . SER A 1 395 ? 5.416 -24.933 22.368 1.00 94.31 395 SER A O 1
ATOM 3041 N N . PHE A 1 396 ? 3.645 -23.562 22.504 1.00 94.31 396 PHE A N 1
ATOM 3042 C CA . PHE A 1 396 ? 3.877 -23.102 23.870 1.00 94.31 396 PHE A CA 1
ATOM 3043 C C . PHE A 1 396 ? 2.543 -22.930 24.598 1.00 94.31 396 PHE A C 1
ATOM 3045 O O . PHE A 1 396 ? 1.472 -22.955 23.986 1.00 94.31 396 PHE A O 1
ATOM 3052 N N . ARG A 1 397 ? 2.588 -22.770 25.928 1.00 91.88 397 ARG A N 1
ATOM 3053 C CA . ARG A 1 397 ? 1.376 -22.509 26.721 1.00 91.88 397 ARG A CA 1
ATOM 3054 C C . ARG A 1 397 ? 0.626 -21.303 26.151 1.00 91.88 397 ARG A C 1
ATOM 3056 O O . ARG A 1 397 ? 1.259 -20.324 25.765 1.00 91.88 397 ARG A O 1
ATOM 3063 N N . THR A 1 398 ? -0.706 -21.340 26.138 1.00 93.06 398 THR A N 1
ATOM 3064 C CA . THR A 1 398 ? -1.490 -20.178 25.694 1.00 93.06 398 THR A CA 1
ATOM 3065 C C . THR A 1 398 ? -1.131 -18.962 26.547 1.00 93.06 398 THR A C 1
ATOM 3067 O O . THR A 1 398 ? -1.310 -18.975 27.764 1.00 93.06 398 THR A O 1
ATOM 3070 N N . VAL A 1 399 ? -0.646 -17.901 25.908 1.00 93.00 399 VAL A N 1
ATOM 3071 C CA . VAL A 1 399 ? -0.309 -16.635 26.559 1.00 93.00 399 VAL A CA 1
ATOM 3072 C C . VAL A 1 399 ? -1.136 -15.498 25.995 1.00 93.00 399 VAL A C 1
ATOM 3074 O O . VAL A 1 399 ? -1.474 -15.471 24.813 1.00 93.00 399 VAL A O 1
ATOM 3077 N N . ARG A 1 400 ? -1.439 -14.528 26.854 1.00 95.00 400 ARG A N 1
ATOM 3078 C CA . ARG A 1 400 ? -1.986 -13.240 26.445 1.00 95.00 400 ARG A CA 1
ATOM 3079 C C . ARG A 1 400 ? -0.825 -12.293 26.162 1.00 95.00 400 ARG A C 1
ATOM 3081 O O . ARG A 1 400 ? -0.026 -12.053 27.058 1.00 95.00 400 ARG A O 1
ATOM 3088 N N . ALA A 1 401 ? -0.737 -11.764 24.946 1.00 95.62 401 ALA A N 1
ATOM 3089 C CA . ALA A 1 401 ? 0.407 -10.977 24.498 1.00 95.62 401 ALA A CA 1
ATOM 3090 C C . ALA A 1 401 ? -0.018 -9.766 23.658 1.00 95.62 401 ALA A C 1
ATOM 3092 O O . ALA A 1 401 ? -0.841 -9.884 22.754 1.00 95.62 401 ALA A O 1
ATOM 3093 N N . GLU A 1 402 ? 0.558 -8.601 23.945 1.00 95.88 402 GLU A N 1
ATOM 3094 C CA . GLU A 1 402 ? 0.503 -7.388 23.114 1.00 95.88 402 GLU A CA 1
ATOM 3095 C C . GLU A 1 402 ? 1.588 -7.402 22.033 1.00 95.88 402 GLU A C 1
ATOM 3097 O O . GLU A 1 402 ? 1.420 -6.784 20.983 1.00 95.88 402 GLU A O 1
ATOM 3102 N N . GLN A 1 403 ? 2.690 -8.121 22.271 1.00 97.56 403 GLN A N 1
ATOM 3103 C CA . GLN A 1 403 ? 3.722 -8.391 21.271 1.00 97.56 403 GLN A CA 1
ATOM 3104 C C . GLN A 1 403 ? 4.232 -9.825 21.424 1.00 97.56 403 GLN A C 1
ATOM 3106 O O . GLN A 1 403 ? 4.324 -10.335 22.539 1.00 97.56 403 GLN A O 1
ATOM 3111 N N . ILE A 1 404 ? 4.592 -10.460 20.316 1.00 97.69 404 ILE A N 1
ATOM 3112 C CA . ILE A 1 404 ? 5.328 -11.723 20.293 1.00 97.69 404 ILE A CA 1
ATOM 3113 C C . ILE A 1 404 ? 6.639 -11.468 19.566 1.00 97.69 404 ILE A C 1
ATOM 3115 O O . ILE A 1 404 ? 6.636 -10.902 18.476 1.00 97.69 404 ILE A O 1
ATOM 3119 N N . ARG A 1 405 ? 7.753 -11.882 20.159 1.00 96.44 405 ARG A N 1
ATOM 3120 C CA . ARG A 1 405 ? 9.082 -11.755 19.574 1.00 96.44 405 ARG A CA 1
ATOM 3121 C C . ARG A 1 405 ? 9.698 -13.128 19.375 1.00 96.44 405 ARG A C 1
ATOM 3123 O O . ARG A 1 405 ? 9.720 -13.929 20.301 1.00 96.44 405 ARG A O 1
ATOM 3130 N N . PHE A 1 406 ? 10.195 -13.373 18.175 1.00 95.50 406 PHE A N 1
ATOM 3131 C CA . PHE A 1 406 ? 11.067 -14.487 17.844 1.00 95.50 406 PHE A CA 1
ATOM 3132 C C . PHE A 1 406 ? 12.504 -13.976 17.861 1.00 95.50 406 PHE A C 1
ATOM 3134 O O . PHE A 1 406 ? 12.829 -13.107 17.059 1.00 95.50 406 PHE A O 1
ATOM 3141 N N . GLU A 1 407 ? 13.326 -14.463 18.785 1.00 94.25 407 GLU A N 1
ATOM 3142 C CA . GLU A 1 407 ? 14.758 -14.160 18.832 1.00 94.25 407 GLU A CA 1
ATOM 3143 C C . GLU A 1 407 ? 15.545 -15.403 18.442 1.00 94.25 407 GLU A C 1
ATOM 3145 O O . GLU A 1 407 ? 15.221 -16.496 18.901 1.00 94.25 407 GLU A O 1
ATOM 3150 N N . PHE A 1 408 ? 16.579 -15.260 17.628 1.00 92.12 408 PHE A N 1
ATOM 3151 C CA . PHE A 1 408 ? 17.374 -16.388 17.163 1.00 92.12 408 PHE A CA 1
ATOM 3152 C C . PHE A 1 408 ? 18.843 -16.004 17.025 1.00 92.12 408 PHE A C 1
ATOM 3154 O O . PHE A 1 408 ? 19.171 -14.845 16.781 1.00 92.12 408 PHE A O 1
ATOM 3161 N N . ASN A 1 409 ? 19.719 -16.988 17.199 1.00 90.06 409 ASN A N 1
ATOM 3162 C CA . ASN A 1 409 ? 21.160 -16.807 17.110 1.00 90.06 409 ASN A CA 1
ATOM 3163 C C . ASN A 1 409 ? 21.649 -17.312 15.750 1.00 90.06 409 ASN A C 1
ATOM 3165 O O . ASN A 1 409 ? 21.640 -18.521 15.501 1.00 90.06 409 ASN A O 1
ATOM 3169 N N . ASP A 1 410 ? 22.072 -16.421 14.859 1.00 83.62 410 ASP A N 1
ATOM 3170 C CA . ASP A 1 410 ? 22.517 -16.819 13.519 1.00 83.62 410 ASP A CA 1
ATOM 3171 C C . ASP A 1 410 ? 23.838 -17.612 13.536 1.00 83.62 410 ASP A C 1
ATOM 3173 O O . ASP A 1 410 ? 24.049 -18.451 12.659 1.00 83.62 410 ASP A O 1
ATOM 3177 N N . LEU A 1 411 ? 24.662 -17.459 14.583 1.00 84.88 411 LEU A N 1
ATOM 3178 C CA . LEU A 1 411 ? 25.890 -18.229 14.810 1.00 84.88 411 LEU A CA 1
ATOM 3179 C C . LEU A 1 411 ? 25.607 -19.689 15.181 1.00 84.88 411 LEU A C 1
ATOM 3181 O O . LEU A 1 411 ? 26.480 -20.542 15.037 1.00 84.88 411 LEU A O 1
ATOM 3185 N N . SER A 1 412 ? 24.388 -19.994 15.635 1.00 82.19 412 SER A N 1
ATOM 3186 C CA . SER A 1 412 ? 23.955 -21.367 15.929 1.00 82.19 412 SER A CA 1
ATOM 3187 C C . SER A 1 412 ? 23.605 -22.163 14.665 1.00 82.19 412 SER A C 1
ATOM 3189 O O . SER A 1 412 ? 23.399 -23.381 14.710 1.00 82.19 412 SER A O 1
ATOM 3191 N N . THR A 1 413 ? 23.516 -21.488 13.518 1.00 68.50 413 THR A N 1
ATOM 3192 C CA . THR A 1 413 ? 23.187 -22.119 12.244 1.00 68.50 413 THR A CA 1
ATOM 3193 C C . THR A 1 413 ? 24.402 -22.896 11.750 1.00 68.50 413 THR A C 1
ATOM 3195 O O . THR A 1 413 ? 25.308 -22.356 11.121 1.00 68.50 413 THR A O 1
ATOM 3198 N N . LEU A 1 414 ? 24.431 -24.195 12.044 1.00 59.62 414 LEU A N 1
ATOM 3199 C CA . LEU A 1 414 ? 25.392 -25.124 11.455 1.00 59.62 414 LEU A CA 1
ATOM 3200 C C . LEU A 1 414 ? 25.057 -25.282 9.967 1.00 59.62 414 LEU A C 1
ATOM 3202 O O . LEU A 1 414 ? 24.332 -26.202 9.599 1.00 59.62 414 LEU A O 1
ATOM 3206 N N . VAL A 1 415 ? 25.534 -24.373 9.118 1.00 56.34 415 VAL A N 1
ATOM 3207 C CA . VAL A 1 415 ? 25.551 -24.576 7.666 1.00 56.34 415 VAL A CA 1
ATOM 3208 C C . VAL A 1 415 ? 26.702 -25.550 7.400 1.00 56.34 415 VAL A C 1
ATOM 3210 O O . VAL A 1 415 ? 27.860 -25.153 7.565 1.00 56.34 415 VAL A O 1
ATOM 3213 N N . PRO A 1 416 ? 26.451 -26.832 7.056 1.00 53.47 416 PRO A N 1
ATOM 3214 C CA . PRO A 1 416 ? 27.533 -27.751 6.742 1.00 53.47 416 PRO A CA 1
ATOM 3215 C C . PRO A 1 416 ? 28.275 -27.184 5.535 1.00 53.47 416 PRO A C 1
ATOM 3217 O O . PRO A 1 416 ? 27.689 -26.955 4.477 1.00 53.47 416 PRO A O 1
ATOM 3220 N N . TRP A 1 417 ? 29.554 -26.890 5.731 1.00 45.41 417 TRP A N 1
ATOM 3221 C CA . TRP A 1 417 ? 30.418 -26.282 4.731 1.00 45.41 417 TRP A CA 1
ATOM 3222 C C . TRP A 1 417 ? 30.536 -27.226 3.531 1.00 45.41 417 TRP A C 1
ATOM 3224 O O . TRP A 1 417 ? 31.248 -28.224 3.606 1.00 45.41 417 TRP A O 1
ATOM 3234 N N . GLN A 1 418 ? 29.801 -26.963 2.449 1.00 48.91 418 GLN A N 1
ATOM 3235 C CA . GLN A 1 418 ? 29.902 -27.782 1.236 1.00 48.91 418 GLN A CA 1
ATOM 3236 C C . GLN A 1 418 ? 30.100 -27.006 -0.064 1.00 48.91 418 GLN A C 1
ATOM 3238 O O . GLN A 1 418 ? 30.303 -27.643 -1.091 1.00 48.91 418 GLN A O 1
ATOM 3243 N N . ASP A 1 419 ? 30.154 -25.672 -0.060 1.00 45.06 419 ASP A N 1
ATOM 3244 C CA . ASP A 1 419 ? 30.561 -24.957 -1.275 1.00 45.06 419 ASP A CA 1
ATOM 3245 C C . ASP A 1 419 ? 31.112 -23.544 -0.985 1.00 45.06 419 ASP A C 1
ATOM 3247 O O . ASP A 1 419 ? 30.357 -22.650 -0.590 1.00 45.06 419 ASP A O 1
ATOM 3251 N N . PRO A 1 420 ? 32.418 -23.297 -1.193 1.00 48.00 420 PRO A N 1
ATOM 3252 C CA . PRO A 1 420 ? 33.013 -21.968 -1.102 1.00 48.00 420 PRO A CA 1
ATOM 3253 C C . PRO A 1 420 ? 32.487 -20.973 -2.152 1.00 48.00 420 PRO A C 1
ATOM 3255 O O . PRO A 1 420 ? 32.736 -19.781 -2.001 1.00 48.00 420 PRO A O 1
ATOM 3258 N N . GLN A 1 421 ? 31.788 -21.403 -3.201 1.00 47.00 421 GLN A N 1
ATOM 3259 C CA . GLN A 1 421 ? 31.196 -20.501 -4.196 1.00 47.00 421 GLN A CA 1
ATOM 3260 C C . GLN A 1 421 ? 29.716 -20.192 -3.929 1.00 47.00 421 GLN A C 1
ATOM 3262 O O . GLN A 1 421 ? 29.183 -19.255 -4.510 1.00 47.00 421 GLN A O 1
ATOM 3267 N N . LYS A 1 422 ? 29.065 -20.899 -2.992 1.00 50.75 422 LYS A N 1
ATOM 3268 C CA . LYS A 1 422 ? 27.697 -20.600 -2.513 1.00 50.75 422 LYS A CA 1
ATOM 3269 C C . LYS A 1 422 ? 27.712 -19.897 -1.153 1.00 50.75 422 LYS A C 1
ATOM 3271 O O . LYS A 1 422 ? 26.845 -20.120 -0.315 1.00 50.75 422 LYS A O 1
ATOM 3276 N N . GLN A 1 423 ? 28.742 -19.078 -0.921 1.00 48.97 423 GLN A N 1
ATOM 3277 C CA . GLN A 1 423 ? 29.071 -18.455 0.367 1.00 48.97 423 GLN A CA 1
ATOM 3278 C C . GLN A 1 423 ? 28.079 -17.393 0.865 1.00 48.97 423 GLN A C 1
ATOM 3280 O O . GLN A 1 423 ? 28.260 -16.884 1.969 1.00 48.97 423 GLN A O 1
ATOM 3285 N N . ASP A 1 424 ? 27.001 -17.128 0.136 1.00 51.38 424 ASP A N 1
ATOM 3286 C CA . ASP A 1 424 ? 25.894 -16.286 0.589 1.00 51.38 424 ASP A CA 1
ATOM 3287 C C . ASP A 1 424 ? 24.904 -17.062 1.467 1.00 51.38 424 ASP A C 1
ATOM 3289 O O . ASP A 1 424 ? 23.697 -16.881 1.350 1.00 51.38 424 ASP A O 1
ATOM 3293 N N . ALA A 1 425 ? 25.380 -17.946 2.349 1.00 50.56 425 ALA A N 1
ATOM 3294 C CA . ALA A 1 425 ? 24.522 -18.603 3.333 1.00 50.56 425 ALA A CA 1
ATOM 3295 C C . ALA A 1 425 ? 24.171 -17.611 4.457 1.00 50.56 425 ALA A C 1
ATOM 3297 O O . ALA A 1 425 ? 24.635 -17.729 5.588 1.00 50.56 425 ALA A O 1
ATOM 3298 N N . HIS A 1 426 ? 23.386 -16.593 4.115 1.00 58.44 426 HIS A N 1
ATOM 3299 C CA . HIS A 1 426 ? 22.605 -15.823 5.068 1.00 58.44 426 HIS A CA 1
ATOM 3300 C C . HIS A 1 426 ? 21.370 -16.652 5.416 1.00 58.44 426 HIS A C 1
ATOM 3302 O O . HIS A 1 426 ? 20.784 -17.315 4.556 1.00 58.44 426 HIS A O 1
ATOM 3308 N N . GLY A 1 427 ? 20.976 -16.666 6.686 1.00 64.44 427 GLY A N 1
ATOM 3309 C CA . GLY A 1 427 ? 19.717 -17.309 7.013 1.00 64.44 427 GLY A CA 1
ATOM 3310 C C . GLY A 1 427 ? 18.551 -16.422 6.574 1.00 64.44 427 GLY A C 1
ATOM 3311 O O . GLY A 1 427 ? 18.662 -15.199 6.466 1.00 64.44 427 GLY A O 1
ATOM 3312 N N . TRP A 1 428 ? 17.444 -17.079 6.244 1.00 73.88 428 TRP A N 1
ATOM 3313 C CA . TRP A 1 428 ? 16.320 -16.466 5.554 1.00 73.88 428 TRP A CA 1
ATOM 3314 C C . TRP A 1 428 ? 15.012 -17.063 6.053 1.00 73.88 428 TRP A C 1
ATOM 3316 O O . TRP A 1 428 ? 14.835 -18.286 6.014 1.00 73.88 428 TRP A O 1
ATOM 3326 N N . PHE A 1 429 ? 14.074 -16.209 6.464 1.00 83.56 429 PHE A N 1
ATOM 3327 C CA . PHE A 1 429 ? 12.698 -16.616 6.768 1.00 83.56 429 PHE A CA 1
ATOM 3328 C C . PHE A 1 429 ? 11.716 -16.066 5.739 1.00 83.56 429 PHE A C 1
ATOM 3330 O O . PHE A 1 429 ? 11.569 -14.854 5.603 1.00 83.56 429 PHE A O 1
ATOM 3337 N N . ASP A 1 430 ? 10.987 -16.954 5.072 1.00 78.50 430 ASP A N 1
ATOM 3338 C CA . ASP A 1 430 ? 9.950 -16.587 4.109 1.00 78.50 430 ASP A CA 1
ATOM 3339 C C . ASP A 1 430 ? 8.660 -16.177 4.818 1.00 78.50 430 ASP A C 1
ATOM 3341 O O . ASP A 1 430 ? 7.946 -15.274 4.377 1.00 78.50 430 ASP A O 1
ATOM 3345 N N . LYS A 1 431 ? 8.323 -16.873 5.915 1.00 86.00 431 LYS A N 1
ATOM 3346 C CA . LYS A 1 431 ? 7.018 -16.711 6.555 1.00 86.00 431 LYS A CA 1
ATOM 3347 C C . LYS A 1 431 ? 7.036 -16.901 8.065 1.00 86.00 431 LYS A C 1
ATOM 3349 O O . LYS A 1 431 ? 7.716 -17.786 8.576 1.00 86.00 431 LYS A O 1
ATOM 3354 N N . ILE A 1 432 ? 6.212 -16.119 8.763 1.00 90.12 432 ILE A N 1
ATOM 3355 C CA . ILE A 1 432 ? 5.879 -16.308 10.180 1.00 90.12 432 ILE A CA 1
ATOM 3356 C C . ILE A 1 432 ? 4.356 -16.325 10.344 1.00 90.12 432 ILE A C 1
ATOM 3358 O O . ILE A 1 432 ? 3.642 -15.484 9.801 1.00 90.12 432 ILE A O 1
ATOM 3362 N N . GLU A 1 433 ? 3.841 -17.267 11.124 1.00 92.56 433 GLU A N 1
ATOM 3363 C CA . GLU A 1 433 ? 2.435 -17.319 11.519 1.00 92.56 433 GLU A CA 1
ATOM 3364 C C . GLU A 1 433 ? 2.320 -17.390 13.036 1.00 92.56 433 GLU A C 1
ATOM 3366 O O . GLU A 1 433 ? 3.084 -18.094 13.691 1.00 92.56 433 GLU A O 1
ATOM 3371 N N . LEU A 1 434 ? 1.336 -16.689 13.593 1.00 94.25 434 LEU A N 1
ATOM 3372 C CA . LEU A 1 434 ? 0.965 -16.798 15.001 1.00 94.25 434 LEU A CA 1
ATOM 3373 C C . LEU A 1 434 ? -0.454 -17.323 15.078 1.00 94.25 434 LEU A C 1
ATOM 3375 O O . LEU A 1 434 ? -1.345 -16.759 14.457 1.00 94.25 434 LEU A O 1
ATOM 3379 N N . LEU A 1 435 ? -0.675 -18.392 15.829 1.00 93.50 435 LEU A N 1
ATOM 3380 C CA . LEU A 1 435 ? -1.966 -19.061 15.903 1.00 93.50 435 LEU A CA 1
ATOM 3381 C C . LEU A 1 435 ? -2.427 -19.142 17.357 1.00 93.50 435 LEU A C 1
ATOM 3383 O O . LEU A 1 435 ? -1.624 -19.236 18.294 1.00 93.50 435 LEU A O 1
ATOM 3387 N N . TYR A 1 436 ? -3.744 -19.140 17.524 1.00 89.69 436 TYR A N 1
ATOM 3388 C CA . TYR A 1 436 ? -4.394 -19.545 18.760 1.00 89.69 436 TYR A CA 1
ATOM 3389 C C . TYR A 1 436 ? -5.075 -20.886 18.534 1.00 89.69 436 TYR A C 1
ATOM 3391 O O . TYR A 1 436 ? -5.951 -20.999 17.677 1.00 89.69 436 TYR A O 1
ATOM 3399 N N . ASN A 1 437 ? -4.674 -21.890 19.306 1.00 81.25 437 ASN A N 1
ATOM 3400 C CA . ASN A 1 437 ? -5.324 -23.184 19.322 1.00 81.25 437 ASN A CA 1
ATOM 3401 C C . ASN A 1 437 ? -6.143 -23.336 20.607 1.00 81.25 437 ASN A C 1
ATOM 3403 O O . ASN A 1 437 ? -5.595 -23.482 21.700 1.00 81.25 437 ASN A O 1
ATOM 3407 N N . LYS A 1 438 ? -7.469 -23.329 20.458 1.00 69.00 438 LYS A N 1
ATOM 3408 C CA . LYS A 1 438 ? -8.415 -23.446 21.571 1.00 69.00 438 LYS A CA 1
ATOM 3409 C C . LYS A 1 438 ? -8.316 -24.798 22.289 1.00 69.00 438 LYS A C 1
ATOM 3411 O O . LYS A 1 438 ? -8.555 -24.849 23.490 1.00 69.00 438 LYS A O 1
ATOM 3416 N N . SER A 1 439 ? -7.925 -25.871 21.593 1.00 62.88 439 SER A N 1
ATOM 3417 C CA . SER A 1 439 ? -7.797 -27.211 22.191 1.00 62.88 439 SER A CA 1
ATOM 3418 C C . SER A 1 439 ? -6.545 -27.389 23.056 1.00 62.88 439 SER A C 1
ATOM 3420 O O . SER A 1 439 ? -6.449 -28.366 23.789 1.00 62.88 439 SER A O 1
ATOM 3422 N N . GLY A 1 440 ? -5.603 -26.438 23.005 1.00 54.44 440 GLY A N 1
ATOM 3423 C CA . GLY A 1 440 ? -4.389 -26.426 23.826 1.00 54.44 440 GLY A CA 1
ATOM 3424 C C . GLY A 1 440 ? -4.489 -25.571 25.093 1.00 54.44 440 GLY A C 1
ATOM 3425 O O . GLY A 1 440 ? -3.487 -25.396 25.787 1.00 54.44 440 GLY A O 1
ATOM 3426 N N . SER A 1 441 ? -5.655 -24.989 25.395 1.00 48.62 441 SER A N 1
ATOM 3427 C CA . SER A 1 441 ? -5.882 -24.371 26.701 1.00 48.62 441 SER A CA 1
ATOM 3428 C C . SER A 1 441 ? -5.883 -25.485 27.753 1.00 48.62 441 SER A C 1
ATOM 3430 O O . SER A 1 441 ? -6.707 -26.393 27.631 1.00 48.62 441 SER A O 1
ATOM 3432 N N . PRO A 1 442 ? -4.986 -25.457 28.762 1.00 43.31 442 PRO A N 1
ATOM 3433 C CA . PRO A 1 442 ? -5.123 -26.361 29.892 1.00 43.31 442 PRO A CA 1
ATOM 3434 C C . PRO A 1 442 ? -6.541 -26.180 30.427 1.00 43.31 442 PRO A C 1
ATOM 3436 O O . PRO A 1 442 ? -6.967 -25.037 30.622 1.00 43.31 442 PRO A O 1
ATOM 3439 N N . GLY A 1 443 ? -7.281 -27.282 30.565 1.00 43.75 443 GLY A N 1
ATOM 3440 C CA . GLY A 1 443 ? -8.559 -27.258 31.263 1.00 43.75 443 GLY A CA 1
ATOM 3441 C C . GLY A 1 443 ? -8.358 -26.513 32.577 1.00 43.75 443 GLY A C 1
ATOM 3442 O O . GLY A 1 443 ? -7.395 -26.791 33.292 1.00 43.75 443 GLY A O 1
ATOM 3443 N N . SER A 1 444 ? -9.190 -25.496 32.788 1.00 37.69 444 SER A N 1
ATOM 3444 C CA . SER A 1 444 ? -9.268 -24.720 34.026 1.00 37.69 444 SER A CA 1
ATOM 3445 C C . SER A 1 444 ? -9.292 -25.609 35.257 1.00 37.69 444 SER A C 1
ATOM 3447 O O . SER A 1 444 ? -10.059 -26.601 35.192 1.00 37.69 444 SER A O 1
#

pLDDT: mean 71.81, std 21.62, range [26.02, 98.25]

Sequence (444 aa):
MKRRNSLKRVVKLTTLILISCSVSRAQTANPSSPDLESQVQSIYQIGTQLQDPSVSAKTQRNLVPPLIKALSDPNPAIKHAAAWSLRYAPFGDSGVSRVVQKAVLKILSPKATPDPGTRRYLVSDIGYLTAATEFLVNGTQPSSKSLISYRRLIEQSRQALTRVLEKDPSSCVAEGAVWCLGPVARAGDSQAIQAITKHIDDSRPQVRFAARMVSRIKDPFSDATPNPYKPTVATGSPEKLFAQADSNFFKQLSAAQDTAVNLAQNIARRGYPQIATDAESWGFAPDPQEMVNGMGTGKYYTPQSPDNWQHGFAFPGGPKGWGGMAGGWHAITVRFDSAKLVSTMKIVPHGKINTPAEFRVLAFFRGQWTEVFKTDNNQQCRQQNDKDGCIVTISFRTVRAEQIRFEFNDLSTLVPWQDPQKQDAHGWFDKIELLYNKSGSPGS

Radius of gyration: 26.04 Å; chains: 1; bounding box: 79×64×63 Å

Secondary structure (DSSP, 8-state):
-TTHHHHHHHHHTSTT---SS-----------SHHHHHHHHHHHHHHHHHH-TTS-HHHHHHHHHHHHHHTT-S-HHHHHHHHHHHTTS-TTSHHHHHHHHHHHHHH-STTT---HHHHHHHHHHHHHHHHHHHHHHHHS---HHHHHHHHHHHHHHHHHHHHHHHH-S-HHHHHHHHHHHHHHHHTT-HHHHHHHHTTTT-SSHHHHHHHHHHHHS--TTTTS---S---------THHHHHHHHHHHHHHHHHGGGS---TT--TT-SSSSEEEESSS--BS-S-TTHHHHTTTSSSS--TT-TTGGGSSEEE-BTTTTBTTPPPSEEEEEEEEEEEEEEEEEEEEESSGGGS-SSEEEEEEETTEEEEEEEES---TTTTS-GGG---EEEEEEEEEEEEEEEEEEGGG-------TT-----EEEEEEEEE--GGGSPP-